Protein AF-0000000085073347 (afdb_homodimer)

Nearest PDB structures (foldseek):
  2oad-assembly1_B  TM=8.837E-01  e=3.447E-11  Mus musculus
  3o76-assembly1_B  TM=8.820E-01  e=7.551E-11  Mus musculus
  1gsy-assembly1_B  TM=8.744E-01  e=2.012E-10  Mus musculus
  1px6-assembly1_B  TM=8.840E-01  e=3.285E-10  Homo sapiens
  1px7-assembly1_B  TM=8.765E-01  e=3.997E-10  Homo sapiens

pLDDT: mean 95.78, std 7.67, range [36.09, 98.94]

Foldseek 3Di:
DEKEKEAAPWCELQVLVVLLCLVLVGHYDYDHFAWDAAPPDDLLDPVRIHRCSQVVVCPDCCNVVQDPDRDPTWMDDPSDIDHDNVVSLVVSCVVSVAQPDDDPQLVVLLVVLQVLLVVLLVLVQCLQLCPVHPVVCVVVCLVPPNLVSLLVQLVCCPPALASRHPGGGSSRSSNLLSVLVVCLQPVCSCVPSVSVVNNNVSSCVPPSNVVCCPDPNNQSAQNDDCSTNASNDSVSPNPD/DEKEKEAAPWCELQVLVVLLCLVLVGHYDYDHFAWDAAPPDDLLDPVRIHRCSQVVVCPDCCNVVQDPDRDPTWMDDPSDIDHDNVVSLVVSCVVSVAQVDDDPQLVVLLVVLQVLLVVLLVLVQCCQLCPVHDVVCVVVCLVPPNLVSLQVQLVCCPPALASRHPGGGSSRSSNLLSVLVVCLQPVCSCVPSVSVVNNNVSSCVPPSNVVCCPDPNNQSAQNDDCSTNASNDSVSPNPD

InterPro domains:
  IPR004045 Glutathione S-transferase, N-terminal [PF02798] (5-94)
  IPR004045 Glutathione S-transferase, N-terminal [PS50404] (1-100)
  IPR004046 Glutathione S-transferase, C-terminal [PF14497] (119-215)
  IPR010987 Glutathione S-transferase, C-terminal-like [PS50405] (103-223)
  IPR036249 Thioredoxin-like superfamily [SSF52833] (3-97)
  IPR036282 Glutathione S-transferase, C-terminal domain superfamily [SSF47616] (105-232)
  IPR040079 Glutathione transferase family [SFLDS00019] (6-203)
  IPR050213 Glutathione S-transferase superfamily [PTHR11571] (2-214)

Radius of gyration: 22.16 Å; Cα contacts (8 Å, |Δi|>4): 734; chains: 2; bounding box: 53×61×52 Å

Organism: Oikopleura dioica (NCBI:txid34765)

Sequence (480 aa):
MTIEVGYWNIRGLIGGVRLMLEYAGADWNETFYEAHLKENADRKDFTNWDRSEWTNVKATAEFQDGFAFPNLPYLVDGDVRISQSTAMLKYIARKFDIGQKLSDTESWRVDQAADQIVDVRGGFVGLCYGFRTPFAQRETYCENTLKPQLKQLDRYMAGNNFVAGETLSYVDFMFWEILDHMELFDASLFDGLDNIKAFKKRFAELPKIAAYILSDKFMRGPCNNKMASWGGDKDLKRTWMTIEVGYWNIRGLIGGVRLMLEYAGADWNETFYEAHLKENADRKDFTNWDRSEWTNVKATAEFQDGFAFPNLPYLVDGDVRISQSTAMLKYIARKFDIGQKLSDTESWRVDQAADQIVDVRGGFVGLCYGFRTPFAQRETYCENTLKPQLKQLDRYMAGNNFVAGETLSYVDFMFWEILDHMELFDASLFDGLDNIKAFKKRFAELPKIAAYILSDKFMRGPCNNKMASWGGDKDLKRTW

Secondary structure (DSSP, 8-state):
--EEEEEESSSGGGHHHHHHHHHHT--EEEEEE--EEPTT--TT-GGGEE-HHHHHHHTSHHHHHH-SS--SSEEEETTEEE--HHHHHHHHHHHTTSS----HHHHHHHHHHHHHHHHHHHHHHHHHHTSSS-GGGHHHHIIIIIHHHHHHHHHHTTT-SSSSSSS--HHHHHHHHHHHHHHHH-GGGGTT-HHHHHHHHHHHTSHHHHHHHHSTTS----SS-TTSSSS-STT-----/--EEEEEESSSGGGHHHHHHHHHHT--EEEEEE--EEPTT--TT-GGGEE-HHHHHHHTSHHHHHH-SS--SSEEEETTEEE--HHHHHHHHHHHTTSS----HHHHHHHHHHHHHHHHHHHHHHHHHHTSSS-GGGHHHHIIIIIHHHHHHHHHHTTT-SSSSSSS--HHHHHHHHHHHHHHHH-GGGGTT-HHHHHHHHHHHTSHHHHHHHHSTTS----SS-TTSSSS-STT-----

Structure (mmCIF, N/CA/C/O backbone):
data_AF-0000000085073347-model_v1
#
loop_
_entity.id
_entity.type
_entity.pdbx_description
1 polymer 'glutathione transferase'
#
loop_
_atom_site.group_PDB
_atom_site.id
_atom_site.type_symbol
_atom_site.label_atom_id
_atom_site.label_alt_id
_atom_site.label_comp_id
_atom_site.label_asym_id
_atom_site.label_entity_id
_atom_site.label_seq_id
_atom_site.pdbx_PDB_ins_code
_atom_site.Cartn_x
_atom_site.Cartn_y
_atom_site.Cartn_z
_atom_site.occupancy
_atom_site.B_iso_or_equiv
_atom_site.auth_seq_id
_atom_site.auth_comp_id
_atom_site.auth_asym_id
_atom_site.auth_atom_id
_atom_site.pdbx_PDB_model_num
ATOM 1 N N . MET A 1 1 ? 23.156 -17.469 7.398 1 82.38 1 MET A N 1
ATOM 2 C CA . MET A 1 1 ? 22.062 -17.844 8.297 1 82.38 1 MET A CA 1
ATOM 3 C C . MET A 1 1 ? 20.781 -18.109 7.508 1 82.38 1 MET A C 1
ATOM 5 O O . MET A 1 1 ? 20.562 -17.531 6.449 1 82.38 1 MET A O 1
ATOM 9 N N . THR A 1 2 ? 19.938 -19.094 8.008 1 97 2 THR A N 1
ATOM 10 C CA . THR A 1 2 ? 18.719 -19.516 7.336 1 97 2 THR A CA 1
ATOM 11 C C . THR A 1 2 ? 17.609 -18.5 7.543 1 97 2 THR A C 1
ATOM 13 O O . THR A 1 2 ? 17.359 -18.062 8.664 1 97 2 THR A O 1
ATOM 16 N N . ILE A 1 3 ? 17.031 -18.031 6.473 1 98.75 3 ILE A N 1
ATOM 17 C CA . ILE A 1 3 ? 15.898 -17.125 6.531 1 98.75 3 ILE A CA 1
ATOM 18 C C . ILE A 1 3 ? 14.625 -17.906 6.816 1 98.75 3 ILE A C 1
ATOM 20 O O . ILE A 1 3 ? 14.391 -18.969 6.227 1 98.75 3 ILE A O 1
ATOM 24 N N . GLU A 1 4 ? 13.852 -17.406 7.773 1 98.69 4 GLU A N 1
ATOM 25 C CA . GLU A 1 4 ? 12.562 -18.016 8.094 1 98.69 4 GLU A CA 1
ATOM 26 C C . GLU A 1 4 ? 11.398 -17.141 7.66 1 98.69 4 GLU A C 1
ATOM 28 O O . GLU A 1 4 ? 11.43 -15.922 7.863 1 98.69 4 GLU A O 1
ATOM 33 N N . VAL A 1 5 ? 10.422 -17.797 7.008 1 98.69 5 VAL A N 1
ATOM 34 C CA . VAL A 1 5 ? 9.203 -17.062 6.672 1 98.69 5 VAL A CA 1
ATOM 35 C C . VAL A 1 5 ? 7.984 -17.828 7.188 1 98.69 5 VAL A C 1
ATOM 37 O O . VAL A 1 5 ? 8.062 -19.031 7.457 1 98.69 5 VAL A O 1
ATOM 40 N N . GLY A 1 6 ? 6.93 -17.094 7.441 1 98.75 6 GLY A N 1
ATOM 41 C CA . GLY A 1 6 ? 5.68 -17.703 7.871 1 98.75 6 GLY A CA 1
ATOM 42 C C . GLY A 1 6 ? 4.461 -17.094 7.199 1 98.75 6 GLY A C 1
ATOM 43 O O . GLY A 1 6 ? 4.41 -15.883 6.969 1 98.75 6 GLY A O 1
ATOM 44 N N . TYR A 1 7 ? 3.549 -18 6.902 1 98.62 7 TYR A N 1
ATOM 45 C CA . TYR A 1 7 ? 2.309 -17.562 6.262 1 98.62 7 TYR A CA 1
ATOM 46 C C . TYR A 1 7 ? 1.236 -18.641 6.379 1 98.62 7 TYR A C 1
ATOM 48 O O . TYR A 1 7 ? 1.509 -19.75 6.848 1 98.62 7 TYR A O 1
ATOM 56 N N . TRP A 1 8 ? -0.054 -18.234 6.047 1 98.19 8 TRP A N 1
ATOM 57 C CA . TRP A 1 8 ? -1.081 -19.25 5.824 1 98.19 8 TRP A CA 1
ATOM 58 C C . TRP A 1 8 ? -0.623 -20.266 4.793 1 98.19 8 TRP A C 1
ATOM 60 O O . TRP A 1 8 ? 0.188 -19.953 3.916 1 98.19 8 TRP A O 1
ATOM 70 N N . ASN A 1 9 ? -1.158 -21.438 4.863 1 97.12 9 ASN A N 1
ATOM 71 C CA . ASN A 1 9 ? -0.823 -22.484 3.904 1 97.12 9 ASN A CA 1
ATOM 72 C C . ASN A 1 9 ? -1.485 -22.25 2.551 1 97.12 9 ASN A C 1
ATOM 74 O O . ASN A 1 9 ? -2.287 -23.062 2.092 1 97.12 9 ASN A O 1
ATOM 78 N N . ILE A 1 10 ? -1.179 -21.188 1.908 1 97.44 10 ILE A N 1
ATOM 79 C CA . ILE A 1 10 ? -1.649 -20.75 0.599 1 97.44 10 ILE A CA 1
ATOM 80 C C . ILE A 1 10 ? -0.548 -19.953 -0.108 1 97.44 10 ILE A C 1
ATOM 82 O O . ILE A 1 10 ? 0.469 -19.609 0.502 1 97.44 10 ILE A O 1
ATOM 86 N N . ARG A 1 11 ? -0.62 -19.688 -1.423 1 96.5 11 ARG A N 1
ATOM 87 C CA . ARG A 1 11 ? 0.293 -18.797 -2.127 1 96.5 11 ARG A CA 1
ATOM 88 C C . ARG A 1 11 ? 0.206 -17.375 -1.572 1 96.5 11 ARG A C 1
ATOM 90 O O . ARG A 1 11 ? 1.189 -16.844 -1.052 1 96.5 11 ARG A O 1
ATOM 97 N N . GLY A 1 12 ? -0.995 -16.844 -1.585 1 96.12 12 GLY A N 1
ATOM 98 C CA . GLY A 1 12 ? -1.332 -15.578 -0.938 1 96.12 12 GLY A CA 1
ATOM 99 C C . GLY A 1 12 ? -0.302 -14.492 -1.176 1 96.12 12 GLY A C 1
ATOM 100 O O . GLY A 1 12 ? 0.286 -14.414 -2.256 1 96.12 12 GLY A O 1
ATOM 101 N N . LEU A 1 13 ? -0.121 -13.688 -0.267 1 96.06 13 LEU A N 1
ATOM 102 C CA . LEU A 1 13 ? 0.674 -12.469 -0.332 1 96.06 13 LEU A CA 1
ATOM 103 C C . LEU A 1 13 ? 2.164 -12.789 -0.346 1 96.06 13 LEU A C 1
ATOM 105 O O . LEU A 1 13 ? 2.969 -12.008 -0.864 1 96.06 13 LEU A O 1
ATOM 109 N N . ILE A 1 14 ? 2.564 -13.906 0.086 1 97.81 14 ILE A N 1
ATOM 110 C CA . ILE A 1 14 ? 3.979 -14.18 0.329 1 97.81 14 ILE A CA 1
ATOM 111 C C . ILE A 1 14 ? 4.598 -14.828 -0.904 1 97.81 14 ILE A C 1
ATOM 113 O O . ILE A 1 14 ? 5.809 -15.055 -0.952 1 97.81 14 ILE A O 1
ATOM 117 N N . GLY A 1 15 ? 3.773 -15.148 -1.922 1 97.56 15 GLY A N 1
ATOM 118 C CA . GLY A 1 15 ? 4.262 -15.852 -3.1 1 97.56 15 GLY A CA 1
ATOM 119 C C . GLY A 1 15 ? 5.453 -15.172 -3.748 1 97.56 15 GLY A C 1
ATOM 120 O O . GLY A 1 15 ? 6.418 -15.828 -4.137 1 97.56 15 GLY A O 1
ATOM 121 N N . GLY A 1 16 ? 5.387 -13.836 -3.887 1 98.38 16 GLY A N 1
ATOM 122 C CA . GLY A 1 16 ? 6.512 -13.094 -4.438 1 98.38 16 GLY A CA 1
ATOM 123 C C . GLY A 1 16 ? 7.785 -13.258 -3.627 1 98.38 16 GLY A C 1
ATOM 124 O O . GLY A 1 16 ? 8.883 -13.32 -4.191 1 98.38 16 GLY A O 1
ATOM 125 N N . VAL A 1 17 ? 7.641 -13.312 -2.344 1 98.81 17 VAL A N 1
ATOM 126 C CA . VAL A 1 17 ? 8.781 -13.492 -1.445 1 98.81 17 VAL A CA 1
ATOM 127 C C . VAL A 1 17 ? 9.422 -14.859 -1.685 1 98.81 17 VAL A C 1
ATOM 129 O O . VAL A 1 17 ? 10.648 -14.969 -1.771 1 98.81 17 VAL A O 1
ATOM 132 N N . ARG A 1 18 ? 8.578 -15.906 -1.83 1 98.62 18 ARG A N 1
ATOM 133 C CA . ARG A 1 18 ? 9.086 -17.25 -2.135 1 98.62 18 ARG A CA 1
ATOM 134 C C . ARG A 1 18 ? 9.883 -17.25 -3.436 1 98.62 18 ARG A C 1
ATOM 136 O O . ARG A 1 18 ? 10.992 -17.781 -3.488 1 98.62 18 ARG A O 1
ATOM 143 N N . LEU A 1 19 ? 9.297 -16.656 -4.43 1 98.69 19 LEU A N 1
ATOM 144 C CA . LEU A 1 19 ? 9.961 -16.578 -5.727 1 98.69 19 LEU A CA 1
ATOM 145 C C . LEU A 1 19 ? 11.32 -15.898 -5.598 1 98.69 19 LEU A C 1
ATOM 147 O O . LEU A 1 19 ? 12.312 -16.375 -6.164 1 98.69 19 LEU A O 1
ATOM 151 N N . MET A 1 20 ? 11.352 -14.82 -4.879 1 98.81 20 MET A N 1
ATOM 152 C CA . MET A 1 20 ? 12.578 -14.031 -4.785 1 98.81 20 MET A CA 1
ATOM 153 C C . MET A 1 20 ? 13.641 -14.766 -3.982 1 98.81 20 MET A C 1
ATOM 155 O O . MET A 1 20 ? 14.828 -14.695 -4.297 1 98.81 20 MET A O 1
ATOM 159 N N . LEU A 1 21 ? 13.258 -15.461 -2.904 1 98.81 21 LEU A N 1
ATOM 160 C CA . LEU A 1 21 ? 14.203 -16.25 -2.129 1 98.81 21 LEU A CA 1
ATOM 161 C C . LEU A 1 21 ? 14.812 -17.359 -2.982 1 98.81 21 LEU A C 1
ATOM 163 O O . LEU A 1 21 ? 16.016 -17.625 -2.904 1 98.81 21 LEU A O 1
ATOM 167 N N . GLU A 1 22 ? 13.977 -17.969 -3.803 1 98.62 22 GLU A N 1
ATOM 168 C CA . GLU A 1 22 ? 14.461 -19.016 -4.703 1 98.62 22 GLU A CA 1
ATOM 169 C C . GLU A 1 22 ? 15.391 -18.438 -5.766 1 98.62 22 GLU A C 1
ATOM 171 O O . GLU A 1 22 ? 16.438 -19.016 -6.055 1 98.62 22 GLU A O 1
ATOM 176 N N . TYR A 1 23 ? 15.031 -17.328 -6.289 1 98.75 23 TYR A N 1
ATOM 177 C CA . TYR A 1 23 ? 15.875 -16.641 -7.273 1 98.75 23 TYR A CA 1
ATOM 178 C C . TYR A 1 23 ? 17.234 -16.281 -6.676 1 98.75 23 TYR A C 1
ATOM 180 O O . TYR A 1 23 ? 18.25 -16.375 -7.355 1 98.75 23 TYR A O 1
ATOM 188 N N . ALA A 1 24 ? 17.25 -15.891 -5.43 1 98.5 24 ALA A N 1
ATOM 189 C CA . ALA A 1 24 ? 18.453 -15.453 -4.734 1 98.5 24 ALA A CA 1
ATOM 190 C C . ALA A 1 24 ? 19.328 -16.641 -4.359 1 98.5 24 ALA A C 1
ATOM 192 O O . ALA A 1 24 ? 20.5 -16.469 -4.004 1 98.5 24 ALA A O 1
ATOM 193 N N . GLY A 1 25 ? 18.781 -17.812 -4.48 1 98 25 GLY A N 1
ATOM 194 C CA . GLY A 1 25 ? 19.5 -18.969 -3.975 1 98 25 GLY A CA 1
ATOM 195 C C . GLY A 1 25 ? 19.672 -18.953 -2.467 1 98 25 GLY A C 1
ATOM 196 O O . GLY A 1 25 ? 20.672 -19.453 -1.946 1 98 25 GLY A O 1
ATOM 197 N N . ALA A 1 26 ? 18.734 -18.406 -1.784 1 98.38 26 ALA A N 1
ATOM 198 C CA . ALA A 1 26 ? 18.812 -18.266 -0.332 1 98.38 26 ALA A CA 1
ATOM 199 C C . ALA A 1 26 ? 18.516 -19.594 0.361 1 98.38 26 ALA A C 1
ATOM 201 O O . ALA A 1 26 ? 17.766 -20.422 -0.169 1 98.38 26 ALA A O 1
ATOM 202 N N . ASP A 1 27 ? 19.172 -19.781 1.476 1 98.19 27 ASP A N 1
ATOM 203 C CA . ASP A 1 27 ? 18.734 -20.812 2.414 1 98.19 27 ASP A CA 1
ATOM 204 C C . ASP A 1 27 ? 17.562 -20.328 3.262 1 98.19 27 ASP A C 1
ATOM 206 O O . ASP A 1 27 ? 17.688 -19.375 4.031 1 98.19 27 ASP A O 1
ATOM 210 N N . TRP A 1 28 ? 16.375 -21 3.027 1 98.31 28 TRP A N 1
ATOM 211 C CA . TRP A 1 28 ? 15.203 -20.516 3.742 1 98.31 28 TRP A CA 1
ATOM 212 C C . TRP A 1 28 ? 14.242 -21.641 4.055 1 98.31 28 TRP A C 1
ATOM 214 O O . TRP A 1 28 ? 14.273 -22.703 3.412 1 98.31 28 TRP A O 1
ATOM 224 N N . ASN A 1 29 ? 13.469 -21.391 5.137 1 98.06 29 ASN A N 1
ATOM 225 C CA . ASN A 1 29 ? 12.398 -22.297 5.566 1 98.06 29 ASN A CA 1
ATOM 226 C C . ASN A 1 29 ? 11.086 -21.547 5.773 1 98.06 29 ASN A C 1
ATOM 228 O O . ASN A 1 29 ? 11.086 -20.328 5.984 1 98.06 29 ASN A O 1
ATOM 232 N N . GLU A 1 30 ? 10.023 -22.344 5.711 1 98 30 GLU A N 1
ATOM 233 C CA . GLU A 1 30 ? 8.711 -21.719 5.867 1 98 30 GLU A CA 1
ATOM 234 C C . GLU A 1 30 ? 7.852 -22.469 6.871 1 98 30 GLU A C 1
ATOM 236 O O . GLU A 1 30 ? 7.848 -23.703 6.895 1 98 30 GLU A O 1
ATOM 241 N N . THR A 1 31 ? 7.238 -21.703 7.707 1 98.38 31 THR A N 1
ATOM 242 C CA . THR A 1 31 ? 6.191 -22.219 8.586 1 98.38 31 THR A CA 1
ATOM 243 C C . THR A 1 31 ? 4.809 -21.906 8.023 1 98.38 31 THR A C 1
ATOM 245 O O . THR A 1 31 ? 4.512 -20.766 7.664 1 98.38 31 THR A O 1
ATOM 248 N N . PHE A 1 32 ? 3.977 -22.953 7.957 1 98.12 32 PHE A N 1
ATOM 249 C CA . PHE A 1 32 ? 2.619 -22.797 7.449 1 98.12 32 PHE A CA 1
ATOM 250 C C . PHE A 1 32 ? 1.609 -22.812 8.594 1 98.12 32 PHE A C 1
ATOM 252 O O . PHE A 1 32 ? 1.759 -23.578 9.547 1 98.12 32 PHE A O 1
ATOM 259 N N . TYR A 1 33 ? 0.591 -22.016 8.469 1 98.44 33 TYR A N 1
ATOM 260 C CA . TYR A 1 33 ? -0.556 -22.016 9.367 1 98.44 33 TYR A CA 1
ATOM 261 C C . TYR A 1 33 ? -1.842 -22.328 8.617 1 98.44 33 TYR A C 1
ATOM 263 O O . TYR A 1 33 ? -1.93 -22.109 7.402 1 98.44 33 TYR A O 1
ATOM 271 N N . GLU A 1 34 ? -2.857 -22.844 9.391 1 97.25 34 GLU A N 1
ATOM 272 C CA . GLU A 1 34 ? -4.109 -23.25 8.766 1 97.25 34 GLU A CA 1
ATOM 273 C C . GLU A 1 34 ? -5.312 -22.625 9.477 1 97.25 34 GLU A C 1
ATOM 275 O O . GLU A 1 34 ? -5.312 -22.5 10.695 1 97.25 34 GLU A O 1
ATOM 280 N N . ALA A 1 35 ? -6.246 -22.25 8.672 1 96.5 35 ALA A N 1
ATOM 281 C CA . ALA A 1 35 ? -7.578 -21.938 9.188 1 96.5 35 ALA A CA 1
ATOM 282 C C . ALA A 1 35 ? -8.523 -23.109 9.016 1 96.5 35 ALA A C 1
ATOM 284 O O . ALA A 1 35 ? -8.477 -23.812 7.996 1 96.5 35 ALA A O 1
ATOM 285 N N . HIS A 1 36 ? -9.367 -23.281 10 1 97.06 36 HIS A N 1
ATOM 286 C CA . HIS A 1 36 ? -10.281 -24.422 9.969 1 97.06 36 HIS A CA 1
ATOM 287 C C . HIS A 1 36 ? -11.727 -23.969 10.125 1 97.06 36 HIS A C 1
ATOM 289 O O . HIS A 1 36 ? -12.039 -23.172 11.016 1 97.06 36 HIS A O 1
ATOM 295 N N . LEU A 1 37 ? -12.531 -24.469 9.258 1 96.56 37 LEU A N 1
ATOM 296 C CA . LEU A 1 37 ? -13.961 -24.203 9.383 1 96.56 37 LEU A CA 1
ATOM 297 C C . LEU A 1 37 ? -14.555 -24.953 10.57 1 96.56 37 LEU A C 1
ATOM 299 O O . LEU A 1 37 ? -14.297 -26.141 10.75 1 96.56 37 LEU A O 1
ATOM 303 N N . LYS A 1 38 ? -15.367 -24.109 11.43 1 95.88 38 LYS A N 1
ATOM 304 C CA . LYS A 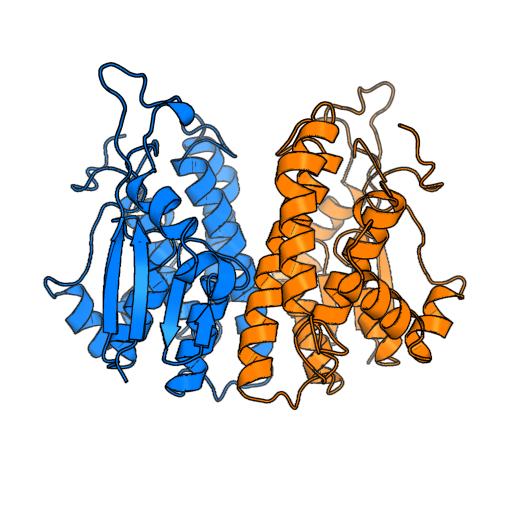1 38 ? -16.094 -24.766 12.516 1 95.88 38 LYS A CA 1
ATOM 305 C C . LYS A 1 38 ? -17.094 -25.797 11.977 1 95.88 38 LYS A C 1
ATOM 307 O O . LYS A 1 38 ? -17.656 -25.594 10.898 1 95.88 38 LYS A O 1
ATOM 312 N N . GLU A 1 39 ? -17.312 -26.797 12.734 1 94.56 39 GLU A N 1
ATOM 313 C CA . GLU A 1 39 ? -18.203 -27.875 12.305 1 94.56 39 GLU A CA 1
ATOM 314 C C . GLU A 1 39 ? -19.594 -27.344 11.992 1 94.56 39 GLU A C 1
ATOM 316 O O . GLU A 1 39 ? -20.172 -26.594 12.773 1 94.56 39 GLU A O 1
ATOM 321 N N . ASN A 1 40 ? -20.188 -27.75 10.812 1 93.62 40 ASN A N 1
ATOM 322 C CA . ASN A 1 40 ? -21.531 -27.438 10.344 1 93.62 40 ASN A CA 1
ATOM 323 C C . ASN A 1 40 ? -21.781 -25.938 10.281 1 93.62 40 ASN A C 1
ATOM 325 O O . ASN A 1 40 ? -22.891 -25.469 10.531 1 93.62 40 ASN A O 1
ATOM 329 N N . ALA A 1 41 ? -20.75 -25.297 10.062 1 94 41 ALA A N 1
ATOM 330 C CA . ALA A 1 41 ? -20.891 -23.844 10.039 1 94 41 ALA A CA 1
ATOM 331 C C . ALA A 1 41 ? -20.922 -23.312 8.602 1 94 41 ALA A C 1
ATOM 333 O O . ALA A 1 41 ? -20.438 -23.984 7.68 1 94 41 ALA A O 1
ATOM 334 N N . ASP A 1 42 ? -21.484 -22.203 8.406 1 93.25 42 ASP A N 1
ATOM 335 C CA . ASP A 1 42 ? -21.516 -21.531 7.109 1 93.25 42 ASP A CA 1
ATOM 336 C C . ASP A 1 42 ? -20.141 -20.969 6.75 1 93.25 42 ASP A C 1
ATOM 338 O O . ASP A 1 42 ? -19.609 -20.125 7.465 1 93.25 42 ASP A O 1
ATOM 342 N N . ARG A 1 43 ? -19.656 -21.438 5.645 1 90.44 43 ARG A N 1
ATOM 343 C CA . ARG A 1 43 ? -18.312 -21.047 5.242 1 90.44 43 ARG A CA 1
ATOM 344 C C . ARG A 1 43 ? -18.266 -19.562 4.852 1 90.44 43 ARG A C 1
ATOM 346 O O . ARG A 1 43 ? -17.188 -18.969 4.789 1 90.44 43 ARG A O 1
ATOM 353 N N . LYS A 1 44 ? -19.406 -18.969 4.605 1 86.69 44 LYS A N 1
ATOM 354 C CA . LYS A 1 44 ? -19.438 -17.578 4.145 1 86.69 44 LYS A CA 1
ATOM 355 C C . LYS A 1 44 ? -19.234 -16.609 5.309 1 86.69 44 LYS A C 1
ATOM 357 O O . LYS A 1 44 ? -18.875 -15.453 5.102 1 86.69 44 LYS A O 1
ATOM 362 N N . ASP A 1 45 ? -19.484 -17.094 6.445 1 91.31 45 ASP A N 1
ATOM 363 C CA . ASP A 1 45 ? -19.281 -16.297 7.652 1 91.31 45 ASP A CA 1
ATOM 364 C C . ASP A 1 45 ? -17.859 -16.438 8.172 1 91.31 45 ASP A C 1
ATOM 366 O O . ASP A 1 45 ? -17.484 -17.469 8.719 1 91.31 45 ASP A O 1
ATOM 370 N N . PHE A 1 46 ? -17.109 -15.391 8.125 1 90 46 PHE A N 1
ATOM 371 C CA . PHE A 1 46 ? -15.688 -15.414 8.43 1 90 46 PHE A CA 1
ATOM 372 C C . PHE A 1 46 ? -15.453 -15.758 9.898 1 90 46 PHE A C 1
ATOM 374 O O . PHE A 1 46 ? -14.398 -16.297 10.25 1 90 46 PHE A O 1
ATOM 381 N N . THR A 1 47 ? -16.422 -15.453 10.727 1 92.5 47 THR A N 1
ATOM 382 C CA . THR A 1 47 ? -16.281 -15.727 12.148 1 92.5 47 THR A CA 1
ATOM 383 C C . THR A 1 47 ? -16.328 -17.219 12.422 1 92.5 47 THR A C 1
ATOM 385 O O . THR A 1 47 ? -15.977 -17.672 13.516 1 92.5 47 THR A O 1
ATOM 388 N N . ASN A 1 48 ? -16.688 -18.016 11.398 1 96.31 48 ASN A N 1
ATOM 389 C CA . ASN A 1 48 ? -16.797 -19.469 11.547 1 96.31 48 ASN A CA 1
ATOM 390 C C . ASN A 1 48 ? -15.477 -20.172 11.25 1 96.31 48 ASN A C 1
ATOM 392 O O . ASN A 1 48 ? -15.375 -21.391 11.352 1 96.31 48 ASN A O 1
ATOM 396 N N . TRP A 1 49 ? -14.492 -19.438 11 1 96.62 49 TRP A N 1
ATOM 397 C CA . TRP A 1 49 ? -13.18 -20.016 10.711 1 96.62 49 TRP A CA 1
ATOM 398 C C . TRP A 1 49 ? -12.242 -19.859 11.906 1 96.62 49 TRP A C 1
ATOM 400 O O . TRP A 1 49 ? -11.984 -18.75 12.367 1 96.62 49 TRP A O 1
ATOM 410 N N . ASP A 1 50 ? -11.766 -21.031 12.406 1 97.62 50 ASP A N 1
ATOM 411 C CA . ASP A 1 50 ? -10.805 -21.062 13.5 1 97.62 50 ASP A CA 1
ATOM 412 C C . ASP A 1 50 ? -9.398 -20.75 13.008 1 97.62 50 ASP A C 1
ATOM 414 O O . ASP A 1 50 ? -8.812 -21.516 12.242 1 97.62 50 ASP A O 1
ATOM 418 N N . ARG A 1 51 ? -8.859 -19.672 13.422 1 97.31 51 ARG A N 1
ATOM 419 C CA . ARG A 1 51 ? -7.539 -19.219 12.992 1 97.31 51 ARG A CA 1
ATOM 420 C C . ARG A 1 51 ? -6.523 -19.328 14.125 1 97.31 51 ARG A C 1
ATOM 422 O O . ARG A 1 51 ? -5.484 -18.656 14.102 1 97.31 51 ARG A O 1
ATOM 429 N N . SER A 1 52 ? -6.75 -20.109 15.094 1 98 52 SER A N 1
ATOM 430 C CA . SER A 1 52 ? -6 -20.141 16.344 1 98 52 SER A CA 1
ATOM 431 C C . SER A 1 52 ? -4.586 -20.656 16.125 1 98 52 SER A C 1
ATOM 433 O O . SER A 1 52 ? -3.682 -20.375 16.922 1 98 52 SER A O 1
ATOM 435 N N . GLU A 1 53 ? -4.395 -21.484 15.031 1 98.12 53 GLU A N 1
ATOM 436 C CA . GLU A 1 53 ? -3.027 -21.906 14.75 1 98.12 53 GLU A CA 1
ATOM 437 C C . GLU A 1 53 ? -2.086 -20.719 14.648 1 98.12 53 GLU A C 1
ATOM 439 O O . GLU A 1 53 ? -0.936 -20.781 15.094 1 98.12 53 GLU A O 1
ATOM 444 N N . TRP A 1 54 ? -2.586 -19.641 14.109 1 98.25 54 TRP A N 1
ATOM 445 C CA . TRP A 1 54 ? -1.763 -18.438 13.969 1 98.25 54 TRP A CA 1
ATOM 446 C C . TRP A 1 54 ? -1.944 -17.516 15.164 1 98.25 54 TRP A C 1
ATOM 448 O O . TRP A 1 54 ? -0.965 -17.016 15.727 1 98.25 54 TRP A O 1
ATOM 458 N N . THR A 1 55 ? -3.197 -17.297 15.57 1 97.69 55 THR A N 1
ATOM 459 C CA . THR A 1 55 ? -3.451 -16.281 16.594 1 97.69 55 THR A CA 1
ATOM 460 C C . THR A 1 55 ? -2.818 -16.688 17.922 1 97.69 55 THR A C 1
ATOM 462 O O . THR A 1 55 ? -2.393 -15.836 18.703 1 97.69 55 THR A O 1
ATOM 465 N N . ASN A 1 56 ? -2.697 -17.969 18.156 1 98.38 56 ASN A N 1
ATOM 466 C CA . ASN A 1 56 ? -1.998 -18.422 19.344 1 98.38 56 ASN A CA 1
ATOM 467 C C . ASN A 1 56 ? -0.506 -18.109 19.281 1 98.38 56 ASN A C 1
ATOM 469 O O . ASN A 1 56 ? 0.09 -17.688 20.266 1 98.38 56 ASN A O 1
ATOM 473 N N . VAL A 1 57 ? 0.08 -18.359 18.172 1 98.25 57 VAL A N 1
ATOM 474 C CA . VAL A 1 57 ? 1.497 -18.078 17.969 1 98.25 57 VAL A CA 1
ATOM 475 C C . VAL A 1 57 ? 1.739 -16.578 18.047 1 98.25 57 VAL A C 1
ATOM 477 O O . VAL A 1 57 ? 2.674 -16.125 18.703 1 98.25 57 VAL A O 1
ATOM 480 N N . LYS A 1 58 ? 0.912 -15.805 17.391 1 98.06 58 LYS A N 1
ATOM 481 C CA . LYS A 1 58 ? 1.007 -14.344 17.391 1 98.06 58 LYS A CA 1
ATOM 482 C C . LYS A 1 58 ? 0.998 -13.789 18.812 1 98.06 58 LYS A C 1
ATOM 484 O O . LYS A 1 58 ? 1.664 -12.789 19.094 1 98.06 58 LYS A O 1
ATOM 489 N N . ALA A 1 59 ? 0.303 -14.414 19.719 1 97.44 59 ALA A N 1
ATOM 490 C CA . ALA A 1 59 ? 0.093 -13.922 21.078 1 97.44 59 ALA A CA 1
ATOM 491 C C . ALA A 1 59 ? 1.297 -14.227 21.969 1 97.44 59 ALA A C 1
ATOM 493 O O . ALA A 1 59 ? 1.404 -13.711 23.078 1 97.44 59 ALA A O 1
ATOM 494 N N . THR A 1 60 ? 2.195 -15.031 21.531 1 98.06 60 THR A N 1
ATOM 495 C CA . THR A 1 60 ? 3.352 -15.391 22.344 1 98.06 60 THR A CA 1
ATOM 496 C C . THR A 1 60 ? 4.297 -14.195 22.484 1 98.06 60 THR A C 1
ATOM 498 O O . THR A 1 60 ? 4.258 -13.266 21.688 1 98.06 60 THR A O 1
ATOM 501 N N . ALA A 1 61 ? 5.203 -14.297 23.469 1 96.81 61 ALA A N 1
ATOM 502 C CA . ALA A 1 61 ? 6.199 -13.258 23.719 1 96.81 61 ALA A CA 1
ATOM 503 C C . ALA A 1 61 ? 7.168 -13.141 22.547 1 96.81 61 ALA A C 1
ATOM 505 O O . ALA A 1 61 ? 7.633 -12.039 22.219 1 96.81 61 ALA A O 1
ATOM 506 N N . GLU A 1 62 ? 7.414 -14.266 21.953 1 95.94 62 GLU A N 1
ATOM 507 C CA . GLU A 1 62 ? 8.312 -14.266 20.812 1 95.94 62 GLU A CA 1
ATOM 508 C C . GLU A 1 62 ? 7.82 -13.32 19.719 1 95.94 62 GLU A C 1
ATOM 510 O O . GLU A 1 62 ? 8.609 -12.578 19.125 1 95.94 62 GLU A O 1
ATOM 515 N N . PHE A 1 63 ? 6.566 -13.297 19.516 1 97.5 63 PHE A N 1
ATOM 516 C CA . PHE A 1 63 ? 6.02 -12.469 18.453 1 97.5 63 PHE A CA 1
ATOM 517 C C . PHE A 1 63 ? 5.672 -11.078 18.969 1 97.5 63 PHE A C 1
ATOM 519 O O . PHE A 1 63 ? 5.973 -10.07 18.328 1 97.5 63 PHE A O 1
ATOM 526 N N . GLN A 1 64 ? 5.141 -10.992 20.141 1 95.75 64 GLN A N 1
ATOM 527 C CA . GLN A 1 64 ? 4.707 -9.711 20.688 1 95.75 64 GLN A CA 1
ATOM 528 C C . GLN A 1 64 ? 5.898 -8.828 21.031 1 95.75 64 GLN A C 1
ATOM 530 O O . GLN A 1 64 ? 5.832 -7.605 20.875 1 95.75 64 GLN A O 1
ATOM 535 N N . ASP A 1 65 ? 7 -9.406 21.422 1 94.81 65 ASP A N 1
ATOM 536 C CA . ASP A 1 65 ? 8.195 -8.641 21.766 1 94.81 65 ASP A CA 1
ATOM 537 C C . ASP A 1 65 ? 9.195 -8.633 20.609 1 94.81 65 ASP A C 1
ATOM 539 O O . ASP A 1 65 ? 10.055 -7.758 20.531 1 94.81 65 ASP A O 1
ATOM 543 N N . GLY A 1 66 ? 8.977 -9.594 19.766 1 95.75 66 GLY A N 1
ATOM 544 C CA . GLY A 1 66 ? 9.977 -9.781 18.719 1 95.75 66 GLY A CA 1
ATOM 545 C C . GLY A 1 66 ? 9.648 -9.039 17.438 1 95.75 66 GLY A C 1
ATOM 546 O O . GLY A 1 66 ? 10.547 -8.703 16.672 1 95.75 66 GLY A O 1
ATOM 547 N N . PHE A 1 67 ? 8.383 -8.875 17.188 1 97.69 67 PHE A N 1
ATOM 548 C CA . PHE A 1 67 ? 7.945 -8.172 15.984 1 97.69 67 PHE A CA 1
ATOM 549 C C . PHE A 1 67 ? 7.289 -6.844 16.344 1 97.69 67 PHE A C 1
ATOM 551 O O . PHE A 1 67 ? 6.52 -6.758 17.297 1 97.69 67 PHE A O 1
ATOM 558 N N . ALA A 1 68 ? 7.617 -5.836 15.539 1 97.19 68 ALA A N 1
ATOM 559 C CA . ALA A 1 68 ? 6.961 -4.547 15.734 1 97.19 68 ALA A CA 1
ATOM 560 C C . ALA A 1 68 ? 5.48 -4.625 15.383 1 97.19 68 ALA A C 1
ATOM 562 O O . ALA A 1 68 ? 4.645 -3.992 16.031 1 97.19 68 ALA A O 1
ATOM 563 N N . PHE A 1 69 ? 5.188 -5.332 14.352 1 98.31 69 PHE A N 1
ATOM 564 C CA . PHE A 1 69 ? 3.826 -5.5 13.852 1 98.31 69 PHE A CA 1
ATOM 565 C C . PHE A 1 69 ? 3.512 -6.973 13.617 1 98.31 69 PHE A C 1
ATOM 567 O O . PHE A 1 69 ? 3.398 -7.414 12.477 1 98.31 69 PHE A O 1
ATOM 574 N N . PRO A 1 70 ? 3.324 -7.695 14.68 1 97.81 70 PRO A N 1
ATOM 575 C CA . PRO A 1 70 ? 3.127 -9.133 14.516 1 97.81 70 PRO A CA 1
ATOM 576 C C . PRO A 1 70 ? 1.953 -9.469 13.602 1 97.81 70 PRO A C 1
ATOM 578 O O . PRO A 1 70 ? 0.804 -9.164 13.922 1 97.81 70 PRO A O 1
ATOM 581 N N . ASN A 1 71 ? 2.301 -10.102 12.492 1 97.75 71 ASN A N 1
ATOM 582 C CA . ASN A 1 71 ? 1.29 -10.484 11.508 1 97.75 71 ASN A CA 1
ATOM 583 C C . ASN A 1 71 ? 1.854 -11.445 10.469 1 97.75 71 ASN A C 1
ATOM 585 O O . ASN A 1 71 ? 3.053 -11.727 10.461 1 97.75 71 ASN A O 1
ATOM 589 N N . LEU A 1 72 ? 0.958 -12.055 9.664 1 98.25 72 LEU A N 1
ATOM 590 C CA . LEU A 1 72 ? 1.341 -12.812 8.477 1 98.25 72 LEU A CA 1
ATOM 591 C C . LEU A 1 72 ? 1.248 -11.938 7.227 1 98.25 72 LEU A C 1
ATOM 593 O O . LEU A 1 72 ? 0.316 -11.141 7.09 1 98.25 72 LEU A O 1
ATOM 597 N N . PRO A 1 73 ? 2.188 -12.062 6.324 1 98.44 73 PRO A N 1
ATOM 598 C CA . PRO A 1 73 ? 3.424 -12.844 6.383 1 98.44 73 PRO A CA 1
ATOM 599 C C . PRO A 1 73 ? 4.477 -12.219 7.297 1 98.44 73 PRO A C 1
ATOM 601 O O . PRO A 1 73 ? 4.379 -11.039 7.641 1 98.44 73 PRO A O 1
ATOM 604 N N . TYR A 1 74 ? 5.406 -13.023 7.77 1 98.81 74 TYR A N 1
ATOM 605 C CA . TYR A 1 74 ? 6.566 -12.5 8.477 1 98.81 74 TYR A CA 1
ATOM 606 C C . TYR A 1 74 ? 7.852 -13.133 7.957 1 98.81 74 TYR A C 1
ATOM 608 O O . TYR A 1 74 ? 7.824 -14.211 7.352 1 98.81 74 TYR A O 1
ATOM 616 N N . LEU A 1 75 ? 8.945 -12.453 8.062 1 98.88 75 LEU A N 1
ATOM 617 C CA . LEU A 1 75 ? 10.297 -12.875 7.715 1 98.88 75 LEU A CA 1
ATOM 618 C C . LEU A 1 75 ? 11.25 -12.641 8.883 1 98.88 75 LEU A C 1
ATOM 620 O O . LEU A 1 75 ? 11.234 -11.578 9.5 1 98.88 75 LEU A O 1
ATOM 624 N N . VAL A 1 76 ? 12.031 -13.633 9.25 1 98.62 76 VAL A N 1
ATOM 625 C CA . VAL A 1 76 ? 13.062 -13.555 10.281 1 98.62 76 VAL A CA 1
ATOM 626 C C . VAL A 1 76 ? 14.422 -13.867 9.664 1 98.62 76 VAL A C 1
ATOM 628 O O . VAL A 1 76 ? 14.602 -14.922 9.047 1 98.62 76 VAL A O 1
ATOM 631 N N . ASP A 1 77 ? 15.359 -13 9.727 1 98.56 77 ASP A N 1
ATOM 632 C CA . ASP A 1 77 ? 16.75 -13.164 9.328 1 98.56 77 ASP A CA 1
ATOM 633 C C . ASP A 1 77 ? 17.688 -12.617 10.398 1 98.56 77 ASP A C 1
ATOM 635 O O . ASP A 1 77 ? 18.078 -11.445 10.359 1 98.56 77 ASP A O 1
ATOM 639 N N . GLY A 1 78 ? 18.141 -13.5 11.297 1 96.56 78 GLY A N 1
ATOM 640 C CA . GLY A 1 78 ? 18.859 -13.023 12.469 1 96.56 78 GLY A CA 1
ATOM 641 C C . GLY A 1 78 ? 18.016 -12.102 13.336 1 96.56 78 GLY A C 1
ATOM 642 O O . GLY A 1 78 ? 16.922 -12.469 13.758 1 96.56 78 GLY A O 1
ATOM 643 N N . ASP A 1 79 ? 18.484 -10.898 13.492 1 95.5 79 ASP A N 1
ATOM 644 C CA . ASP A 1 79 ? 17.781 -9.93 14.336 1 95.5 79 ASP A CA 1
ATOM 645 C C . ASP A 1 79 ? 16.75 -9.148 13.539 1 95.5 79 ASP A C 1
ATOM 647 O O . ASP A 1 79 ? 15.961 -8.398 14.102 1 95.5 79 ASP A O 1
ATOM 651 N N . VAL A 1 80 ? 16.734 -9.398 12.281 1 97.88 80 VAL A N 1
ATOM 652 C CA . VAL A 1 80 ? 15.781 -8.688 11.422 1 97.88 80 VAL A CA 1
ATOM 653 C C . VAL A 1 80 ? 14.438 -9.414 11.43 1 97.88 80 VAL A C 1
ATOM 655 O O . VAL A 1 80 ? 14.367 -10.617 11.172 1 97.88 80 VAL A O 1
ATOM 658 N N . ARG A 1 81 ? 13.352 -8.711 11.742 1 97.94 81 ARG A N 1
ATOM 659 C CA . ARG A 1 81 ? 11.977 -9.219 11.758 1 97.94 81 ARG A CA 1
ATOM 660 C C . ARG A 1 81 ? 11.031 -8.273 11.023 1 97.94 81 ARG A C 1
ATOM 662 O O . ARG A 1 81 ? 10.828 -7.137 11.445 1 97.94 81 ARG A O 1
ATOM 669 N N . ILE A 1 82 ? 10.453 -8.766 9.945 1 98.62 82 ILE A N 1
ATOM 670 C CA . ILE A 1 82 ? 9.602 -7.945 9.094 1 98.62 82 ILE A CA 1
ATOM 671 C C . ILE A 1 82 ? 8.258 -8.633 8.891 1 98.62 82 ILE A C 1
ATOM 673 O O . ILE A 1 82 ? 8.195 -9.844 8.672 1 98.62 82 ILE A O 1
ATOM 677 N N . SER A 1 83 ? 7.168 -7.852 8.945 1 97.69 83 SER A N 1
ATOM 678 C CA . SER A 1 83 ? 5.848 -8.438 8.758 1 97.69 83 SER A CA 1
ATOM 679 C C . SER A 1 83 ? 5.121 -7.797 7.578 1 97.69 83 SER A C 1
ATOM 681 O O . SER A 1 83 ? 3.924 -8.023 7.379 1 97.69 83 SER A O 1
ATOM 683 N N . GLN A 1 84 ? 5.691 -6.996 6.738 1 97.38 84 GLN A N 1
ATOM 684 C CA . GLN A 1 84 ? 5.102 -6.387 5.551 1 97.38 84 GLN A CA 1
ATOM 685 C C . GLN A 1 84 ? 5.719 -6.957 4.277 1 97.38 84 GLN A C 1
ATOM 687 O O . GLN A 1 84 ? 6.934 -6.898 4.086 1 97.38 84 GLN A O 1
ATOM 692 N N . SER A 1 85 ? 4.789 -7.473 3.426 1 97.88 85 SER A N 1
ATOM 693 C CA . SER A 1 85 ? 5.238 -8.273 2.293 1 97.88 85 SER A CA 1
ATOM 694 C C . SER A 1 85 ? 6.141 -7.465 1.369 1 97.88 85 SER A C 1
ATOM 696 O O . SER A 1 85 ? 7.18 -7.957 0.922 1 97.88 85 SER A O 1
ATOM 698 N N . THR A 1 86 ? 5.766 -6.219 1.064 1 98.5 86 THR A N 1
ATOM 699 C CA . THR A 1 86 ? 6.586 -5.41 0.169 1 98.5 86 THR A CA 1
ATOM 700 C C . THR A 1 86 ? 7.926 -5.074 0.818 1 98.5 86 THR A C 1
ATOM 702 O O . THR A 1 86 ? 8.961 -5.07 0.15 1 98.5 86 THR A O 1
ATOM 705 N N . ALA A 1 87 ? 7.91 -4.801 2.123 1 98.69 87 ALA A N 1
ATOM 706 C CA . ALA A 1 87 ? 9.148 -4.559 2.861 1 98.69 87 ALA A CA 1
ATOM 707 C C . ALA A 1 87 ? 10.047 -5.789 2.84 1 98.69 87 ALA A C 1
ATOM 709 O O . ALA A 1 87 ? 11.273 -5.668 2.738 1 98.69 87 ALA A O 1
ATOM 710 N N . MET A 1 88 ? 9.461 -6.977 2.918 1 98.88 88 MET A N 1
ATOM 711 C CA . MET A 1 88 ? 10.219 -8.219 2.842 1 98.88 88 MET A CA 1
ATOM 712 C C . MET A 1 88 ? 10.938 -8.336 1.501 1 98.88 88 MET A C 1
ATOM 714 O O . MET A 1 88 ? 12.117 -8.695 1.452 1 98.88 88 MET A O 1
ATOM 718 N N . LEU A 1 89 ? 10.227 -8.039 0.484 1 98.88 89 LEU A N 1
ATOM 719 C CA . LEU A 1 89 ? 10.797 -8.117 -0.854 1 98.88 89 LEU A CA 1
ATOM 720 C C . LEU A 1 89 ? 11.969 -7.148 -0.998 1 98.88 89 LEU A C 1
ATOM 722 O O . LEU A 1 89 ? 13.023 -7.512 -1.526 1 98.88 89 LEU A O 1
ATOM 726 N N . LYS A 1 90 ? 11.797 -5.961 -0.524 1 98.75 90 LYS A N 1
ATOM 727 C CA . LYS A 1 90 ? 12.859 -4.965 -0.609 1 98.75 90 LYS A CA 1
ATOM 728 C C . LYS A 1 90 ? 14.062 -5.363 0.239 1 98.75 90 LYS A C 1
ATOM 730 O O . LYS A 1 90 ? 15.211 -5.137 -0.153 1 98.75 90 LYS A O 1
ATOM 735 N N . TYR A 1 91 ? 13.805 -5.941 1.384 1 98.81 91 TYR A N 1
ATOM 736 C CA . TYR A 1 91 ? 14.883 -6.426 2.236 1 98.81 91 TYR A CA 1
ATOM 737 C C . TYR A 1 91 ? 15.703 -7.496 1.523 1 98.81 91 TYR A C 1
ATOM 739 O O . TYR A 1 91 ? 16.938 -7.43 1.492 1 98.81 91 TYR A O 1
ATOM 747 N N . ILE A 1 92 ? 15.047 -8.438 0.924 1 98.81 92 ILE A N 1
ATOM 748 C CA . ILE A 1 92 ? 15.711 -9.516 0.205 1 98.81 92 ILE A CA 1
ATOM 749 C C . ILE A 1 92 ? 16.5 -8.945 -0.975 1 98.81 92 ILE A C 1
ATOM 751 O O . ILE A 1 92 ? 17.609 -9.375 -1.254 1 98.81 92 ILE A O 1
ATOM 755 N N . ALA A 1 93 ? 15.859 -8.016 -1.654 1 98.81 93 ALA A N 1
ATOM 756 C CA . ALA A 1 93 ? 16.531 -7.383 -2.789 1 98.81 93 ALA A CA 1
ATOM 757 C C . ALA A 1 93 ? 17.859 -6.773 -2.371 1 98.81 93 ALA A C 1
ATOM 759 O O . ALA A 1 93 ? 18.875 -6.945 -3.057 1 98.81 93 ALA A O 1
ATOM 760 N N . ARG A 1 94 ? 17.875 -6.062 -1.25 1 98.25 94 ARG A N 1
ATOM 761 C CA . ARG A 1 94 ? 19.094 -5.434 -0.773 1 98.25 94 ARG A CA 1
ATOM 762 C C . ARG A 1 94 ? 20.109 -6.484 -0.31 1 98.25 94 ARG A C 1
ATOM 764 O O . ARG A 1 94 ? 21.281 -6.414 -0.656 1 98.25 94 ARG A O 1
ATOM 771 N N . LYS A 1 95 ? 19.625 -7.422 0.388 1 98.19 95 LYS A N 1
ATOM 772 C CA . LYS A 1 95 ? 20.516 -8.43 0.97 1 98.19 95 LYS A CA 1
ATOM 773 C C . LYS A 1 95 ? 21.25 -9.211 -0.115 1 98.19 95 LYS A C 1
ATOM 775 O O . LYS A 1 95 ? 22.422 -9.523 0.036 1 98.19 95 LYS A O 1
ATOM 780 N N . PHE A 1 96 ? 20.594 -9.469 -1.183 1 98.44 96 PHE A N 1
ATOM 781 C CA . PHE A 1 96 ? 21.172 -10.359 -2.191 1 98.44 96 PHE A CA 1
ATOM 782 C C . PHE A 1 96 ? 21.516 -9.578 -3.457 1 98.44 96 PHE A C 1
ATOM 784 O O . PHE A 1 96 ? 21.75 -10.172 -4.512 1 98.44 96 PHE A O 1
ATOM 791 N N . ASP A 1 97 ? 21.438 -8.266 -3.383 1 97.88 97 ASP A N 1
ATOM 792 C CA . ASP A 1 97 ? 21.828 -7.348 -4.445 1 97.88 97 ASP A CA 1
ATOM 793 C C . ASP A 1 97 ? 21.031 -7.602 -5.719 1 97.88 97 ASP A C 1
ATOM 795 O O . ASP A 1 97 ? 21.609 -7.762 -6.797 1 97.88 97 ASP A O 1
ATOM 799 N N . ILE A 1 98 ? 19.766 -7.703 -5.547 1 98 98 ILE A N 1
ATOM 800 C CA . ILE A 1 98 ? 18.859 -7.883 -6.672 1 98 98 ILE A CA 1
ATOM 801 C C . ILE A 1 98 ? 18.234 -6.543 -7.051 1 98 98 ILE A C 1
ATOM 803 O O . ILE A 1 98 ? 17.438 -5.984 -6.285 1 98 98 ILE A O 1
ATOM 807 N N . GLY A 1 99 ? 18.531 -6.055 -8.219 1 95.75 99 GLY A N 1
ATOM 808 C CA . GLY A 1 99 ? 17.906 -4.828 -8.688 1 95.75 99 GLY A CA 1
ATOM 809 C C . GLY A 1 99 ? 18.375 -3.594 -7.938 1 95.75 99 GLY A C 1
ATOM 810 O O . GLY A 1 99 ? 17.609 -2.66 -7.719 1 95.75 99 GLY A O 1
ATOM 811 N N . GLN A 1 100 ? 19.594 -3.602 -7.5 1 92.94 100 GLN A N 1
ATOM 812 C CA . GLN A 1 100 ? 20.078 -2.5 -6.676 1 92.94 100 GLN A CA 1
ATOM 813 C C . GLN A 1 100 ? 20.719 -1.412 -7.535 1 92.94 100 GLN A C 1
ATOM 815 O O . GLN A 1 100 ? 20.938 -0.293 -7.07 1 92.94 100 GLN A O 1
ATOM 820 N N . LYS A 1 101 ? 20.953 -1.683 -8.82 1 95.44 101 LYS A N 1
ATOM 821 C CA . LYS A 1 101 ? 21.547 -0.695 -9.719 1 95.44 101 LYS A CA 1
ATOM 822 C C . LYS A 1 101 ? 20.516 -0.201 -10.734 1 95.44 101 LYS A C 1
ATOM 824 O O . LYS A 1 101 ? 20.672 -0.426 -11.938 1 95.44 101 LYS A O 1
ATOM 829 N N . LEU A 1 102 ? 19.609 0.571 -10.258 1 97.69 102 LEU A N 1
ATOM 830 C CA . LEU A 1 102 ? 18.547 1.143 -11.07 1 97.69 102 LEU A CA 1
ATOM 831 C C . LEU A 1 102 ? 18.922 2.539 -11.555 1 97.69 102 LEU A C 1
ATOM 833 O O . LEU A 1 102 ? 19.531 3.316 -10.812 1 97.69 102 LEU A O 1
ATOM 837 N N . SER A 1 103 ? 18.594 2.811 -12.805 1 97.88 103 SER A N 1
ATOM 838 C CA . SER A 1 103 ? 18.672 4.195 -13.258 1 97.88 103 SER A CA 1
ATOM 839 C C . SER A 1 103 ? 17.688 5.082 -12.5 1 97.88 103 SER A C 1
ATOM 841 O O . SER A 1 103 ? 16.797 4.582 -11.812 1 97.88 103 SER A O 1
ATOM 843 N N . ASP A 1 104 ? 17.828 6.41 -12.672 1 96.44 104 ASP A N 1
ATOM 844 C CA . ASP A 1 104 ? 16.891 7.344 -12.055 1 96.44 104 ASP A CA 1
ATOM 845 C C . ASP A 1 104 ? 15.461 7.078 -12.523 1 96.44 104 ASP A C 1
ATOM 847 O O . ASP A 1 104 ? 14.531 7.062 -11.711 1 96.44 104 ASP A O 1
ATOM 851 N N . THR A 1 105 ? 15.344 6.805 -13.773 1 97.81 105 THR A N 1
ATOM 852 C CA . THR A 1 105 ? 14.031 6.543 -14.344 1 97.81 105 THR A CA 1
ATOM 853 C C . THR A 1 105 ? 13.461 5.23 -13.812 1 97.81 105 THR A C 1
ATOM 855 O O . THR A 1 105 ? 12.305 5.18 -13.383 1 97.81 105 THR A O 1
ATOM 858 N N . GLU A 1 106 ? 14.266 4.23 -13.781 1 98.5 106 GLU A N 1
ATOM 859 C CA . GLU A 1 106 ? 13.797 2.943 -13.273 1 98.5 106 GLU A CA 1
ATOM 860 C C . GLU A 1 106 ? 13.391 3.041 -11.805 1 98.5 106 GLU A C 1
ATOM 862 O O . GLU A 1 106 ? 12.453 2.371 -11.367 1 98.5 106 GLU A O 1
ATOM 867 N N . SER A 1 107 ? 14.078 3.889 -11.117 1 98.06 107 SER A N 1
ATOM 868 C CA . SER A 1 107 ? 13.844 3.98 -9.68 1 98.06 107 SER A CA 1
ATOM 869 C C . SER A 1 107 ? 12.414 4.426 -9.383 1 98.06 107 SER A C 1
ATOM 871 O O . SER A 1 107 ? 11.703 3.777 -8.617 1 98.06 107 SER A O 1
ATOM 873 N N . TRP A 1 108 ? 11.977 5.508 -9.984 1 98.31 108 TRP A N 1
ATOM 874 C CA . TRP A 1 108 ? 10.625 5.957 -9.672 1 98.31 108 TRP A CA 1
ATOM 875 C C . TRP A 1 108 ? 9.586 5.09 -10.375 1 98.31 108 TRP A C 1
ATOM 877 O O . TRP A 1 108 ? 8.469 4.93 -9.883 1 98.31 108 TRP A O 1
ATOM 887 N N . ARG A 1 109 ? 9.953 4.473 -11.508 1 98.69 109 ARG A N 1
ATOM 888 C CA . ARG A 1 109 ? 9.031 3.551 -12.172 1 98.69 109 ARG A CA 1
ATOM 889 C C . ARG A 1 109 ? 8.781 2.314 -11.312 1 98.69 109 ARG A C 1
ATOM 891 O O . ARG A 1 109 ? 7.656 1.812 -11.258 1 98.69 109 ARG A O 1
ATOM 898 N N . VAL A 1 110 ? 9.844 1.831 -10.625 1 98.75 110 VAL A N 1
ATOM 899 C CA . VAL A 1 110 ? 9.711 0.697 -9.719 1 98.75 110 VAL A CA 1
ATOM 900 C C . VAL A 1 110 ? 8.773 1.068 -8.562 1 98.75 110 VAL A C 1
ATOM 902 O O . VAL A 1 110 ? 7.855 0.316 -8.234 1 98.75 110 VAL A O 1
ATOM 905 N N . ASP A 1 111 ? 8.977 2.238 -8.023 1 98.62 111 ASP A N 1
ATOM 906 C CA . ASP A 1 111 ? 8.172 2.676 -6.887 1 98.62 111 ASP A CA 1
ATOM 907 C C . ASP A 1 111 ? 6.703 2.811 -7.277 1 98.62 111 ASP A C 1
ATOM 909 O O . ASP A 1 111 ? 5.816 2.354 -6.555 1 98.62 111 ASP A O 1
ATOM 913 N N . GLN A 1 112 ? 6.457 3.393 -8.406 1 98.75 112 GLN A N 1
ATOM 914 C CA . GLN A 1 112 ? 5.082 3.592 -8.852 1 98.75 112 GLN A CA 1
ATOM 915 C C . GLN A 1 112 ? 4.418 2.262 -9.203 1 98.75 112 GLN A C 1
ATOM 917 O O . GLN A 1 112 ? 3.25 2.041 -8.883 1 98.75 112 GLN A O 1
ATOM 922 N N . ALA A 1 113 ? 5.18 1.396 -9.836 1 98.81 113 ALA A N 1
ATOM 923 C CA . ALA A 1 113 ? 4.648 0.082 -10.188 1 98.81 113 ALA A CA 1
ATOM 924 C C . ALA A 1 113 ? 4.289 -0.713 -8.938 1 98.81 113 ALA A C 1
ATOM 926 O O . ALA A 1 113 ? 3.25 -1.372 -8.883 1 98.81 113 ALA A O 1
ATOM 927 N N . ALA A 1 114 ? 5.152 -0.643 -7.953 1 98.69 114 ALA A N 1
ATOM 928 C CA . ALA A 1 114 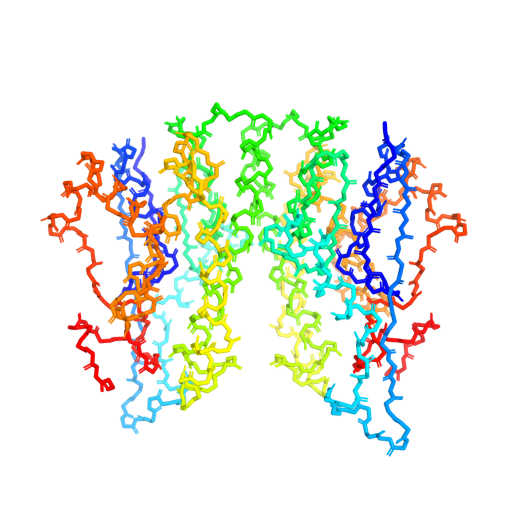? 4.895 -1.367 -6.711 1 98.69 114 ALA A CA 1
ATOM 929 C C . ALA A 1 114 ? 3.564 -0.945 -6.098 1 98.69 114 ALA A C 1
ATOM 931 O O . ALA A 1 114 ? 2.738 -1.791 -5.75 1 98.69 114 ALA A O 1
ATOM 932 N N . ASP A 1 115 ? 3.373 0.334 -6 1 98.44 115 ASP A N 1
ATOM 933 C CA . ASP A 1 115 ? 2.137 0.859 -5.426 1 98.44 115 ASP A CA 1
ATOM 934 C C . ASP A 1 115 ? 0.927 0.454 -6.262 1 98.44 115 ASP A C 1
ATOM 936 O O . ASP A 1 115 ? -0.104 0.052 -5.719 1 98.44 115 ASP A O 1
ATOM 940 N N . GLN A 1 116 ? 1.086 0.553 -7.562 1 98.62 116 GLN A N 1
ATOM 941 C CA . GLN A 1 116 ? -0.009 0.215 -8.469 1 98.62 116 GLN A CA 1
ATOM 942 C C . GLN A 1 116 ? -0.364 -1.266 -8.375 1 98.62 116 GLN A C 1
ATOM 944 O O . GLN A 1 116 ? -1.542 -1.627 -8.336 1 98.62 116 GLN A O 1
ATOM 949 N N . ILE A 1 117 ? 0.627 -2.088 -8.312 1 98.62 117 ILE A N 1
ATOM 950 C CA . ILE A 1 117 ? 0.42 -3.531 -8.266 1 98.62 117 ILE A CA 1
ATOM 951 C C . ILE A 1 117 ? -0.242 -3.912 -6.945 1 98.62 117 ILE A C 1
ATOM 953 O O . ILE A 1 117 ? -1.117 -4.781 -6.91 1 98.62 117 ILE A O 1
ATOM 957 N N . VAL A 1 118 ? 0.146 -3.266 -5.875 1 98.12 118 VAL A N 1
ATOM 958 C CA . VAL A 1 118 ? -0.479 -3.498 -4.578 1 98.12 118 VAL A CA 1
ATOM 959 C C . VAL A 1 118 ? -1.964 -3.15 -4.648 1 98.12 118 VAL A C 1
ATOM 961 O O . VAL A 1 118 ? -2.807 -3.891 -4.137 1 98.12 118 VAL A O 1
ATOM 964 N N . ASP A 1 119 ? -2.316 -2.045 -5.332 1 97.25 119 ASP A N 1
ATOM 965 C CA . ASP A 1 119 ? -3.711 -1.646 -5.488 1 97.25 119 ASP A CA 1
ATOM 966 C C . ASP A 1 119 ? -4.492 -2.68 -6.301 1 97.25 119 ASP A C 1
ATOM 968 O O . ASP A 1 119 ? -5.594 -3.076 -5.914 1 97.25 119 ASP A O 1
ATOM 972 N N . VAL A 1 120 ? -3.912 -3.078 -7.387 1 98.38 120 VAL A N 1
ATOM 973 C CA . VAL A 1 120 ? -4.57 -4.023 -8.281 1 98.38 120 VAL A CA 1
ATOM 974 C C . VAL A 1 120 ? -4.758 -5.363 -7.574 1 98.38 120 VAL A C 1
ATOM 976 O O . VAL A 1 120 ? -5.84 -5.957 -7.637 1 98.38 120 VAL A O 1
ATOM 979 N N . ARG A 1 121 ? -3.723 -5.797 -6.914 1 98.19 121 ARG A N 1
ATOM 980 C CA . ARG A 1 121 ? -3.822 -7.027 -6.133 1 98.19 121 ARG A CA 1
ATOM 981 C C . ARG A 1 121 ? -4.914 -6.918 -5.074 1 98.19 121 ARG A C 1
ATOM 983 O O . ARG A 1 121 ? -5.695 -7.852 -4.883 1 98.19 121 ARG A O 1
ATOM 990 N N . GLY A 1 122 ? -4.906 -5.82 -4.402 1 97 122 GLY A N 1
ATOM 991 C CA . GLY A 1 122 ? -5.898 -5.617 -3.361 1 97 122 GLY A CA 1
ATOM 992 C C . GLY A 1 122 ? -7.324 -5.723 -3.867 1 97 122 GLY A C 1
ATOM 993 O O . GLY A 1 122 ? -8.172 -6.34 -3.221 1 97 122 GLY A O 1
ATOM 994 N N . GLY A 1 123 ? -7.59 -5.066 -5.012 1 97.25 123 GLY A N 1
ATOM 995 C CA . GLY A 1 123 ? -8.914 -5.172 -5.605 1 97.25 123 GLY A CA 1
ATOM 996 C C . GLY A 1 123 ? -9.289 -6.594 -5.98 1 97.25 123 GLY A C 1
ATOM 997 O O . GLY A 1 123 ? -10.391 -7.051 -5.676 1 97.25 123 GLY A O 1
ATOM 998 N N . PHE A 1 124 ? -8.367 -7.309 -6.574 1 98.44 124 PHE A N 1
ATOM 999 C CA . PHE A 1 124 ? -8.609 -8.664 -7.039 1 98.44 124 PHE A CA 1
ATOM 1000 C C . PHE A 1 124 ? -8.82 -9.609 -5.863 1 98.44 124 PHE A C 1
ATOM 1002 O O . PHE A 1 124 ? -9.766 -10.398 -5.859 1 98.44 124 PHE A O 1
ATOM 1009 N N . VAL A 1 125 ? -7.984 -9.516 -4.863 1 97.25 125 VAL A N 1
ATOM 1010 C CA . VAL A 1 125 ? -8.109 -10.359 -3.684 1 97.25 125 VAL A CA 1
ATOM 1011 C C . VAL A 1 125 ? -9.391 -10.008 -2.932 1 97.25 125 VAL A C 1
ATOM 1013 O O . VAL A 1 125 ? -10.07 -10.898 -2.408 1 97.25 125 VAL A O 1
ATOM 1016 N N . GLY A 1 126 ? -9.719 -8.672 -2.916 1 95.81 126 GLY A N 1
ATOM 1017 C CA . GLY A 1 126 ? -10.977 -8.242 -2.328 1 95.81 126 GLY A CA 1
ATOM 1018 C C . GLY A 1 126 ? -12.188 -8.875 -2.99 1 95.81 126 GLY A C 1
ATOM 1019 O O . GLY A 1 126 ? -13.188 -9.156 -2.326 1 95.81 126 GLY A O 1
ATOM 1020 N N . LEU A 1 127 ? -12.078 -9.023 -4.258 1 97.12 127 LEU A N 1
ATOM 1021 C CA . LEU A 1 127 ? -13.125 -9.727 -4.992 1 97.12 127 LEU A CA 1
ATOM 1022 C C . LEU A 1 127 ? -13.156 -11.203 -4.609 1 97.12 127 LEU A C 1
ATOM 1024 O O . LEU A 1 127 ? -14.227 -11.75 -4.332 1 97.12 127 LEU A O 1
ATOM 1028 N N . CYS A 1 128 ? -12.031 -11.836 -4.562 1 96.31 128 CYS A N 1
ATOM 1029 C CA . CYS A 1 128 ? -11.953 -13.266 -4.297 1 96.31 128 CYS A CA 1
ATOM 1030 C C . CYS A 1 128 ? -12.523 -13.602 -2.924 1 96.31 128 CYS A C 1
ATOM 1032 O O . CYS A 1 128 ? -13.125 -14.656 -2.74 1 96.31 128 CYS A O 1
ATOM 1034 N N . TYR A 1 129 ? -12.359 -12.719 -1.985 1 94.88 129 TYR A N 1
ATOM 1035 C CA . TYR A 1 129 ? -12.844 -12.953 -0.632 1 94.88 129 TYR A CA 1
ATOM 1036 C C . TYR A 1 129 ? -14.227 -12.336 -0.433 1 94.88 129 TYR A C 1
ATOM 1038 O O . TYR A 1 129 ? -14.93 -12.656 0.528 1 94.88 129 TYR A O 1
ATOM 1046 N N . GLY A 1 130 ? -14.625 -11.383 -1.237 1 91.75 130 GLY A N 1
ATOM 1047 C CA . GLY A 1 130 ? -15.953 -10.789 -1.197 1 91.75 130 GLY A CA 1
ATOM 1048 C C . GLY A 1 130 ? -16.047 -9.617 -0.234 1 91.75 130 GLY A C 1
ATOM 1049 O O . GLY A 1 130 ? -17.141 -9.102 0.009 1 91.75 130 GLY A O 1
ATOM 1050 N N . PHE A 1 131 ? -15 -9.117 0.367 1 84.5 131 PHE A N 1
ATOM 1051 C CA . PHE A 1 131 ? -15.078 -8.102 1.405 1 84.5 131 PHE A CA 1
ATOM 1052 C C . PHE A 1 131 ? -15.125 -6.703 0.792 1 84.5 131 PHE A C 1
ATOM 1054 O O . PHE A 1 131 ? -15.641 -5.77 1.403 1 84.5 131 PHE A O 1
ATOM 1061 N N . ARG A 1 132 ? -14.562 -6.492 -0.363 1 82.62 132 ARG A N 1
ATOM 1062 C CA . ARG A 1 132 ? -14.609 -5.199 -1.037 1 82.62 132 ARG A CA 1
ATOM 1063 C C . ARG A 1 132 ? -15.68 -5.188 -2.125 1 82.62 132 ARG A C 1
ATOM 1065 O O . ARG A 1 132 ? -16.453 -4.227 -2.242 1 82.62 132 ARG A O 1
ATOM 1072 N N . THR A 1 133 ? -15.617 -6.258 -2.898 1 91.5 133 THR A N 1
ATOM 1073 C CA . THR A 1 133 ? -16.547 -6.5 -3.988 1 91.5 133 THR A CA 1
ATOM 1074 C C . THR A 1 133 ? -17.156 -7.902 -3.883 1 91.5 133 THR A C 1
ATOM 1076 O O . THR A 1 133 ? -16.422 -8.891 -3.832 1 91.5 133 THR A O 1
ATOM 1079 N N . PRO A 1 134 ? -18.531 -7.926 -3.797 1 94.44 134 PRO A N 1
ATOM 1080 C CA . PRO A 1 134 ? -19.125 -9.266 -3.787 1 94.44 134 PRO A CA 1
ATOM 1081 C C . PRO A 1 134 ? -18.703 -10.102 -4.992 1 94.44 134 PRO A C 1
ATOM 1083 O O . PRO A 1 134 ? -18.656 -9.594 -6.117 1 94.44 134 PRO A O 1
ATOM 1086 N N . PHE A 1 135 ? -18.438 -11.383 -4.766 1 95.25 135 PHE A N 1
ATOM 1087 C CA . PHE A 1 135 ? -17.938 -12.25 -5.828 1 95.25 135 PHE A CA 1
ATOM 1088 C C . PHE A 1 135 ? -18.953 -12.352 -6.961 1 95.25 135 PHE A C 1
ATOM 1090 O O . PHE A 1 135 ? -18.578 -12.5 -8.125 1 95.25 135 PHE A O 1
ATOM 1097 N N . ALA A 1 136 ? -20.203 -12.234 -6.613 1 95.88 136 ALA A N 1
ATOM 1098 C CA . ALA A 1 136 ? -21.266 -12.297 -7.609 1 95.88 136 ALA A CA 1
ATOM 1099 C C . ALA A 1 136 ? -21.125 -11.195 -8.648 1 95.88 136 ALA A C 1
ATOM 1101 O O . ALA A 1 136 ? -21.688 -11.273 -9.742 1 95.88 136 ALA A O 1
ATOM 1102 N N . GLN A 1 137 ? -20.328 -10.18 -8.328 1 97 137 GLN A N 1
ATOM 1103 C CA . GLN A 1 137 ? -20.109 -9.062 -9.234 1 97 137 GLN A CA 1
ATOM 1104 C C . GLN A 1 137 ? -18.797 -9.203 -9.992 1 97 137 GLN A C 1
ATOM 1106 O O . GLN A 1 137 ? -18.266 -8.219 -10.508 1 97 137 GLN A O 1
ATOM 1111 N N . ARG A 1 138 ? -18.281 -10.391 -10.141 1 96.94 138 ARG A N 1
ATOM 1112 C CA . ARG A 1 138 ? -16.953 -10.617 -10.695 1 96.94 138 ARG A CA 1
ATOM 1113 C C . ARG A 1 138 ? -16.891 -10.195 -12.164 1 96.94 138 ARG A C 1
ATOM 1115 O O . ARG A 1 138 ? -15.875 -9.641 -12.609 1 96.94 138 ARG A O 1
ATOM 1122 N N . GLU A 1 139 ? -17.953 -10.438 -12.922 1 97 139 GLU A N 1
ATOM 1123 C CA . GLU A 1 139 ? -17.922 -10.062 -14.336 1 97 139 GLU A CA 1
ATOM 1124 C C . GLU A 1 139 ? -17.812 -8.555 -14.508 1 97 139 GLU A C 1
ATOM 1126 O O . GLU A 1 139 ? -17 -8.062 -15.281 1 97 139 GLU A O 1
ATOM 1131 N N . THR A 1 140 ? -18.641 -7.844 -13.758 1 97.5 140 THR A N 1
ATOM 1132 C CA . THR A 1 140 ? -18.641 -6.387 -13.812 1 97.5 140 THR A CA 1
ATOM 1133 C C . THR A 1 140 ? -17.297 -5.836 -13.336 1 97.5 140 THR A C 1
ATOM 1135 O O . THR A 1 140 ? -16.734 -4.938 -13.969 1 97.5 140 THR A O 1
ATOM 1138 N N . TYR A 1 141 ? -16.812 -6.359 -12.273 1 97.69 141 TYR A N 1
ATOM 1139 C CA . TYR A 1 141 ? -15.523 -5.938 -11.742 1 97.69 141 TYR A CA 1
ATOM 1140 C C . TYR A 1 141 ? -14.406 -6.172 -12.758 1 97.69 141 TYR A C 1
ATOM 1142 O O . TYR A 1 141 ? -13.586 -5.285 -13 1 97.69 141 TYR A O 1
ATOM 1150 N N . CYS A 1 142 ? -14.367 -7.367 -13.328 1 98.12 142 CYS A N 1
ATOM 1151 C CA . CYS A 1 142 ? -13.312 -7.707 -14.281 1 98.12 142 CYS A CA 1
ATOM 1152 C C . CYS A 1 142 ? -13.367 -6.789 -15.492 1 98.12 142 CYS A C 1
ATOM 1154 O O . CYS A 1 142 ? -12.336 -6.273 -15.93 1 98.12 142 CYS A O 1
ATOM 1156 N N . GLU A 1 143 ? -14.531 -6.531 -15.969 1 98 143 GLU A N 1
ATOM 1157 C CA . GLU A 1 143 ? -14.695 -5.746 -17.188 1 98 143 GLU A CA 1
ATOM 1158 C C . GLU A 1 143 ? -14.391 -4.273 -16.938 1 98 143 GLU A C 1
ATOM 1160 O O . GLU A 1 143 ? -13.742 -3.619 -17.766 1 98 143 GLU A O 1
ATOM 1165 N N . ASN A 1 144 ? -14.828 -3.793 -15.797 1 97 144 ASN A N 1
ATOM 1166 C CA . ASN A 1 144 ? -14.836 -2.344 -15.617 1 97 144 ASN A CA 1
ATOM 1167 C C . ASN A 1 144 ? -13.656 -1.879 -14.766 1 97 144 ASN A C 1
ATOM 1169 O O . ASN A 1 144 ? -13.352 -0.686 -14.719 1 97 144 ASN A O 1
ATOM 1173 N N . THR A 1 145 ? -13.031 -2.805 -14.094 1 97.62 145 THR A N 1
ATOM 1174 C CA . THR A 1 145 ? -11.961 -2.396 -13.188 1 97.62 145 THR A CA 1
ATOM 1175 C C . THR A 1 145 ? -10.664 -3.127 -13.516 1 97.62 145 THR A C 1
ATOM 1177 O O . THR A 1 145 ? -9.68 -2.504 -13.93 1 97.62 145 THR A O 1
ATOM 1180 N N . LEU A 1 146 ? -10.672 -4.434 -13.477 1 98.62 146 LEU A N 1
ATOM 1181 C CA . LEU A 1 146 ? -9.445 -5.219 -13.562 1 98.62 146 LEU A CA 1
ATOM 1182 C C . LEU A 1 146 ? -8.844 -5.129 -14.961 1 98.62 146 LEU A C 1
ATOM 1184 O O . LEU A 1 146 ? -7.645 -4.875 -15.102 1 98.62 146 LEU A O 1
ATOM 1188 N N . LYS A 1 147 ? -9.625 -5.332 -15.984 1 98.56 147 LYS A N 1
ATOM 1189 C CA . LYS A 1 147 ? -9.109 -5.305 -17.344 1 98.56 147 LYS A CA 1
ATOM 1190 C C . LYS A 1 147 ? -8.492 -3.945 -17.672 1 98.56 147 LYS A C 1
ATOM 1192 O O . LYS A 1 147 ? -7.367 -3.875 -18.188 1 98.56 147 LYS A O 1
ATOM 1197 N N . PRO A 1 148 ? -9.219 -2.834 -17.375 1 97.75 148 PRO A N 1
ATOM 1198 C CA . PRO A 1 148 ? -8.586 -1.531 -17.609 1 97.75 148 PRO A CA 1
ATOM 1199 C C . PRO A 1 148 ? -7.277 -1.363 -16.844 1 97.75 148 PRO A C 1
ATOM 1201 O O . PRO A 1 148 ? -6.316 -0.807 -17.375 1 97.75 148 PRO A O 1
ATOM 1204 N N . GLN A 1 149 ? -7.23 -1.814 -15.625 1 98.44 149 GLN A N 1
ATOM 1205 C CA . GLN A 1 149 ? -6.012 -1.711 -14.828 1 98.44 149 GLN A CA 1
ATOM 1206 C C . GLN A 1 149 ? -4.875 -2.518 -15.453 1 98.44 149 GLN A C 1
ATOM 1208 O O . GLN A 1 149 ? -3.732 -2.055 -15.508 1 98.44 149 GLN A O 1
ATOM 1213 N N . LEU A 1 150 ? -5.18 -3.707 -15.898 1 98.81 150 LEU A N 1
ATOM 1214 C CA . LEU A 1 150 ? -4.176 -4.551 -16.531 1 98.81 150 LEU A CA 1
ATOM 1215 C C . LEU A 1 150 ? -3.701 -3.926 -17.844 1 98.81 150 LEU A C 1
ATOM 1217 O O . LEU A 1 150 ? -2.52 -4.016 -18.188 1 98.81 150 LEU A O 1
ATOM 1221 N N . LYS A 1 151 ? -4.582 -3.316 -18.547 1 98.44 151 LYS A N 1
ATOM 1222 C CA . LYS A 1 151 ? -4.203 -2.629 -19.781 1 98.44 151 LYS A CA 1
ATOM 1223 C C . LYS A 1 151 ? -3.221 -1.495 -19.5 1 98.44 151 LYS A C 1
ATOM 1225 O O . LYS A 1 151 ? -2.26 -1.301 -20.234 1 98.44 151 LYS A O 1
ATOM 1230 N N . GLN A 1 152 ? -3.467 -0.734 -18.469 1 98.31 152 GLN A N 1
ATOM 1231 C CA . GLN A 1 152 ? -2.549 0.33 -18.078 1 98.31 152 GLN A CA 1
ATOM 1232 C C . GLN A 1 152 ? -1.167 -0.229 -17.75 1 98.31 152 GLN A C 1
ATOM 1234 O O . GLN A 1 152 ? -0.151 0.33 -18.172 1 98.31 152 GLN A O 1
ATOM 1239 N N . LEU A 1 153 ? -1.157 -1.309 -17.016 1 98.81 153 LEU A N 1
ATOM 1240 C CA . LEU A 1 153 ? 0.113 -1.923 -16.641 1 98.81 153 LEU A CA 1
ATOM 1241 C C . LEU A 1 153 ? 0.816 -2.498 -17.875 1 98.81 153 LEU A C 1
ATOM 1243 O O . LEU A 1 153 ? 2.045 -2.455 -17.969 1 98.81 153 LEU A O 1
ATOM 1247 N N . ASP A 1 154 ? 0.037 -3.051 -18.766 1 98.81 154 ASP A N 1
ATOM 1248 C CA . ASP A 1 154 ? 0.598 -3.547 -20.016 1 98.81 154 ASP A CA 1
ATOM 1249 C C . ASP A 1 154 ? 1.286 -2.426 -20.797 1 98.81 154 ASP A C 1
ATOM 1251 O O . ASP A 1 154 ? 2.408 -2.594 -21.266 1 98.81 154 ASP A O 1
ATOM 1255 N N . ARG A 1 155 ? 0.642 -1.301 -20.891 1 98.25 155 ARG A N 1
ATOM 1256 C CA . ARG A 1 155 ? 1.224 -0.139 -21.547 1 98.25 155 ARG A CA 1
ATOM 1257 C C . ARG A 1 155 ? 2.463 0.351 -20.812 1 98.25 155 ARG A C 1
ATOM 1259 O O . ARG A 1 155 ? 3.447 0.752 -21.438 1 98.25 155 ARG A O 1
ATOM 1266 N N . TYR A 1 156 ? 2.373 0.302 -19.547 1 98.38 156 TYR A N 1
ATOM 1267 C CA . TYR A 1 156 ? 3.477 0.742 -18.703 1 98.38 156 TYR A CA 1
ATOM 1268 C C . TYR A 1 156 ? 4.742 -0.05 -19 1 98.38 156 TYR A C 1
ATOM 1270 O O . TYR A 1 156 ? 5.852 0.479 -18.891 1 98.38 156 TYR A O 1
ATOM 1278 N N . MET A 1 157 ? 4.633 -1.255 -19.453 1 98.38 157 MET A N 1
ATOM 1279 C CA . MET A 1 157 ? 5.742 -2.18 -19.672 1 98.38 157 MET A CA 1
ATOM 1280 C C . MET A 1 157 ? 6.23 -2.125 -21.109 1 98.38 157 MET A C 1
ATOM 1282 O O . MET A 1 157 ? 7.211 -2.783 -21.469 1 98.38 157 MET A O 1
ATOM 1286 N N . ALA A 1 158 ? 5.547 -1.401 -21.953 1 97.88 158 ALA A N 1
ATOM 1287 C CA . ALA A 1 158 ? 5.918 -1.338 -23.359 1 97.88 158 ALA A CA 1
ATOM 1288 C C . ALA A 1 158 ? 7.375 -0.923 -23.531 1 97.88 158 ALA A C 1
ATOM 1290 O O . ALA A 1 158 ? 7.816 0.068 -22.938 1 97.88 158 ALA A O 1
ATOM 1291 N N . GLY A 1 159 ? 8.102 -1.717 -24.266 1 97.06 159 GLY A N 1
ATOM 1292 C CA . GLY A 1 159 ? 9.492 -1.408 -24.562 1 97.06 159 GLY A CA 1
ATOM 1293 C C . GLY A 1 159 ? 10.445 -1.854 -23.469 1 97.06 159 GLY A C 1
ATOM 1294 O O . GLY A 1 159 ? 11.648 -1.606 -23.547 1 97.06 159 GLY A O 1
ATOM 1295 N N . ASN A 1 160 ? 9.969 -2.457 -22.438 1 97.69 160 ASN A N 1
ATOM 1296 C CA . ASN A 1 160 ? 10.789 -2.914 -21.312 1 97.69 160 ASN A CA 1
ATOM 1297 C C . ASN A 1 160 ? 10.797 -4.438 -21.219 1 97.69 160 ASN A C 1
ATOM 1299 O O . ASN A 1 160 ? 9.805 -5.094 -21.531 1 97.69 160 ASN A O 1
ATOM 1303 N N . ASN A 1 161 ? 11.883 -4.988 -20.734 1 97.44 161 ASN A N 1
ATOM 1304 C CA . ASN A 1 161 ? 11.953 -6.426 -20.5 1 97.44 161 ASN A CA 1
ATOM 1305 C C . ASN A 1 161 ? 11.328 -6.805 -19.156 1 97.44 161 ASN A C 1
ATOM 1307 O O . ASN A 1 161 ? 10.859 -7.93 -18.984 1 97.44 161 ASN A O 1
ATOM 1311 N N . PHE A 1 162 ? 11.43 -5.852 -18.266 1 98.56 162 PHE A N 1
ATOM 1312 C CA . PHE A 1 162 ? 10.812 -6.051 -16.969 1 98.56 162 PHE A CA 1
ATOM 1313 C C . PHE A 1 162 ? 9.812 -4.938 -16.656 1 98.56 162 PHE A C 1
ATOM 1315 O O . PHE A 1 162 ? 9.586 -4.059 -17.5 1 98.56 162 PHE A O 1
ATOM 1322 N N . VAL A 1 163 ? 9.156 -4.992 -15.539 1 98.75 163 VAL A N 1
ATOM 1323 C CA . VAL A 1 163 ? 8 -4.152 -15.234 1 98.75 163 VAL A CA 1
ATOM 1324 C C . VAL A 1 163 ? 8.391 -2.68 -15.352 1 98.75 163 VAL A C 1
ATOM 1326 O O . VAL A 1 163 ? 7.656 -1.881 -15.938 1 98.75 163 VAL A O 1
ATOM 1329 N N . ALA A 1 164 ? 9.578 -2.365 -14.82 1 98.44 164 ALA A N 1
ATOM 1330 C CA . ALA A 1 164 ? 9.914 -0.95 -14.68 1 98.44 164 ALA A CA 1
ATOM 1331 C C . ALA A 1 164 ? 11.031 -0.557 -15.641 1 98.44 164 ALA A C 1
ATOM 1333 O O . ALA A 1 164 ? 11.461 0.6 -15.656 1 98.44 164 ALA A O 1
ATOM 1334 N N . GLY A 1 165 ? 11.539 -1.499 -16.391 1 98.19 165 GLY A N 1
ATOM 1335 C CA . GLY A 1 165 ? 12.641 -1.229 -17.297 1 98.19 165 GLY A CA 1
ATOM 1336 C C . GLY A 1 165 ? 13.422 -2.473 -17.672 1 98.19 165 GLY A C 1
ATOM 1337 O O . GLY A 1 165 ? 12.852 -3.549 -17.844 1 98.19 165 GLY A O 1
ATOM 1338 N N . GLU A 1 166 ? 14.711 -2.271 -17.812 1 97.81 166 GLU A N 1
ATOM 1339 C CA . GLU A 1 166 ? 15.57 -3.361 -18.266 1 97.81 166 GLU A CA 1
ATOM 1340 C C . GLU A 1 166 ? 16.109 -4.156 -17.078 1 97.81 166 GLU A C 1
ATOM 1342 O O . GLU A 1 166 ? 16.516 -5.309 -17.234 1 97.81 166 GLU A O 1
ATOM 1347 N N . THR A 1 167 ? 16.109 -3.553 -16 1 98.12 167 THR A N 1
ATOM 1348 C CA . THR A 1 167 ? 16.703 -4.168 -14.828 1 98.12 167 THR A CA 1
ATOM 1349 C C . THR A 1 167 ? 15.656 -4.918 -14.016 1 98.12 167 THR A C 1
ATOM 1351 O O . THR A 1 167 ? 14.617 -4.352 -13.656 1 98.12 167 THR A O 1
ATOM 1354 N N . LEU A 1 168 ? 15.945 -6.234 -13.711 1 98.62 168 LEU A N 1
ATOM 1355 C CA . LEU A 1 168 ? 15.094 -7.02 -12.82 1 98.62 168 LEU A CA 1
ATOM 1356 C C . LEU A 1 168 ? 15.062 -6.402 -11.422 1 98.62 168 LEU A C 1
ATOM 1358 O O . LEU A 1 168 ? 16.109 -5.992 -10.898 1 98.62 168 LEU A O 1
ATOM 1362 N N . SER A 1 169 ? 13.883 -6.242 -10.891 1 98.69 169 SER A N 1
ATOM 1363 C CA . SER A 1 169 ? 13.711 -5.703 -9.539 1 98.69 169 SER A CA 1
ATOM 1364 C C . SER A 1 169 ? 12.664 -6.484 -8.766 1 98.69 169 SER A C 1
ATOM 1366 O O . SER A 1 169 ? 12.031 -7.398 -9.297 1 98.69 169 SER A O 1
ATOM 1368 N N . TYR A 1 170 ? 12.43 -6.102 -7.469 1 98.75 170 TYR A N 1
ATOM 1369 C CA . TYR A 1 170 ? 11.5 -6.816 -6.602 1 98.75 170 TYR A CA 1
ATOM 1370 C C . TYR A 1 170 ? 10.086 -6.746 -7.148 1 98.75 170 TYR A C 1
ATOM 1372 O O . TYR A 1 170 ? 9.273 -7.645 -6.906 1 98.75 170 TYR A O 1
ATOM 1380 N N . VAL A 1 171 ? 9.75 -5.742 -7.938 1 98.81 171 VAL A N 1
ATOM 1381 C CA . VAL A 1 171 ? 8.383 -5.551 -8.414 1 98.81 171 VAL A CA 1
ATOM 1382 C C . VAL A 1 171 ? 8.039 -6.625 -9.445 1 98.81 171 VAL A C 1
ATOM 1384 O O . VAL A 1 171 ? 6.871 -6.988 -9.609 1 98.81 171 VAL A O 1
ATOM 1387 N N . ASP A 1 172 ? 9.031 -7.16 -10.102 1 98.94 172 ASP A N 1
ATOM 1388 C CA . ASP A 1 172 ? 8.789 -8.219 -11.07 1 98.94 172 ASP A CA 1
ATOM 1389 C C . ASP A 1 172 ? 8.289 -9.492 -10.383 1 98.94 172 ASP A C 1
ATOM 1391 O O . ASP A 1 172 ? 7.438 -10.203 -10.93 1 98.94 172 ASP A O 1
ATOM 1395 N N . PHE A 1 173 ? 8.781 -9.758 -9.203 1 98.88 173 PHE A N 1
ATOM 1396 C CA . PHE A 1 173 ? 8.391 -10.953 -8.461 1 98.88 173 PHE A CA 1
ATOM 1397 C C . PHE A 1 173 ? 6.961 -10.836 -7.953 1 98.88 173 PHE A C 1
ATOM 1399 O O . PHE A 1 173 ? 6.176 -11.781 -8.07 1 98.88 173 PHE A O 1
ATOM 1406 N N . MET A 1 174 ? 6.645 -9.695 -7.375 1 98.31 174 MET A N 1
ATOM 1407 C CA . MET A 1 174 ? 5.301 -9.531 -6.836 1 98.31 174 MET A CA 1
ATOM 1408 C C . MET A 1 174 ? 4.27 -9.469 -7.957 1 98.31 174 MET A C 1
ATOM 1410 O O . MET A 1 174 ? 3.164 -9.992 -7.82 1 98.31 174 MET A O 1
ATOM 1414 N N . PHE A 1 175 ? 4.664 -8.844 -9.102 1 98.88 175 PHE A N 1
ATOM 1415 C CA . PHE A 1 175 ? 3.709 -8.719 -10.195 1 98.88 175 PHE A CA 1
ATOM 1416 C C . PHE A 1 175 ? 3.479 -10.07 -10.867 1 98.88 175 PHE A C 1
ATOM 1418 O O . PHE A 1 175 ? 2.338 -10.445 -11.148 1 98.88 175 PHE A O 1
ATOM 1425 N N . TRP A 1 176 ? 4.531 -10.82 -11.117 1 98.81 176 TRP A N 1
ATOM 1426 C CA . TRP A 1 176 ? 4.371 -12.133 -11.742 1 98.81 176 TRP A CA 1
ATOM 1427 C C . TRP A 1 176 ? 3.449 -13.016 -10.906 1 98.81 176 TRP A C 1
ATOM 1429 O O . TRP A 1 176 ? 2.592 -13.719 -11.453 1 98.81 176 TRP A O 1
ATOM 1439 N N . GLU A 1 177 ? 3.633 -12.992 -9.656 1 98.25 177 GLU A N 1
ATOM 1440 C CA . GLU A 1 177 ? 2.846 -13.828 -8.758 1 98.25 177 GLU A CA 1
ATOM 1441 C C . GLU A 1 177 ? 1.354 -13.539 -8.898 1 98.25 177 GLU A C 1
ATOM 1443 O O . GLU A 1 177 ? 0.552 -14.461 -9.07 1 98.25 177 GLU A O 1
ATOM 1448 N N . ILE A 1 178 ? 0.96 -12.25 -8.867 1 98.56 178 ILE A N 1
ATOM 1449 C CA . ILE A 1 178 ? -0.461 -11.922 -8.898 1 98.56 178 ILE A CA 1
ATOM 1450 C C . ILE A 1 178 ? -1.013 -12.164 -10.305 1 98.56 178 ILE A C 1
ATOM 1452 O O . ILE A 1 178 ? -2.166 -12.57 -10.461 1 98.56 178 ILE A O 1
ATOM 1456 N N . LEU A 1 179 ? -0.169 -11.984 -11.297 1 98.5 179 LEU A N 1
ATOM 1457 C CA . LEU A 1 179 ? -0.594 -12.289 -12.656 1 98.5 179 LEU A CA 1
ATOM 1458 C C . LEU A 1 179 ? -0.899 -13.773 -12.812 1 98.5 179 LEU A C 1
ATOM 1460 O O . LEU A 1 179 ? -1.854 -14.148 -13.492 1 98.5 179 LEU A O 1
ATOM 1464 N N . ASP A 1 180 ? -0.08 -14.578 -12.234 1 96.94 180 ASP A N 1
ATOM 1465 C CA . ASP A 1 180 ? -0.312 -16.016 -12.312 1 96.94 180 ASP A CA 1
ATOM 1466 C C . ASP A 1 180 ? -1.631 -16.391 -11.641 1 96.94 180 ASP A C 1
ATOM 1468 O O . ASP A 1 180 ? -2.377 -17.234 -12.156 1 96.94 180 ASP A O 1
ATOM 1472 N N . HIS A 1 181 ? -1.95 -15.766 -10.484 1 96.81 181 HIS A N 1
ATOM 1473 C CA . HIS A 1 181 ? -3.258 -15.961 -9.867 1 96.81 181 HIS A CA 1
ATOM 1474 C C . HIS A 1 181 ? -4.383 -15.602 -10.836 1 96.81 181 HIS A C 1
ATOM 1476 O O . HIS A 1 181 ? -5.34 -16.359 -10.992 1 96.81 181 HIS A O 1
ATOM 1482 N N . MET A 1 182 ? -4.238 -14.484 -11.469 1 97.44 182 MET A N 1
ATOM 1483 C CA . MET A 1 182 ? -5.301 -13.953 -12.32 1 97.44 182 MET A CA 1
ATOM 1484 C C . MET A 1 182 ? -5.48 -14.82 -13.562 1 97.44 182 MET A C 1
ATOM 1486 O O . MET A 1 182 ? -6.598 -14.984 -14.055 1 97.44 182 MET A O 1
ATOM 1490 N N . GLU A 1 183 ? -4.395 -15.305 -14.023 1 95.88 183 GLU A N 1
ATOM 1491 C CA . GLU A 1 183 ? -4.484 -16.203 -15.172 1 95.88 183 GLU A CA 1
ATOM 1492 C C . GLU A 1 183 ? -5.223 -17.484 -14.812 1 95.88 183 GLU A C 1
ATOM 1494 O O . GLU A 1 183 ? -6.023 -18 -15.602 1 95.88 183 GLU A O 1
ATOM 1499 N N . LEU A 1 184 ? -4.926 -18.031 -13.656 1 94.62 184 LEU A N 1
ATOM 1500 C CA . LEU A 1 184 ? -5.645 -19.203 -13.172 1 94.62 184 LEU A CA 1
ATOM 1501 C C . LEU A 1 184 ? -7.121 -18.891 -12.961 1 94.62 184 LEU A C 1
ATOM 1503 O O . LEU A 1 184 ? -7.98 -19.734 -13.195 1 94.62 184 LEU A O 1
ATOM 1507 N N . PHE A 1 185 ? -7.395 -17.703 -12.594 1 95.69 185 PHE A N 1
ATOM 1508 C CA . PHE A 1 185 ? -8.766 -17.25 -12.383 1 95.69 185 PHE A CA 1
ATOM 1509 C C . PHE A 1 185 ? -9.516 -17.156 -13.703 1 95.69 185 PHE A C 1
ATOM 1511 O O . PHE A 1 185 ? -10.609 -17.703 -13.836 1 95.69 185 PHE A O 1
ATOM 1518 N N . ASP A 1 186 ? -8.93 -16.516 -14.656 1 96.31 186 ASP A N 1
ATOM 1519 C CA . ASP A 1 186 ? -9.523 -16.312 -15.977 1 96.31 186 ASP A CA 1
ATOM 1520 C C . ASP A 1 186 ? -8.469 -15.898 -17 1 96.31 186 ASP A C 1
ATOM 1522 O O . ASP A 1 186 ? -8.109 -14.727 -17.094 1 96.31 186 ASP A O 1
ATOM 1526 N N . ALA A 1 187 ? -8.086 -16.766 -17.844 1 95.69 187 ALA A N 1
ATOM 1527 C CA . ALA A 1 187 ? -7.004 -16.547 -18.797 1 95.69 187 ALA A CA 1
ATOM 1528 C C . ALA A 1 187 ? -7.387 -15.469 -19.812 1 95.69 187 ALA A C 1
ATOM 1530 O O . ALA A 1 187 ? -6.516 -14.828 -20.406 1 95.69 187 ALA A O 1
ATOM 1531 N N . SER A 1 188 ? -8.625 -15.258 -20.016 1 96.81 188 SER A N 1
ATOM 1532 C CA . SER A 1 188 ? -9.078 -14.305 -21.031 1 96.81 188 SER A CA 1
ATOM 1533 C C . SER A 1 188 ? -8.781 -12.867 -20.594 1 96.81 188 SER A C 1
ATOM 1535 O O . SER A 1 188 ? -8.844 -11.953 -21.422 1 96.81 188 SER A O 1
ATOM 1537 N N . LEU A 1 189 ? -8.484 -12.688 -19.312 1 97.81 189 LEU A N 1
ATOM 1538 C CA . LEU A 1 189 ? -8.086 -11.375 -18.812 1 97.81 189 LEU A CA 1
ATOM 1539 C C . LEU A 1 189 ? -6.859 -10.852 -19.547 1 97.81 189 LEU A C 1
ATOM 1541 O O . LEU A 1 189 ? -6.598 -9.648 -19.562 1 97.81 189 LEU A O 1
ATOM 1545 N N . PHE A 1 190 ? -6.105 -11.734 -20.156 1 97.62 190 PHE A N 1
ATOM 1546 C CA . PHE A 1 190 ? -4.809 -11.359 -20.719 1 97.62 190 PHE A CA 1
ATOM 1547 C C . PHE A 1 190 ? -4.898 -11.195 -22.234 1 97.62 190 PHE A C 1
ATOM 1549 O O . PHE A 1 190 ? -3.898 -10.891 -22.891 1 97.62 190 PHE A O 1
ATOM 1556 N N . ASP A 1 191 ? -6.078 -11.352 -22.766 1 97.81 191 ASP A N 1
ATOM 1557 C CA . ASP A 1 191 ? -6.25 -11.133 -24.203 1 97.81 191 ASP A CA 1
ATOM 1558 C C . ASP A 1 191 ? -5.82 -9.719 -24.578 1 97.81 191 ASP A C 1
ATOM 1560 O O . ASP A 1 191 ? -6.289 -8.734 -24 1 97.81 191 ASP A O 1
ATOM 1564 N N . GLY A 1 192 ? -4.895 -9.656 -25.516 1 98.19 192 GLY A N 1
ATOM 1565 C CA . GLY A 1 192 ? -4.457 -8.367 -26.047 1 98.19 192 GLY A CA 1
ATOM 1566 C C . GLY A 1 192 ? -3.402 -7.699 -25.172 1 98.19 192 GLY A C 1
ATOM 1567 O O . GLY A 1 192 ? -2.99 -6.574 -25.453 1 98.19 192 GLY A O 1
ATOM 1568 N N . LEU A 1 193 ? -2.99 -8.352 -24.141 1 98.69 193 LEU A N 1
ATOM 1569 C CA . LEU A 1 193 ? -1.978 -7.793 -23.25 1 98.69 193 LEU A CA 1
ATOM 1570 C C . LEU A 1 193 ? -0.604 -8.383 -23.547 1 98.69 193 LEU A C 1
ATOM 1572 O O . LEU A 1 193 ? -0.019 -9.07 -22.719 1 98.69 193 LEU A O 1
ATOM 1576 N N . ASP A 1 194 ? -0.033 -8.008 -24.641 1 98.62 194 ASP A N 1
ATOM 1577 C CA . ASP A 1 194 ? 1.143 -8.664 -25.203 1 98.62 194 ASP A CA 1
ATOM 1578 C C . ASP A 1 194 ? 2.379 -8.406 -24.344 1 98.62 194 ASP A C 1
ATOM 1580 O O . ASP A 1 194 ? 3.232 -9.289 -24.203 1 98.62 194 ASP A O 1
ATOM 1584 N N . ASN A 1 195 ? 2.504 -7.191 -23.828 1 98.75 195 ASN A N 1
ATOM 1585 C CA . ASN A 1 195 ? 3.67 -6.898 -23 1 98.75 195 ASN A CA 1
ATOM 1586 C C . ASN A 1 195 ? 3.662 -7.711 -21.703 1 98.75 195 ASN A C 1
ATOM 1588 O O . ASN A 1 195 ? 4.699 -8.227 -21.281 1 98.75 195 ASN A O 1
ATOM 1592 N N . ILE A 1 196 ? 2.461 -7.863 -21.125 1 98.88 196 ILE A N 1
ATOM 1593 C CA . ILE A 1 196 ? 2.342 -8.648 -19.906 1 98.88 196 ILE A CA 1
ATOM 1594 C C . ILE A 1 196 ? 2.619 -10.117 -20.219 1 98.88 196 ILE A C 1
ATOM 1596 O O . ILE A 1 196 ? 3.334 -10.789 -19.469 1 98.88 196 ILE A O 1
ATOM 1600 N N . LYS A 1 197 ? 2.043 -10.609 -21.25 1 98.62 197 LYS A N 1
ATOM 1601 C CA . LYS A 1 197 ? 2.27 -12 -21.625 1 98.62 197 LYS A CA 1
ATOM 1602 C C . LYS A 1 197 ? 3.752 -12.266 -21.859 1 98.62 197 LYS A C 1
ATOM 1604 O O . LYS A 1 197 ? 4.285 -13.281 -21.406 1 98.62 197 LYS A O 1
ATOM 1609 N N . ALA A 1 198 ? 4.426 -11.367 -22.578 1 98.62 198 ALA A N 1
ATOM 1610 C CA . ALA A 1 198 ? 5.855 -11.516 -22.844 1 98.62 198 ALA A CA 1
ATOM 1611 C C . ALA A 1 198 ? 6.656 -11.477 -21.547 1 98.62 198 ALA A C 1
ATOM 1613 O O . ALA A 1 198 ? 7.586 -12.266 -21.359 1 98.62 198 ALA A O 1
ATOM 1614 N N . PHE A 1 199 ? 6.316 -10.594 -20.703 1 98.81 199 PHE A N 1
ATOM 1615 C CA . PHE A 1 199 ? 6.973 -10.484 -19.406 1 98.81 199 PHE A CA 1
ATOM 1616 C C . PHE A 1 199 ? 6.801 -11.773 -18.609 1 98.81 199 PHE A C 1
ATOM 1618 O O . PHE A 1 199 ? 7.766 -12.289 -18.031 1 98.81 199 PHE A O 1
ATOM 1625 N N . LYS A 1 200 ? 5.535 -12.25 -18.5 1 98.56 200 LYS A N 1
ATOM 1626 C CA . LYS A 1 200 ? 5.273 -13.461 -17.734 1 98.56 200 LYS A CA 1
ATOM 1627 C C . LYS A 1 200 ? 6.137 -14.625 -18.219 1 98.56 200 LYS A C 1
ATOM 1629 O O . LYS A 1 200 ? 6.703 -15.367 -17.406 1 98.56 200 LYS A O 1
ATOM 1634 N N . LYS A 1 201 ? 6.188 -14.727 -19.484 1 98.19 201 LYS A N 1
ATOM 1635 C CA . LYS A 1 201 ? 7 -15.781 -20.062 1 98.19 201 LYS A CA 1
ATOM 1636 C C . LYS A 1 201 ? 8.477 -15.586 -19.75 1 98.19 201 LYS A C 1
ATOM 1638 O O . LYS A 1 201 ? 9.156 -16.516 -19.312 1 98.19 201 LYS A O 1
ATOM 1643 N N . ARG A 1 202 ? 9.031 -14.422 -20 1 98.38 202 ARG A N 1
ATOM 1644 C CA . ARG A 1 202 ? 10.438 -14.102 -19.781 1 98.38 202 ARG A CA 1
ATOM 1645 C C . ARG A 1 202 ? 10.828 -14.359 -18.328 1 98.38 202 ARG A C 1
ATOM 1647 O O . ARG A 1 202 ? 11.867 -14.961 -18.047 1 98.38 202 ARG A O 1
ATOM 1654 N N . PHE A 1 203 ? 10.016 -13.938 -17.453 1 98.69 203 PHE A N 1
ATOM 1655 C CA . PHE A 1 203 ? 10.281 -14.094 -16.031 1 98.69 203 PHE A CA 1
ATOM 1656 C C . PHE A 1 203 ? 10.305 -15.57 -15.633 1 98.69 203 PHE A C 1
ATOM 1658 O O . PHE A 1 203 ? 11.211 -16.016 -14.922 1 98.69 203 PHE A O 1
ATOM 1665 N N . ALA A 1 204 ? 9.297 -16.281 -16.109 1 98.06 204 ALA A N 1
ATOM 1666 C CA . ALA A 1 204 ? 9.164 -17.703 -15.773 1 98.06 204 ALA A CA 1
ATOM 1667 C C . ALA A 1 204 ? 10.32 -18.516 -16.344 1 98.06 204 ALA A C 1
ATOM 1669 O O . ALA A 1 204 ? 10.594 -19.625 -15.883 1 98.06 204 ALA A O 1
ATOM 1670 N N . GLU A 1 205 ? 10.984 -17.938 -17.297 1 97.88 205 GLU A N 1
ATOM 1671 C CA . GLU A 1 205 ? 12.062 -18.656 -17.969 1 97.88 205 GLU A CA 1
ATOM 1672 C C . GLU A 1 205 ? 13.414 -18.328 -17.328 1 97.88 205 GLU A C 1
ATOM 1674 O O . GLU A 1 205 ? 14.43 -18.938 -17.688 1 97.88 205 GLU A O 1
ATOM 1679 N N . LEU A 1 206 ? 13.469 -17.328 -16.469 1 98.38 206 LEU A N 1
ATOM 1680 C CA . LEU A 1 206 ? 14.711 -17.156 -15.719 1 98.38 206 LEU A CA 1
ATOM 1681 C C . LEU A 1 206 ? 15.156 -18.484 -15.102 1 98.38 206 LEU A C 1
ATOM 1683 O O . LEU A 1 206 ? 14.352 -19.172 -14.461 1 98.38 206 LEU A O 1
ATOM 1687 N N . PRO A 1 207 ? 16.359 -18.859 -15.25 1 98.12 207 PRO A N 1
ATOM 1688 C CA . PRO A 1 207 ? 16.781 -20.219 -14.922 1 98.12 207 PRO A CA 1
ATOM 1689 C C . PRO A 1 207 ? 16.391 -20.641 -13.508 1 98.12 207 PRO A C 1
ATOM 1691 O O . PRO A 1 207 ? 15.789 -21.703 -13.32 1 98.12 207 PRO A O 1
ATOM 1694 N N . LYS A 1 208 ? 16.641 -19.844 -12.555 1 98 208 LYS A N 1
ATOM 1695 C CA . LYS A 1 208 ? 16.344 -20.219 -11.172 1 98 208 LYS A CA 1
ATOM 1696 C C . LYS A 1 208 ? 14.844 -20.219 -10.914 1 98 208 LYS A C 1
ATOM 1698 O O . LYS A 1 208 ? 14.344 -21.016 -10.109 1 98 208 LYS A O 1
ATOM 1703 N N . ILE A 1 209 ? 14.117 -19.375 -11.547 1 98.5 209 ILE A N 1
ATOM 1704 C CA . ILE A 1 209 ? 12.664 -19.312 -11.414 1 98.5 209 ILE A CA 1
ATOM 1705 C C . ILE A 1 209 ? 12.039 -20.516 -12.094 1 98.5 209 ILE A C 1
ATOM 1707 O O . ILE A 1 209 ? 11.156 -21.172 -11.523 1 98.5 209 ILE A O 1
ATOM 1711 N N . ALA A 1 210 ? 12.508 -20.781 -13.266 1 97.94 210 ALA A N 1
ATOM 1712 C CA . ALA A 1 210 ? 12.008 -21.938 -14 1 97.94 210 ALA A CA 1
ATOM 1713 C C . ALA A 1 210 ? 12.203 -23.219 -13.203 1 97.94 210 ALA A C 1
ATOM 1715 O O . ALA A 1 210 ? 11.289 -24.031 -13.102 1 97.94 210 ALA A O 1
ATOM 1716 N N . ALA A 1 211 ? 13.398 -23.391 -12.664 1 97.81 211 ALA A N 1
ATOM 1717 C CA . ALA A 1 211 ? 13.688 -24.562 -11.852 1 97.81 211 ALA A CA 1
ATOM 1718 C C . ALA A 1 211 ? 12.734 -24.656 -10.664 1 97.81 211 ALA A C 1
ATOM 1720 O O . ALA A 1 211 ? 12.25 -25.734 -10.336 1 97.81 211 ALA A O 1
ATOM 1721 N N . TYR A 1 212 ? 12.492 -23.531 -10.055 1 97.62 212 TYR A N 1
ATOM 1722 C CA . TYR A 1 212 ? 11.602 -23.484 -8.898 1 97.62 212 TYR A CA 1
ATOM 1723 C C . TYR A 1 212 ? 10.18 -23.859 -9.297 1 97.62 212 TYR A C 1
ATOM 1725 O O . TYR A 1 212 ? 9.547 -24.703 -8.641 1 97.62 212 TYR A O 1
ATOM 1733 N N . ILE A 1 213 ? 9.688 -23.266 -10.359 1 96.38 213 ILE A N 1
ATOM 1734 C CA . ILE A 1 213 ? 8.32 -23.484 -10.82 1 96.38 213 ILE A CA 1
ATOM 1735 C C . ILE A 1 213 ? 8.109 -24.953 -11.164 1 96.38 213 ILE A C 1
ATOM 1737 O O . ILE A 1 213 ? 7.035 -25.5 -10.93 1 96.38 213 ILE A O 1
ATOM 1741 N N . LEU A 1 214 ? 9.102 -25.609 -11.602 1 95.19 214 LEU A N 1
ATOM 1742 C CA . LEU A 1 214 ? 9.008 -27 -12.031 1 95.19 214 LEU A CA 1
ATOM 1743 C C . LEU A 1 214 ? 9.242 -27.953 -10.859 1 95.19 214 LEU A C 1
ATOM 1745 O O . LEU A 1 214 ? 9.023 -29.156 -10.984 1 95.19 214 LEU A O 1
ATOM 1749 N N . SER A 1 215 ? 9.648 -27.422 -9.797 1 95.31 215 SER A N 1
ATOM 1750 C CA . SER A 1 215 ? 9.977 -28.266 -8.648 1 95.31 215 SER A CA 1
ATOM 1751 C C . SER A 1 215 ? 8.734 -28.578 -7.824 1 95.31 215 SER A C 1
ATOM 1753 O O . SER A 1 215 ? 7.688 -27.953 -8 1 95.31 215 SER A O 1
ATOM 1755 N N . ASP A 1 216 ? 8.883 -29.484 -6.836 1 93.31 216 ASP A N 1
ATOM 1756 C CA . ASP A 1 216 ? 7.805 -29.875 -5.93 1 93.31 216 ASP A CA 1
ATOM 1757 C C . ASP A 1 216 ? 7.629 -28.844 -4.816 1 93.31 216 ASP A C 1
ATOM 1759 O O . ASP A 1 216 ? 6.652 -28.891 -4.066 1 93.31 216 ASP A O 1
ATOM 1763 N N . LYS A 1 217 ? 8.516 -27.922 -4.82 1 93.25 217 LYS A N 1
ATOM 1764 C CA . LYS A 1 217 ? 8.453 -26.891 -3.781 1 93.25 217 LYS A CA 1
ATOM 1765 C C . LYS A 1 217 ? 7.488 -25.781 -4.164 1 93.25 217 LYS A C 1
ATOM 1767 O O . LYS A 1 217 ? 7.004 -25.047 -3.297 1 93.25 217 LYS A O 1
ATOM 1772 N N . PHE A 1 218 ? 7.301 -25.672 -5.414 1 95.19 218 PHE A N 1
ATOM 1773 C CA . PHE A 1 218 ? 6.453 -24.594 -5.895 1 95.19 218 PHE A CA 1
ATOM 1774 C C . PHE A 1 218 ? 4.988 -24.875 -5.594 1 95.19 218 PHE A C 1
ATOM 1776 O O . PHE A 1 218 ? 4.457 -25.922 -5.992 1 95.19 218 PHE A O 1
ATOM 1783 N N . MET A 1 219 ? 4.391 -23.984 -4.887 1 92.19 219 MET A N 1
ATOM 1784 C CA . MET A 1 219 ? 2.971 -24.094 -4.559 1 92.19 219 MET A CA 1
ATOM 1785 C C . MET A 1 219 ? 2.104 -23.578 -5.699 1 92.19 219 MET A C 1
ATOM 1787 O O . MET A 1 219 ? 2.045 -22.375 -5.945 1 92.19 219 MET A O 1
ATOM 1791 N N . ARG A 1 220 ? 1.425 -24.469 -6.352 1 88.19 220 ARG A N 1
ATOM 1792 C CA . ARG A 1 220 ? 0.551 -24.062 -7.445 1 88.19 220 ARG A CA 1
ATOM 1793 C C . ARG A 1 220 ? -0.775 -23.516 -6.918 1 88.19 220 ARG A C 1
ATOM 1795 O O . ARG A 1 220 ? -1.385 -22.641 -7.531 1 88.19 220 ARG A O 1
ATOM 1802 N N . GLY A 1 221 ? -1.197 -24.031 -5.902 1 90.25 221 GLY A N 1
ATOM 1803 C CA . GLY A 1 221 ? -2.412 -23.688 -5.184 1 90.25 221 GLY A CA 1
ATOM 1804 C C . GLY A 1 221 ? -2.432 -24.188 -3.756 1 90.25 221 GLY A C 1
ATOM 1805 O O . GLY A 1 221 ? -1.594 -25 -3.369 1 90.25 221 GLY A O 1
ATOM 1806 N N . PRO A 1 222 ? -3.387 -23.719 -2.887 1 95.62 222 PRO A N 1
ATOM 1807 C CA . PRO A 1 222 ? -4.418 -22.734 -3.221 1 95.62 222 PRO A CA 1
ATOM 1808 C C . PRO A 1 222 ? -3.871 -21.312 -3.32 1 95.62 222 PRO A C 1
ATOM 1810 O O . PRO A 1 222 ? -2.889 -20.984 -2.654 1 95.62 222 PRO A O 1
ATOM 1813 N N . CYS A 1 223 ? -4.484 -20.469 -4.137 1 96.69 223 CYS A N 1
ATOM 1814 C CA . CYS A 1 223 ? -4.086 -19.078 -4.293 1 96.69 223 CYS A CA 1
ATOM 1815 C C . CYS A 1 223 ? -4.516 -18.25 -3.088 1 96.69 223 CYS A C 1
ATOM 1817 O O . CYS A 1 223 ? -3.805 -17.328 -2.676 1 96.69 223 CYS A O 1
ATOM 1819 N N . ASN A 1 224 ? -5.719 -18.547 -2.604 1 96.94 224 ASN A N 1
ATOM 1820 C CA . ASN A 1 224 ? -6.332 -17.891 -1.457 1 96.94 224 ASN A CA 1
ATOM 1821 C C . ASN A 1 224 ? -6.699 -18.891 -0.364 1 96.94 224 ASN A C 1
ATOM 1823 O O . ASN A 1 224 ? -6.516 -20.094 -0.535 1 96.94 224 ASN A O 1
ATOM 1827 N N . ASN A 1 225 ? -7.078 -18.328 0.754 1 96.06 225 ASN A N 1
ATOM 1828 C CA . ASN A 1 225 ? -7.492 -19.219 1.842 1 96.06 225 ASN A CA 1
ATOM 1829 C C . ASN A 1 225 ? -8.844 -19.859 1.557 1 96.06 225 ASN A C 1
ATOM 1831 O O . ASN A 1 225 ? -9.539 -19.469 0.621 1 96.06 225 ASN A O 1
ATOM 1835 N N . LYS A 1 226 ? -9.172 -20.859 2.287 1 94.12 226 LYS A N 1
ATOM 1836 C CA . LYS A 1 226 ? -10.344 -21.688 2.072 1 94.12 226 LYS A CA 1
ATOM 1837 C C . LYS A 1 226 ? -11.633 -20.875 2.162 1 94.12 226 LYS A C 1
ATOM 1839 O O . LYS A 1 226 ? -12.648 -21.234 1.568 1 94.12 226 LYS A O 1
ATOM 1844 N N . MET A 1 227 ? -11.617 -19.797 2.879 1 94.25 227 MET A N 1
ATOM 1845 C CA . MET A 1 227 ? -12.828 -19.016 3.086 1 94.25 227 MET A CA 1
ATOM 1846 C C . MET A 1 227 ? -13.141 -18.156 1.863 1 94.25 227 MET A C 1
ATOM 1848 O O . MET A 1 227 ? -14.234 -17.609 1.747 1 94.25 227 MET A O 1
ATOM 1852 N N . ALA A 1 228 ? -12.188 -18.062 0.938 1 95.06 228 ALA A N 1
ATOM 1853 C CA . ALA A 1 228 ? -12.383 -17.234 -0.248 1 95.06 228 ALA A CA 1
ATOM 1854 C C . ALA A 1 228 ? -13.391 -17.859 -1.199 1 95.06 228 ALA A C 1
ATOM 1856 O O . ALA A 1 228 ? -13.508 -19.094 -1.258 1 95.06 228 ALA A O 1
ATOM 1857 N N . SER A 1 229 ? -14.07 -17 -1.964 1 93.69 229 SER A N 1
ATOM 1858 C CA . SER A 1 229 ? -15.016 -17.469 -2.975 1 93.69 229 SER A CA 1
ATOM 1859 C C . SER A 1 229 ? -14.289 -18.094 -4.164 1 93.69 229 SER A C 1
ATOM 1861 O O . SER A 1 229 ? -14.867 -18.891 -4.906 1 93.69 229 SER A O 1
ATOM 1863 N N . TRP A 1 230 ? -13.047 -17.75 -4.34 1 94.69 230 TRP A N 1
ATOM 1864 C CA . TRP A 1 230 ? -12.234 -18.344 -5.391 1 94.69 230 TRP A CA 1
ATOM 1865 C C . TRP A 1 230 ? -10.805 -18.578 -4.914 1 94.69 230 TRP A C 1
ATOM 1867 O O . TRP A 1 230 ? -10.25 -17.734 -4.195 1 94.69 230 TRP A O 1
ATOM 1877 N N . GLY A 1 231 ? -10.234 -19.641 -5.398 1 94.81 231 GLY A N 1
ATOM 1878 C CA . GLY A 1 231 ? -8.812 -19.875 -5.23 1 94.81 231 GLY A CA 1
ATOM 1879 C C . GLY A 1 231 ? -8.461 -20.531 -3.906 1 94.81 231 GLY A C 1
ATOM 1880 O O . GLY A 1 231 ? -7.289 -20.594 -3.533 1 94.81 231 GLY A O 1
ATOM 1881 N N . GLY A 1 232 ? -9.477 -20.875 -3.189 1 92.25 232 GLY A N 1
ATOM 1882 C CA . GLY A 1 232 ? -9.25 -21.5 -1.892 1 92.25 232 GLY A CA 1
ATOM 1883 C C . GLY A 1 232 ? -9.094 -23 -1.966 1 92.25 232 GLY A C 1
ATOM 1884 O O . GLY A 1 232 ? -8.719 -23.641 -0.981 1 92.25 232 GLY A O 1
ATOM 1885 N N . ASP A 1 233 ? -9.352 -23.5 -3.141 1 82.94 233 ASP A N 1
ATOM 1886 C CA . ASP A 1 233 ? -9.234 -24.938 -3.354 1 82.94 233 ASP A CA 1
ATOM 1887 C C . ASP A 1 233 ? -7.832 -25.312 -3.836 1 82.94 233 ASP A C 1
ATOM 1889 O O . ASP A 1 233 ? -7.254 -24.625 -4.676 1 82.94 233 ASP A O 1
ATOM 1893 N N . LYS A 1 234 ? -7.43 -26.359 -3.377 1 74.75 234 LYS A N 1
ATOM 1894 C CA . LYS A 1 234 ? -6.082 -26.812 -3.73 1 74.75 234 LYS A CA 1
ATOM 1895 C C . LYS A 1 234 ? -5.98 -27.109 -5.223 1 74.75 234 LYS A C 1
ATOM 1897 O O . LYS A 1 234 ? -4.953 -26.844 -5.848 1 74.75 234 LYS A O 1
ATOM 1902 N N . ASP A 1 235 ? -6.961 -27.688 -5.77 1 73.25 235 ASP A N 1
ATOM 1903 C CA . ASP A 1 235 ? -6.91 -28.109 -7.168 1 73.25 235 ASP A CA 1
ATOM 1904 C C . ASP A 1 235 ? -7.262 -26.953 -8.102 1 73.25 235 ASP A C 1
ATOM 1906 O O . ASP A 1 235 ? -7.113 -27.078 -9.32 1 73.25 235 ASP A O 1
ATOM 1910 N N . LEU A 1 236 ? -7.215 -25.703 -7.57 1 67.5 236 LEU A N 1
ATOM 1911 C CA . LEU A 1 236 ? -7.512 -24.453 -8.273 1 67.5 236 LEU A CA 1
ATOM 1912 C C . LEU A 1 236 ? -8.469 -24.703 -9.438 1 67.5 236 LEU A C 1
ATOM 1914 O O . LEU A 1 236 ? -8.406 -24.016 -10.461 1 67.5 236 LEU A O 1
ATOM 1918 N N . LYS A 1 237 ? -9.328 -25.734 -9.445 1 55.69 237 LYS A N 1
ATOM 1919 C CA . LYS A 1 237 ? -10.289 -25.938 -10.523 1 55.69 237 LYS A CA 1
ATOM 1920 C C . LYS A 1 237 ? -11.148 -24.703 -10.742 1 55.69 237 LYS A C 1
ATOM 1922 O O . LYS A 1 237 ? -11.453 -23.969 -9.789 1 55.69 237 LYS A O 1
ATOM 1927 N N . ARG A 1 238 ? -11.031 -24.188 -12.062 1 49.78 238 ARG A N 1
ATOM 1928 C CA . ARG A 1 238 ? -11.961 -23.125 -12.43 1 49.78 238 ARG A CA 1
ATOM 1929 C C . ARG A 1 238 ? -13.398 -23.516 -12.078 1 49.78 238 ARG A C 1
ATOM 1931 O O . ARG A 1 238 ? -13.891 -24.562 -12.516 1 49.78 238 ARG A O 1
ATOM 1938 N N . THR A 1 239 ? -13.758 -23.312 -10.828 1 39.69 239 THR A N 1
ATOM 1939 C CA . THR A 1 239 ? -15.117 -23.75 -10.508 1 39.69 239 THR A CA 1
ATOM 1940 C C . THR A 1 239 ? -16.141 -22.781 -11.055 1 39.69 239 THR A C 1
ATOM 1942 O O . THR A 1 239 ? -17.344 -22.953 -10.852 1 39.69 239 THR A O 1
ATOM 1945 N N . TRP A 1 240 ? -15.938 -21.562 -11.477 1 36.09 240 TRP A N 1
ATOM 1946 C CA . TRP A 1 240 ? -17.156 -20.891 -11.922 1 36.09 240 TRP A CA 1
ATOM 1947 C C . TRP A 1 240 ? -17.406 -21.156 -13.398 1 36.09 240 TRP A C 1
ATOM 1949 O O . TRP A 1 240 ? -16.469 -21.422 -14.164 1 36.09 240 TRP A O 1
ATOM 1959 N N . MET B 1 1 ? 13.359 23.469 -12.555 1 82.19 1 MET B N 1
ATOM 1960 C CA . MET B 1 1 ? 12.008 23.422 -13.117 1 82.19 1 MET B CA 1
ATOM 1961 C C . MET B 1 1 ? 10.961 23.312 -12.008 1 82.19 1 MET B C 1
ATOM 1963 O O . MET B 1 1 ? 11.227 22.719 -10.961 1 82.19 1 MET B O 1
ATOM 1967 N N . THR B 1 2 ? 9.75 23.953 -12.234 1 97.06 2 THR B N 1
ATOM 1968 C CA . THR B 1 2 ? 8.68 23.984 -11.242 1 97.06 2 THR B CA 1
ATOM 1969 C C . THR B 1 2 ? 7.945 22.641 -11.195 1 97.06 2 THR B C 1
ATOM 1971 O O . THR B 1 2 ? 7.578 22.094 -12.242 1 97.06 2 THR B O 1
ATOM 1974 N N . ILE B 1 3 ? 7.855 22.062 -10.031 1 98.75 3 ILE B N 1
ATOM 1975 C CA . ILE B 1 3 ? 7.109 20.812 -9.836 1 98.75 3 ILE B CA 1
ATOM 1976 C C . ILE B 1 3 ? 5.617 21.125 -9.742 1 98.75 3 ILE B C 1
ATOM 1978 O O . ILE B 1 3 ? 5.211 22.078 -9.062 1 98.75 3 ILE B O 1
ATOM 1982 N N . GLU B 1 4 ? 4.828 20.359 -10.492 1 98.69 4 GLU B N 1
ATOM 1983 C CA . GLU B 1 4 ? 3.379 20.5 -10.445 1 98.69 4 GLU B CA 1
ATOM 1984 C C . GLU B 1 4 ? 2.727 19.297 -9.758 1 98.69 4 GLU B C 1
ATOM 1986 O O . GLU B 1 4 ? 3.096 18.156 -10.023 1 98.69 4 GLU B O 1
ATOM 1991 N N . VAL B 1 5 ? 1.789 19.625 -8.844 1 98.69 5 VAL B N 1
ATOM 1992 C CA . VAL B 1 5 ? 1.015 18.547 -8.234 1 98.69 5 VAL B CA 1
ATOM 1993 C C . VAL B 1 5 ? -0.478 18.844 -8.375 1 98.69 5 VAL B C 1
ATOM 1995 O O . VAL B 1 5 ? -0.874 19.984 -8.609 1 98.69 5 VAL B O 1
ATOM 1998 N N . GLY B 1 6 ? -1.26 17.797 -8.383 1 98.75 6 GLY B N 1
ATOM 1999 C CA . GLY B 1 6 ? -2.707 17.938 -8.445 1 98.75 6 GLY B CA 1
ATOM 2000 C C . GLY B 1 6 ? -3.436 16.984 -7.508 1 98.75 6 GLY B C 1
ATOM 2001 O O . GLY B 1 6 ? -3.023 15.844 -7.328 1 98.75 6 GLY B O 1
ATOM 2002 N N . TYR B 1 7 ? -4.48 17.562 -6.93 1 98.62 7 TYR B N 1
ATOM 2003 C CA . TYR B 1 7 ? -5.301 16.781 -6.012 1 98.62 7 TYR B CA 1
ATOM 2004 C C . TYR B 1 7 ? -6.66 17.438 -5.797 1 98.62 7 TYR B C 1
ATOM 2006 O O . TYR B 1 7 ? -6.895 18.547 -6.273 1 98.62 7 TYR B O 1
ATOM 2014 N N . TRP B 1 8 ? -7.609 16.641 -5.16 1 98.19 8 TRP B N 1
ATOM 2015 C CA . TRP B 1 8 ? -8.812 17.266 -4.633 1 98.19 8 TRP B CA 1
ATOM 2016 C C . TRP B 1 8 ? -8.469 18.422 -3.711 1 98.19 8 TRP B C 1
ATOM 2018 O O . TRP B 1 8 ? -7.395 18.438 -3.096 1 98.19 8 TRP B O 1
ATOM 2028 N N . ASN B 1 9 ? -9.359 19.359 -3.588 1 97.12 9 ASN B N 1
ATOM 2029 C CA . ASN B 1 9 ? -9.156 20.5 -2.705 1 97.12 9 ASN B CA 1
ATOM 2030 C C . ASN B 1 9 ? -9.32 20.109 -1.238 1 97.12 9 ASN B C 1
ATOM 2032 O O . ASN B 1 9 ? -10.195 20.641 -0.549 1 97.12 9 ASN B O 1
ATOM 2036 N N . ILE B 1 10 ? -8.531 19.234 -0.738 1 97.44 10 ILE B N 1
ATOM 2037 C CA . ILE B 1 10 ? -8.469 18.734 0.627 1 97.44 10 ILE B CA 1
ATOM 2038 C C . ILE B 1 10 ? -7.027 18.375 0.987 1 97.44 10 ILE B C 1
ATOM 2040 O O . ILE B 1 10 ? -6.152 18.359 0.12 1 97.44 10 ILE B O 1
ATOM 2044 N N . ARG B 1 11 ? -6.668 18.172 2.262 1 96.44 11 ARG B N 1
ATOM 2045 C CA . ARG B 1 11 ? -5.359 17.656 2.664 1 96.44 11 ARG B CA 1
ATOM 2046 C C . ARG B 1 11 ? -5.117 16.266 2.088 1 96.44 11 ARG B C 1
ATOM 2048 O O . ARG B 1 11 ? -4.184 16.062 1.304 1 96.44 11 ARG B O 1
ATOM 2055 N N . GLY B 1 12 ? -6.02 15.359 2.391 1 96.06 12 GLY B N 1
ATOM 2056 C CA . GLY B 1 12 ? -6.078 14.031 1.797 1 96.06 12 GLY B CA 1
ATOM 2057 C C . GLY B 1 12 ? -4.723 13.359 1.704 1 96.06 12 GLY B C 1
ATOM 2058 O O . GLY B 1 12 ? -3.879 13.523 2.584 1 96.06 12 GLY B O 1
ATOM 2059 N N . LEU B 1 13 ? -4.535 12.609 0.744 1 96.12 13 LEU B N 1
ATOM 2060 C CA . LEU B 1 13 ? -3.395 11.719 0.542 1 96.12 13 LEU B CA 1
ATOM 2061 C C . LEU B 1 13 ? -2.145 12.516 0.178 1 96.12 13 LEU B C 1
ATOM 2063 O O . LEU B 1 13 ? -1.023 12.062 0.429 1 96.12 13 LEU B O 1
ATOM 2067 N N . ILE B 1 14 ? -2.268 13.68 -0.297 1 97.81 14 ILE B N 1
ATOM 2068 C CA . ILE B 1 14 ? -1.137 14.383 -0.886 1 97.81 14 ILE B CA 1
ATOM 2069 C C . ILE B 1 14 ? -0.469 15.258 0.171 1 97.81 14 ILE B C 1
ATOM 2071 O O . ILE B 1 14 ? 0.571 15.875 -0.087 1 97.81 14 ILE B O 1
ATOM 2075 N N . GLY B 1 15 ? -1.052 15.344 1.385 1 97.56 15 GLY B N 1
ATOM 2076 C CA . GLY B 1 15 ? -0.532 16.219 2.426 1 97.56 15 GLY B CA 1
ATOM 2077 C C . GLY B 1 15 ? 0.942 15.992 2.709 1 97.56 15 GLY B C 1
ATOM 2078 O O . GLY B 1 15 ? 1.701 16.953 2.859 1 97.56 15 GLY B O 1
ATOM 2079 N N . GLY B 1 16 ? 1.363 14.719 2.793 1 98.38 16 GLY B N 1
ATOM 2080 C CA . GLY B 1 16 ? 2.771 14.422 2.998 1 98.38 16 GLY B CA 1
ATOM 2081 C C . GLY B 1 16 ? 3.662 14.953 1.893 1 98.38 16 GLY B C 1
ATOM 2082 O O . GLY B 1 16 ? 4.781 15.398 2.152 1 98.38 16 GLY B O 1
ATOM 2083 N N . VAL B 1 17 ? 3.172 14.898 0.696 1 98.81 17 VAL B N 1
ATOM 2084 C CA . VAL B 1 17 ? 3.912 15.398 -0.458 1 98.81 17 VAL B CA 1
ATOM 2085 C C . VAL B 1 17 ? 4.105 16.906 -0.332 1 98.81 17 VAL B C 1
ATOM 2087 O O . VAL B 1 17 ? 5.203 17.422 -0.564 1 98.81 17 VAL B O 1
ATOM 2090 N N . ARG B 1 18 ? 3.031 17.641 0.076 1 98.62 18 ARG B N 1
ATOM 2091 C CA . ARG B 1 18 ? 3.131 19.078 0.3 1 98.62 18 ARG B CA 1
ATOM 2092 C C . ARG B 1 18 ? 4.195 19.391 1.345 1 98.62 18 ARG B C 1
ATOM 2094 O O . ARG B 1 18 ? 5.043 20.266 1.13 1 98.62 18 ARG B O 1
ATOM 2101 N N . LEU B 1 19 ? 4.121 18.688 2.43 1 98.69 19 LEU B N 1
ATOM 2102 C CA . LEU B 1 19 ? 5.086 18.891 3.506 1 98.69 19 LEU B CA 1
ATOM 2103 C C . LEU B 1 19 ? 6.512 18.688 2.996 1 98.69 19 LEU B C 1
ATOM 2105 O O . LEU B 1 19 ? 7.402 19.484 3.309 1 98.69 19 LEU B O 1
ATOM 2109 N N . MET B 1 20 ? 6.707 17.656 2.242 1 98.81 20 MET B N 1
ATOM 2110 C CA . MET B 1 20 ? 8.055 17.312 1.799 1 98.81 20 MET B CA 1
ATOM 2111 C C . MET B 1 20 ? 8.57 18.328 0.779 1 98.81 20 MET B C 1
ATOM 2113 O O . MET B 1 20 ? 9.75 18.656 0.771 1 98.81 20 MET B O 1
ATOM 2117 N N . LEU B 1 21 ? 7.711 18.797 -0.128 1 98.81 21 LEU B N 1
ATOM 2118 C CA . LEU B 1 21 ? 8.109 19.828 -1.086 1 98.81 21 LEU B CA 1
ATOM 2119 C C . LEU B 1 21 ? 8.516 21.109 -0.371 1 98.81 21 LEU B C 1
ATOM 2121 O O . LEU B 1 21 ? 9.5 21.75 -0.749 1 98.81 21 LEU B O 1
ATOM 2125 N N . GLU B 1 22 ? 7.77 21.453 0.663 1 98.62 22 GLU B N 1
ATOM 2126 C CA . GLU B 1 22 ? 8.102 22.625 1.452 1 98.62 22 GLU B CA 1
ATOM 2127 C C . GLU B 1 22 ? 9.414 22.438 2.207 1 98.62 22 GLU B C 1
ATOM 2129 O O . GLU B 1 22 ? 10.25 23.344 2.236 1 98.62 22 GLU B O 1
ATOM 2134 N N . TYR B 1 23 ? 9.602 21.297 2.76 1 98.75 23 TYR B N 1
ATOM 2135 C CA . TYR B 1 23 ? 10.844 20.984 3.457 1 98.75 23 TYR B CA 1
ATOM 2136 C C . TYR B 1 23 ? 12.039 21.062 2.514 1 98.75 23 TYR B C 1
ATOM 2138 O O . TYR B 1 23 ? 13.117 21.516 2.902 1 98.75 23 TYR B O 1
ATOM 2146 N N . ALA B 1 24 ? 11.852 20.625 1.291 1 98.5 24 ALA B N 1
ATOM 2147 C CA . ALA B 1 24 ? 12.914 20.578 0.288 1 98.5 24 ALA B CA 1
ATOM 2148 C C . ALA B 1 24 ? 13.219 21.984 -0.25 1 98.5 24 ALA B C 1
ATOM 2150 O O . ALA B 1 24 ? 14.242 22.188 -0.909 1 98.5 24 ALA B O 1
ATOM 2151 N N . GLY B 1 25 ? 12.367 22.906 0.064 1 98 25 GLY B N 1
ATOM 2152 C CA . GLY B 1 25 ? 12.5 24.219 -0.556 1 98 25 GLY B CA 1
ATOM 2153 C C . GLY B 1 25 ? 12.273 24.188 -2.055 1 98 25 GLY B C 1
ATOM 2154 O O . GLY B 1 25 ? 12.883 24.969 -2.795 1 98 25 GLY B O 1
ATOM 2155 N N . ALA B 1 26 ? 11.422 23.312 -2.488 1 98.44 26 ALA B N 1
ATOM 2156 C CA . ALA B 1 26 ? 11.164 23.156 -3.916 1 98.44 26 ALA B CA 1
ATOM 2157 C C . ALA B 1 26 ? 10.273 24.266 -4.449 1 98.44 26 ALA B C 1
ATOM 2159 O O . ALA B 1 26 ? 9.469 24.844 -3.707 1 98.44 26 ALA B O 1
ATOM 2160 N N . ASP B 1 27 ? 10.516 24.609 -5.684 1 98.19 27 ASP B N 1
ATOM 2161 C CA . ASP B 1 27 ? 9.539 25.406 -6.43 1 98.19 27 ASP B CA 1
ATOM 2162 C C . ASP B 1 27 ? 8.414 24.516 -6.961 1 98.19 27 ASP B C 1
ATOM 2164 O O . ASP B 1 27 ? 8.648 23.625 -7.777 1 98.19 27 ASP B O 1
ATOM 2168 N N . TRP B 1 28 ? 7.172 24.781 -6.402 1 98.31 28 TRP B N 1
ATOM 2169 C CA . TRP B 1 28 ? 6.082 23.906 -6.809 1 98.31 28 TRP B CA 1
ATOM 2170 C C . TRP B 1 28 ? 4.75 24.641 -6.805 1 98.31 28 TRP B C 1
ATOM 2172 O O . TRP B 1 28 ? 4.609 25.672 -6.148 1 98.31 28 TRP B O 1
ATOM 2182 N N . ASN B 1 29 ? 3.852 24.109 -7.652 1 98.12 29 ASN B N 1
ATOM 2183 C CA . ASN B 1 29 ? 2.475 24.594 -7.75 1 98.12 29 ASN B CA 1
ATOM 2184 C C . ASN B 1 29 ? 1.476 23.438 -7.641 1 98.12 29 ASN B C 1
ATOM 2186 O O . ASN B 1 29 ? 1.817 22.281 -7.902 1 98.12 29 ASN B O 1
ATOM 2190 N N . GLU B 1 30 ? 0.264 23.844 -7.27 1 98 30 GLU B N 1
ATOM 2191 C CA . GLU B 1 30 ? -0.756 22.812 -7.105 1 98 30 GLU B CA 1
ATOM 2192 C C . GLU B 1 30 ? -2.049 23.188 -7.816 1 98 30 GLU B C 1
ATOM 2194 O O . GLU B 1 30 ? -2.463 24.344 -7.781 1 98 30 GLU B O 1
ATOM 2199 N N . THR B 1 31 ? -2.566 22.234 -8.516 1 98.44 31 THR B N 1
ATOM 2200 C CA . THR B 1 31 ? -3.912 22.344 -9.07 1 98.44 31 THR B CA 1
ATOM 2201 C C . THR B 1 31 ? -4.922 21.625 -8.18 1 98.44 31 THR B C 1
ATOM 2203 O O . THR B 1 31 ? -4.719 20.469 -7.809 1 98.44 31 THR B O 1
ATOM 2206 N N . PHE B 1 32 ? -6.004 22.312 -7.848 1 98.19 32 PHE B N 1
ATOM 2207 C CA . PHE B 1 32 ? -7.055 21.766 -7.012 1 98.19 32 PHE B CA 1
ATOM 2208 C C . PHE B 1 32 ? -8.273 21.391 -7.848 1 98.19 32 PHE B C 1
ATOM 2210 O O . PHE B 1 32 ? -8.633 22.109 -8.781 1 98.19 32 PHE B O 1
ATOM 2217 N N . TYR B 1 33 ? -8.906 20.297 -7.492 1 98.44 33 TYR B N 1
ATOM 2218 C CA . TYR B 1 33 ? -10.18 19.875 -8.062 1 98.44 33 TYR B CA 1
ATOM 2219 C C . TYR B 1 33 ? -11.258 19.797 -6.988 1 98.44 33 TYR B C 1
ATOM 2221 O O . TYR B 1 33 ? -10.953 19.609 -5.805 1 98.44 33 TYR B O 1
ATOM 2229 N N . GLU B 1 34 ? -12.547 19.891 -7.453 1 97.25 34 GLU B N 1
ATOM 2230 C CA . GLU B 1 34 ? -13.656 19.891 -6.504 1 97.25 34 GLU B CA 1
ATOM 2231 C C . GLU B 1 34 ? -14.727 18.875 -6.902 1 97.25 34 GLU B C 1
ATOM 2233 O O . GLU B 1 34 ? -14.992 18.688 -8.094 1 97.25 34 GLU B O 1
ATOM 2238 N N . ALA B 1 35 ? -15.242 18.266 -5.895 1 96.44 35 ALA B N 1
ATOM 2239 C CA . ALA B 1 35 ? -16.469 17.5 -6.062 1 96.44 35 ALA B CA 1
ATOM 2240 C C . ALA B 1 35 ? -17.688 18.312 -5.59 1 96.44 35 ALA B C 1
ATOM 2242 O O . ALA B 1 35 ? -17.609 19.031 -4.59 1 96.44 35 ALA B O 1
ATOM 2243 N N . HIS B 1 36 ? -18.766 18.156 -6.324 1 97.12 36 HIS B N 1
ATOM 2244 C CA . HIS B 1 36 ? -19.953 18.922 -6.008 1 97.12 36 HIS B CA 1
ATOM 2245 C C . HIS B 1 36 ? -21.156 18.016 -5.801 1 97.12 36 HIS B C 1
ATOM 2247 O O . HIS B 1 36 ? -21.422 17.125 -6.621 1 97.12 36 HIS B O 1
ATOM 2253 N N . LEU B 1 37 ? -21.844 18.25 -4.727 1 96.56 37 LEU B N 1
ATOM 2254 C CA . LEU B 1 37 ? -23.078 17.516 -4.488 1 96.56 37 LEU B CA 1
ATOM 2255 C C . LEU B 1 37 ? -24.172 17.984 -5.441 1 96.56 37 LEU B C 1
ATOM 2257 O O . LEU B 1 37 ? -24.391 19.188 -5.621 1 96.56 37 LEU B O 1
ATOM 2261 N N . LYS B 1 38 ? -24.859 16.875 -6.086 1 95.69 38 LYS B N 1
ATOM 2262 C CA . LYS B 1 38 ? -26.016 17.203 -6.918 1 95.69 38 LYS B CA 1
ATOM 2263 C C . LYS B 1 38 ? -27.125 17.859 -6.09 1 95.69 38 LYS B C 1
ATOM 2265 O O . LYS B 1 38 ? -27.297 17.547 -4.914 1 95.69 38 LYS B O 1
ATOM 2270 N N . GLU B 1 39 ? -27.844 18.703 -6.723 1 94.62 39 GLU B N 1
ATOM 2271 C CA . GLU B 1 39 ? -28.891 19.453 -6.031 1 94.62 39 GLU B CA 1
ATOM 2272 C C . GLU B 1 39 ? -29.891 18.5 -5.387 1 94.62 39 GLU B C 1
ATOM 2274 O O . GLU B 1 39 ? -30.391 17.562 -6.031 1 94.62 39 GLU B O 1
ATOM 2279 N N . ASN B 1 40 ? -30.266 18.75 -4.078 1 93.69 40 ASN B N 1
ATOM 2280 C CA . ASN B 1 40 ? -31.266 18.031 -3.291 1 93.69 40 ASN B CA 1
ATOM 2281 C C . ASN B 1 40 ? -30.969 16.547 -3.232 1 93.69 40 ASN B C 1
ATOM 2283 O O . ASN B 1 40 ? -31.906 15.727 -3.205 1 93.69 40 ASN B O 1
ATOM 2287 N N . ALA B 1 41 ? -29.766 16.281 -3.312 1 94 41 ALA B N 1
ATOM 2288 C CA . ALA B 1 41 ? -29.422 14.859 -3.318 1 94 41 ALA B CA 1
ATOM 2289 C C . ALA B 1 41 ? -28.891 14.422 -1.954 1 94 41 ALA B C 1
ATOM 2291 O O . ALA B 1 41 ? -28.453 15.25 -1.158 1 94 41 ALA B O 1
ATOM 2292 N N . ASP B 1 42 ? -29 13.203 -1.67 1 93.25 42 ASP B N 1
ATOM 2293 C CA . ASP B 1 42 ? -28.469 12.617 -0.446 1 93.25 42 ASP B CA 1
ATOM 2294 C C . ASP B 1 42 ? -26.938 12.547 -0.488 1 93.25 42 ASP B C 1
ATOM 2296 O O . ASP B 1 42 ? -26.359 11.898 -1.36 1 93.25 42 ASP B O 1
ATOM 2300 N N . ARG B 1 43 ? -26.359 13.195 0.47 1 90.5 43 ARG B N 1
ATOM 2301 C CA . ARG B 1 43 ? -24.906 13.281 0.485 1 90.5 43 ARG B CA 1
ATOM 2302 C C . ARG B 1 43 ? -24.281 11.93 0.783 1 90.5 43 ARG B C 1
ATOM 2304 O O . ARG B 1 43 ? -23.094 11.727 0.539 1 90.5 43 ARG B O 1
ATOM 2311 N N . LYS B 1 44 ? -25.062 10.992 1.283 1 86.75 44 LYS B N 1
ATOM 2312 C CA . LYS B 1 44 ? -24.516 9.695 1.667 1 86.75 44 LYS B CA 1
ATOM 2313 C C . LYS B 1 44 ? -24.312 8.797 0.449 1 86.75 44 LYS B C 1
ATOM 2315 O O . LYS B 1 44 ? -23.562 7.82 0.503 1 86.75 44 LYS B O 1
ATOM 2320 N N . ASP B 1 45 ? -25 9.125 -0.564 1 91.25 45 ASP B N 1
ATOM 2321 C CA . ASP B 1 45 ? -24.859 8.391 -1.816 1 91.25 45 ASP B CA 1
ATOM 2322 C C . ASP B 1 45 ? -23.75 8.977 -2.682 1 91.25 45 ASP B C 1
ATOM 2324 O O . ASP B 1 45 ? -23.906 10.055 -3.26 1 91.25 45 ASP B O 1
ATOM 2328 N N . PHE B 1 46 ? -22.719 8.234 -2.881 1 89.88 46 PHE B N 1
ATOM 2329 C CA . PHE B 1 46 ? -21.516 8.711 -3.545 1 89.88 46 PHE B CA 1
ATOM 2330 C C . PHE B 1 46 ? -21.797 9.047 -5.004 1 89.88 46 PHE B C 1
ATOM 2332 O O . PHE B 1 46 ? -21.109 9.883 -5.598 1 89.88 46 PHE B O 1
ATOM 2339 N N . THR B 1 47 ? -22.781 8.406 -5.555 1 92.31 47 THR B N 1
ATOM 2340 C CA . THR B 1 47 ? -23.109 8.648 -6.953 1 92.31 47 THR B CA 1
ATOM 2341 C C . THR B 1 47 ? -23.719 10.039 -7.137 1 92.31 47 THR B C 1
ATOM 2343 O O . THR B 1 47 ? -23.828 10.523 -8.266 1 92.31 47 THR B O 1
ATOM 2346 N N . ASN B 1 48 ? -24.031 10.711 -6.008 1 96.31 48 ASN B N 1
ATOM 2347 C CA . ASN B 1 48 ? -24.656 12.031 -6.059 1 96.31 48 ASN B CA 1
ATOM 2348 C C . ASN B 1 48 ? -23.594 13.141 -6.082 1 96.31 48 ASN B C 1
ATOM 2350 O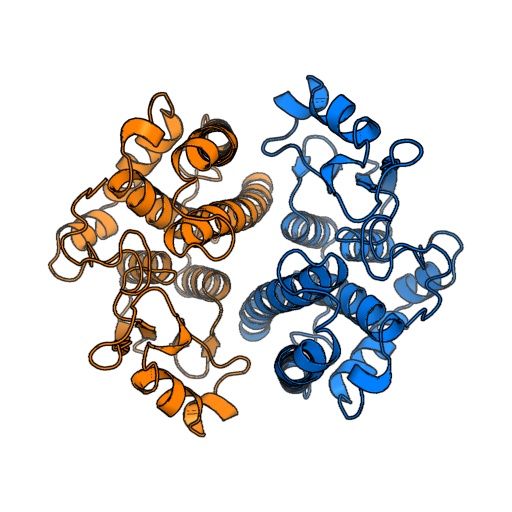 O . ASN B 1 48 ? -23.938 14.328 -6.137 1 96.31 48 ASN B O 1
ATOM 2354 N N . TRP B 1 49 ? -22.406 12.789 -6.133 1 96.62 49 TRP B N 1
ATOM 2355 C CA . TRP B 1 49 ? -21.328 13.773 -6.172 1 96.62 49 TRP B CA 1
ATOM 2356 C C . TRP B 1 49 ? -20.734 13.891 -7.574 1 96.62 49 TRP B C 1
ATOM 2358 O O . TRP B 1 49 ? -20.266 12.898 -8.133 1 96.62 49 TRP B O 1
ATOM 2368 N N . ASP B 1 50 ? -20.812 15.133 -8.125 1 97.62 50 ASP B N 1
ATOM 2369 C CA . ASP B 1 50 ? -20.234 15.43 -9.438 1 97.62 50 ASP B CA 1
ATOM 2370 C C . ASP B 1 50 ? -18.734 15.609 -9.336 1 97.62 50 ASP B C 1
ATOM 2372 O O . ASP B 1 50 ? -18.25 16.562 -8.719 1 97.62 50 ASP B O 1
ATOM 2376 N N . ARG B 1 51 ? -18 14.75 -9.922 1 97.25 51 ARG B N 1
ATOM 2377 C CA . ARG B 1 51 ? -16.531 14.773 -9.875 1 97.25 51 ARG B CA 1
ATOM 2378 C C . ARG B 1 51 ? -15.945 15.164 -11.227 1 97.25 51 ARG B C 1
ATOM 2380 O O . ARG B 1 51 ? -14.773 14.883 -11.5 1 97.25 51 ARG B O 1
ATOM 2387 N N . SER B 1 52 ? -16.672 15.781 -12.07 1 98 52 SER B N 1
ATOM 2388 C CA . SER B 1 52 ? -16.328 16.016 -13.469 1 98 52 SER B CA 1
ATOM 2389 C C . SER B 1 52 ? -15.148 16.969 -13.602 1 98 52 SER B C 1
ATOM 2391 O O . SER B 1 52 ? -14.445 16.969 -14.609 1 98 52 SER B O 1
ATOM 2393 N N . GLU B 1 53 ? -14.961 17.859 -12.555 1 98.12 53 GLU B N 1
ATOM 2394 C CA . GLU B 1 53 ? -13.789 18.719 -12.617 1 98.12 53 GLU B CA 1
ATOM 2395 C C . GLU B 1 53 ? -12.508 17.906 -12.82 1 98.12 53 GLU B C 1
ATOM 2397 O O . GLU B 1 53 ? -11.602 18.328 -13.539 1 98.12 53 GLU B O 1
ATOM 2402 N N . TRP B 1 54 ? -12.469 16.75 -12.219 1 98.25 54 TRP B N 1
ATOM 2403 C CA . TRP B 1 54 ? -11.297 15.898 -12.352 1 98.25 54 TRP B CA 1
ATOM 2404 C C . TRP B 1 54 ? -11.461 14.914 -13.5 1 98.25 54 TRP B C 1
ATOM 2406 O O . TRP B 1 54 ? -10.555 14.734 -14.312 1 98.25 54 TRP B O 1
ATOM 2416 N N . THR B 1 55 ? -12.641 14.289 -13.578 1 97.62 55 THR B N 1
ATOM 2417 C CA . THR B 1 55 ? -12.805 13.203 -14.539 1 97.62 55 THR B CA 1
ATOM 2418 C C . THR B 1 55 ? -12.703 13.727 -15.969 1 97.62 55 THR B C 1
ATOM 2420 O O . THR B 1 55 ? -12.242 13.023 -16.859 1 97.62 55 THR B O 1
ATOM 2423 N N . ASN B 1 56 ? -13.078 14.961 -16.172 1 98.38 56 ASN B N 1
ATOM 2424 C CA . ASN B 1 56 ? -12.898 15.57 -17.484 1 98.38 56 ASN B CA 1
ATOM 2425 C C . ASN B 1 56 ? -11.422 15.766 -17.812 1 98.38 56 ASN B C 1
ATOM 2427 O O . ASN B 1 56 ? -11 15.508 -18.953 1 98.38 56 ASN B O 1
ATOM 2431 N N . VAL B 1 57 ? -10.688 16.25 -16.891 1 98.25 57 VAL B N 1
ATOM 2432 C CA . VAL B 1 57 ? -9.258 16.453 -17.078 1 98.25 57 VAL B CA 1
ATOM 2433 C C . VAL B 1 57 ? -8.562 15.109 -17.266 1 98.25 57 VAL B C 1
ATOM 2435 O O . VAL B 1 57 ? -7.734 14.961 -18.172 1 98.25 57 VAL B O 1
ATOM 2438 N N . LYS B 1 58 ? -8.898 14.141 -16.469 1 98.06 58 LYS B N 1
ATOM 2439 C CA . LYS B 1 58 ? -8.328 12.797 -16.547 1 98.06 58 LYS B CA 1
ATOM 2440 C C . LYS B 1 58 ? -8.523 12.203 -17.938 1 98.06 58 LYS B C 1
ATOM 2442 O O . LYS B 1 58 ? -7.664 11.469 -18.438 1 98.06 58 LYS B O 1
ATOM 2447 N N . ALA B 1 59 ? -9.594 12.523 -18.609 1 97.44 59 ALA B N 1
ATOM 2448 C CA . ALA B 1 59 ? -9.969 11.93 -19.891 1 97.44 59 ALA B CA 1
ATOM 2449 C C . ALA B 1 59 ? -9.211 12.578 -21.047 1 97.44 59 ALA B C 1
ATOM 2451 O O . ALA B 1 59 ? -9.227 12.07 -22.172 1 97.44 59 ALA B O 1
ATOM 2452 N N . THR B 1 60 ? -8.555 13.641 -20.812 1 98.06 60 THR B N 1
ATOM 2453 C CA . THR B 1 60 ? -7.836 14.328 -21.891 1 98.06 60 THR B CA 1
ATOM 2454 C C . THR B 1 60 ? -6.625 13.508 -22.328 1 98.06 60 THR B C 1
ATOM 2456 O O . THR B 1 60 ? -6.141 12.648 -21.594 1 98.06 60 THR B O 1
ATOM 2459 N N . ALA B 1 61 ? -6.094 13.859 -23.5 1 96.81 61 ALA B N 1
ATOM 2460 C CA . ALA B 1 61 ? -4.91 13.203 -24.047 1 96.81 61 ALA B CA 1
ATOM 2461 C C . ALA B 1 61 ? -3.686 13.461 -23.188 1 96.81 61 ALA B C 1
ATOM 2463 O O . ALA B 1 61 ? -2.816 12.602 -23.047 1 96.81 61 ALA B O 1
ATOM 2464 N N . GLU B 1 62 ? -3.682 14.625 -22.625 1 96 62 GLU B N 1
ATOM 2465 C CA . GLU B 1 62 ? -2.566 14.977 -21.75 1 96 62 GLU B CA 1
ATOM 2466 C C . GLU B 1 62 ? -2.414 13.969 -20.625 1 96 62 GLU B C 1
ATOM 2468 O O . GLU B 1 62 ? -1.299 13.555 -20.297 1 96 62 GLU B O 1
ATOM 2473 N N . PHE B 1 63 ? -3.49 13.547 -20.094 1 97.5 63 PHE B N 1
ATOM 2474 C CA . PHE B 1 63 ? -3.43 12.633 -18.969 1 97.5 63 PHE B CA 1
ATOM 2475 C C . PHE B 1 63 ? -3.424 11.18 -19.438 1 97.5 63 PHE B C 1
ATOM 2477 O O . PHE B 1 63 ? -2.65 10.359 -18.938 1 97.5 63 PHE B O 1
ATOM 2484 N N . GLN B 1 64 ? -4.184 10.875 -20.422 1 95.81 64 GLN B N 1
ATOM 2485 C CA . GLN B 1 64 ? -4.297 9.5 -20.875 1 95.81 64 GLN B CA 1
ATOM 2486 C C . GLN B 1 64 ? -3.012 9.039 -21.562 1 95.81 64 GLN B C 1
ATOM 2488 O O . GLN B 1 64 ? -2.629 7.871 -21.453 1 95.81 64 GLN B O 1
ATOM 2493 N N . ASP B 1 65 ? -2.311 9.93 -22.203 1 94.88 65 ASP B N 1
ATOM 2494 C CA . ASP B 1 65 ? -1.063 9.594 -22.891 1 94.88 65 ASP B CA 1
ATOM 2495 C C . ASP B 1 65 ? 0.146 9.969 -22.031 1 94.88 65 ASP B C 1
ATOM 2497 O O . ASP B 1 65 ? 1.238 9.43 -22.234 1 94.88 65 ASP B O 1
ATOM 2501 N N . GLY B 1 66 ? -0.149 10.836 -21.125 1 95.94 66 GLY B N 1
ATOM 2502 C CA . GLY B 1 66 ? 0.969 11.383 -20.375 1 95.94 66 GLY B CA 1
ATOM 2503 C C . GLY B 1 66 ? 1.249 10.633 -19.078 1 95.94 66 GLY B C 1
ATOM 2504 O O . GLY B 1 66 ? 2.377 10.648 -18.578 1 95.94 66 GLY B O 1
ATOM 2505 N N . PHE B 1 67 ? 0.224 10.07 -18.516 1 97.81 67 PHE B N 1
ATOM 2506 C CA . PHE B 1 67 ? 0.375 9.32 -17.281 1 97.81 67 PHE B CA 1
ATOM 2507 C C . PHE B 1 67 ? 0.132 7.836 -17.5 1 97.81 67 PHE B C 1
ATOM 2509 O O . PHE B 1 67 ? -0.787 7.453 -18.234 1 97.81 67 PHE B O 1
ATOM 2516 N N . ALA B 1 68 ? 0.972 7.027 -16.875 1 97.31 68 ALA B N 1
ATOM 2517 C CA . ALA B 1 68 ? 0.753 5.586 -16.938 1 97.31 68 ALA B CA 1
ATOM 2518 C C . ALA B 1 68 ? -0.527 5.188 -16.203 1 97.31 68 ALA B C 1
ATOM 2520 O O . ALA B 1 68 ? -1.241 4.281 -16.641 1 97.31 68 ALA B O 1
ATOM 2521 N N . PHE B 1 69 ? -0.767 5.805 -15.117 1 98.31 69 PHE B N 1
ATOM 2522 C CA . PHE B 1 69 ? -1.926 5.535 -14.273 1 98.31 69 PHE B CA 1
ATOM 2523 C C . PHE B 1 69 ? -2.637 6.832 -13.898 1 98.31 69 PHE B C 1
ATOM 2525 O O . PHE B 1 69 ? -2.58 7.27 -12.75 1 98.31 69 PHE B O 1
ATOM 2532 N N . PRO B 1 70 ? -3.328 7.406 -14.836 1 97.81 70 PRO B N 1
ATOM 2533 C CA . PRO B 1 70 ? -3.939 8.711 -14.562 1 97.81 70 PRO B CA 1
ATOM 2534 C C . PRO B 1 70 ? -4.879 8.68 -13.359 1 97.81 70 PRO B C 1
ATOM 2536 O O . PRO B 1 70 ? -5.902 7.996 -13.383 1 97.81 70 PRO B O 1
ATOM 2539 N N . ASN B 1 71 ? -4.477 9.438 -12.352 1 97.75 71 ASN B N 1
ATOM 2540 C CA . ASN B 1 71 ? -5.262 9.508 -11.125 1 97.75 71 ASN B CA 1
ATOM 2541 C C . ASN B 1 71 ? -4.801 10.656 -10.227 1 97.75 71 ASN B C 1
ATOM 2543 O O . ASN B 1 71 ? -3.801 11.312 -10.523 1 97.75 71 ASN B O 1
ATOM 2547 N N . LEU B 1 72 ? -5.605 10.977 -9.195 1 98.25 72 LEU B N 1
ATOM 2548 C CA . LEU B 1 72 ? -5.191 11.867 -8.117 1 98.25 72 LEU B CA 1
ATOM 2549 C C . LEU B 1 72 ? -4.66 11.07 -6.926 1 98.25 72 LEU B C 1
ATOM 2551 O O . LEU B 1 72 ? -5.199 10.016 -6.59 1 98.25 72 LEU B O 1
ATOM 2555 N N . PRO B 1 73 ? -3.623 11.531 -6.289 1 98.38 73 PRO B N 1
ATOM 2556 C CA . PRO B 1 73 ? -2.773 12.68 -6.633 1 98.38 73 PRO B CA 1
ATOM 2557 C C . PRO B 1 73 ? -1.854 12.398 -7.816 1 98.38 73 PRO B C 1
ATOM 2559 O O . PRO B 1 73 ? -1.645 11.234 -8.18 1 98.38 73 PRO B O 1
ATOM 2562 N N . TYR B 1 74 ? -1.4 13.445 -8.477 1 98.81 74 TYR B N 1
ATOM 2563 C CA . TYR B 1 74 ? -0.357 13.297 -9.484 1 98.81 74 TYR B CA 1
ATOM 2564 C C . TYR B 1 74 ? 0.736 14.344 -9.297 1 98.81 74 TYR B C 1
ATOM 2566 O O . TYR B 1 74 ? 0.514 15.375 -8.648 1 98.81 74 TYR B O 1
ATOM 2574 N N . LEU B 1 75 ? 1.925 14.055 -9.719 1 98.88 75 LEU B N 1
ATOM 2575 C CA . LEU B 1 75 ? 3.102 14.922 -9.719 1 98.88 75 LEU B CA 1
ATOM 2576 C C . LEU B 1 75 ? 3.742 14.961 -11.102 1 98.88 75 LEU B C 1
ATOM 2578 O O . LEU B 1 75 ? 3.914 13.922 -11.742 1 98.88 75 LEU B O 1
ATOM 2582 N N . VAL B 1 76 ? 4.023 16.141 -11.617 1 98.62 76 VAL B N 1
ATOM 2583 C CA . VAL B 1 76 ? 4.723 16.359 -12.875 1 98.62 76 VAL B CA 1
ATOM 2584 C C . VAL B 1 76 ? 6.012 17.141 -12.625 1 98.62 76 VAL B C 1
ATOM 2586 O O . VAL B 1 76 ? 5.988 18.203 -12.023 1 98.62 76 VAL B O 1
ATOM 2589 N N . ASP B 1 77 ? 7.129 16.609 -12.969 1 98.56 77 ASP B N 1
ATOM 2590 C CA . ASP B 1 77 ? 8.445 17.25 -12.945 1 98.56 77 ASP B CA 1
ATOM 2591 C C . ASP B 1 77 ? 9.195 17 -14.25 1 98.56 77 ASP B C 1
ATOM 2593 O O . ASP B 1 77 ? 9.945 16.016 -14.367 1 98.56 77 ASP B O 1
ATOM 2597 N N . GLY B 1 78 ? 9.086 17.938 -15.18 1 96.56 78 GLY B N 1
ATOM 2598 C CA . GLY B 1 78 ? 9.578 17.672 -16.516 1 96.56 78 GLY B CA 1
ATOM 2599 C C . GLY B 1 78 ? 8.898 16.484 -17.188 1 96.56 78 GLY B C 1
ATOM 2600 O O . GLY B 1 78 ? 7.672 16.453 -17.281 1 96.56 78 GLY B O 1
ATOM 2601 N N . ASP B 1 79 ? 9.688 15.508 -17.516 1 95.62 79 ASP B N 1
ATOM 2602 C CA . ASP B 1 79 ? 9.148 14.328 -18.203 1 95.62 79 ASP B CA 1
ATOM 2603 C C . ASP B 1 79 ? 8.68 13.281 -17.188 1 95.62 79 ASP B C 1
ATOM 2605 O O . ASP B 1 79 ? 8.055 12.289 -17.562 1 95.62 79 ASP B O 1
ATOM 2609 N N . VAL B 1 80 ? 8.898 13.555 -15.969 1 97.94 80 VAL B N 1
ATOM 2610 C CA . VAL B 1 80 ? 8.5 12.617 -14.922 1 97.94 80 VAL B CA 1
ATOM 2611 C C . VAL B 1 80 ? 7.035 12.852 -14.547 1 97.94 80 VAL B C 1
ATOM 2613 O O . VAL B 1 80 ? 6.645 13.977 -14.219 1 97.94 80 VAL B O 1
ATOM 2616 N N . ARG B 1 81 ? 6.207 11.82 -14.586 1 98 81 ARG B N 1
ATOM 2617 C CA . ARG B 1 81 ? 4.793 11.852 -14.227 1 98 81 ARG B CA 1
ATOM 2618 C C . ARG B 1 81 ? 4.441 10.688 -13.305 1 98 81 ARG B C 1
ATOM 2620 O O . ARG B 1 81 ? 4.52 9.523 -13.711 1 98 81 ARG B O 1
ATOM 2627 N N . ILE B 1 82 ? 4.023 11 -12.094 1 98.62 82 ILE B N 1
ATOM 2628 C CA . ILE B 1 82 ? 3.746 9.984 -11.086 1 98.62 82 ILE B CA 1
ATOM 2629 C C . ILE B 1 82 ? 2.346 10.188 -10.516 1 98.62 82 ILE B C 1
ATOM 2631 O O . ILE B 1 82 ? 1.943 11.32 -10.234 1 98.62 82 ILE B O 1
ATOM 2635 N N . SER B 1 83 ? 1.599 9.094 -10.32 1 97.62 83 SER B N 1
ATOM 2636 C CA . SER B 1 83 ? 0.256 9.219 -9.766 1 97.62 83 SER B CA 1
ATOM 2637 C C . SER B 1 83 ? 0.125 8.422 -8.469 1 97.62 83 SER B C 1
ATOM 2639 O O . SER B 1 83 ? -0.979 8.258 -7.945 1 97.62 83 SER B O 1
ATOM 2641 N N . GLN B 1 84 ? 1.123 7.902 -7.836 1 97.31 84 GLN B N 1
ATOM 2642 C CA . GLN B 1 84 ? 1.107 7.18 -6.57 1 97.31 84 GLN B CA 1
ATOM 2643 C C . GLN B 1 84 ? 1.807 7.977 -5.473 1 97.31 84 GLN B C 1
ATOM 2645 O O . GLN B 1 84 ? 2.98 8.328 -5.609 1 97.31 84 GLN B O 1
ATOM 2650 N N . SER B 1 85 ? 1.009 8.203 -4.387 1 97.81 85 SER B N 1
ATOM 2651 C CA . SER B 1 85 ? 1.449 9.156 -3.371 1 97.81 85 SER B CA 1
ATOM 2652 C C . SER B 1 85 ? 2.777 8.727 -2.754 1 97.81 85 SER B C 1
ATOM 2654 O O . SER B 1 85 ? 3.676 9.555 -2.57 1 97.81 85 SER B O 1
ATOM 2656 N N . THR B 1 86 ? 2.926 7.438 -2.424 1 98.5 86 THR B N 1
ATOM 2657 C CA . THR B 1 86 ? 4.168 6.984 -1.813 1 98.5 86 THR B CA 1
ATOM 2658 C C . THR B 1 86 ? 5.324 7.082 -2.803 1 98.5 86 THR B C 1
ATOM 2660 O O . THR B 1 86 ? 6.441 7.449 -2.43 1 98.5 86 THR B O 1
ATOM 2663 N N . ALA B 1 87 ? 5.062 6.766 -4.066 1 98.69 87 ALA B N 1
ATOM 2664 C CA . ALA B 1 87 ? 6.07 6.914 -5.109 1 98.69 87 ALA B CA 1
ATOM 2665 C C . ALA B 1 87 ? 6.492 8.375 -5.27 1 98.69 87 ALA B C 1
ATOM 2667 O O . ALA B 1 87 ? 7.668 8.664 -5.492 1 98.69 87 ALA B O 1
ATOM 2668 N N . MET B 1 88 ? 5.547 9.289 -5.137 1 98.81 88 MET B N 1
ATOM 2669 C CA . MET B 1 88 ? 5.84 10.719 -5.203 1 98.81 88 MET B CA 1
ATOM 2670 C C . MET B 1 88 ? 6.805 11.125 -4.09 1 98.81 88 MET B C 1
ATOM 2672 O O . MET B 1 88 ? 7.77 11.852 -4.336 1 98.81 88 MET B O 1
ATOM 2676 N N . LEU B 1 89 ? 6.52 10.656 -2.939 1 98.88 89 LEU B N 1
ATOM 2677 C CA . LEU B 1 89 ? 7.367 10.977 -1.796 1 98.88 89 LEU B CA 1
ATOM 2678 C C . LEU B 1 89 ? 8.789 10.461 -2.006 1 98.88 89 LEU B C 1
ATOM 2680 O O . LEU B 1 89 ? 9.758 11.172 -1.755 1 98.88 89 LEU B O 1
ATOM 2684 N N . LYS B 1 90 ? 8.906 9.266 -2.469 1 98.75 90 LYS B N 1
ATOM 2685 C CA . LYS B 1 90 ? 10.219 8.672 -2.707 1 98.75 90 LYS B CA 1
ATOM 2686 C C . LYS B 1 90 ? 10.953 9.414 -3.818 1 98.75 90 LYS B C 1
ATOM 2688 O O . LYS B 1 90 ? 12.172 9.594 -3.748 1 98.75 90 LYS B O 1
ATOM 2693 N N . TYR B 1 91 ? 10.234 9.82 -4.832 1 98.81 91 TYR B N 1
ATOM 2694 C CA . TYR B 1 91 ? 10.836 10.594 -5.914 1 98.81 91 TYR B CA 1
ATOM 2695 C C . TYR B 1 91 ? 11.406 11.906 -5.391 1 98.81 91 TYR B C 1
ATOM 2697 O O . TYR B 1 91 ? 12.555 12.25 -5.684 1 98.81 91 TYR B O 1
ATOM 2705 N N . ILE B 1 92 ? 10.641 12.602 -4.602 1 98.81 92 ILE B N 1
ATOM 2706 C CA . ILE B 1 92 ? 11.078 13.875 -4.035 1 98.81 92 ILE B CA 1
ATOM 2707 C C . ILE B 1 92 ? 12.289 13.641 -3.125 1 98.81 92 ILE B C 1
ATOM 2709 O O . ILE B 1 92 ? 13.234 14.438 -3.129 1 98.81 92 ILE B O 1
ATOM 2713 N N . ALA B 1 93 ? 12.195 12.586 -2.346 1 98.81 93 ALA B N 1
ATOM 2714 C CA . ALA B 1 93 ? 13.305 12.266 -1.452 1 98.81 93 ALA B CA 1
ATOM 2715 C C . ALA B 1 93 ? 14.609 12.109 -2.229 1 98.81 93 ALA B C 1
ATOM 2717 O O . ALA B 1 93 ? 15.648 12.633 -1.82 1 98.81 93 ALA B O 1
ATOM 2718 N N . ARG B 1 94 ? 14.578 11.391 -3.346 1 98.25 94 ARG B N 1
ATOM 2719 C CA . ARG B 1 94 ? 15.773 11.18 -4.152 1 98.25 94 ARG B CA 1
ATOM 2720 C C . ARG B 1 94 ? 16.219 12.484 -4.816 1 98.25 94 ARG B C 1
ATOM 2722 O O . ARG B 1 94 ? 17.406 12.82 -4.789 1 98.25 94 ARG B O 1
ATOM 2729 N N . LYS B 1 95 ? 15.281 13.18 -5.328 1 98.19 95 LYS B N 1
ATOM 2730 C CA . LYS B 1 95 ? 15.594 14.391 -6.074 1 98.19 95 LYS B CA 1
ATOM 2731 C C . LYS B 1 95 ? 16.297 15.422 -5.184 1 98.19 95 LYS B C 1
ATOM 2733 O O . LYS B 1 95 ? 17.219 16.109 -5.625 1 98.19 95 LYS B O 1
ATOM 2738 N N . PHE B 1 96 ? 15.898 15.508 -3.973 1 98.38 96 PHE B N 1
ATOM 2739 C CA . PHE B 1 96 ? 16.391 16.578 -3.107 1 98.38 96 PHE B CA 1
ATOM 2740 C C . PHE B 1 96 ? 17.281 16.016 -2.014 1 98.38 96 PHE B C 1
ATOM 2742 O O . PHE B 1 96 ? 17.578 16.703 -1.033 1 98.38 96 PHE B O 1
ATOM 2749 N N . ASP B 1 97 ? 17.625 14.734 -2.129 1 97.88 97 ASP B N 1
ATOM 2750 C CA . ASP B 1 97 ? 18.562 14.047 -1.254 1 97.88 97 ASP B CA 1
ATOM 2751 C C . ASP B 1 97 ? 18.094 14.078 0.198 1 97.88 97 ASP B C 1
ATOM 2753 O O . ASP B 1 97 ? 18.844 14.461 1.095 1 97.88 97 ASP B O 1
ATOM 2757 N N . ILE B 1 98 ? 16.859 13.758 0.38 1 98.06 98 ILE B N 1
ATOM 2758 C CA . ILE B 1 98 ? 16.266 13.672 1.711 1 98.06 98 ILE B CA 1
ATOM 2759 C C . ILE B 1 98 ? 16.25 12.219 2.174 1 98.06 98 ILE B C 1
ATOM 2761 O O . ILE B 1 98 ? 15.516 11.398 1.615 1 98.06 98 ILE B O 1
ATOM 2765 N N . GLY B 1 99 ? 16.984 11.906 3.195 1 95.94 99 GLY B N 1
ATOM 2766 C CA . GLY B 1 99 ? 16.938 10.57 3.756 1 95.94 99 GLY B CA 1
ATOM 2767 C C . GLY B 1 99 ? 17.578 9.523 2.857 1 95.94 99 GLY B C 1
ATOM 2768 O O . GLY B 1 99 ? 17.125 8.383 2.801 1 95.94 99 GLY B O 1
ATOM 2769 N N . GLN B 1 100 ? 18.562 9.906 2.123 1 93.56 100 GLN B N 1
ATOM 2770 C CA . GLN B 1 100 ? 19.156 8.992 1.154 1 93.56 100 GLN B CA 1
ATOM 2771 C C . GLN B 1 100 ? 20.312 8.211 1.77 1 93.56 100 GLN B C 1
ATOM 2773 O O . GLN B 1 100 ? 20.766 7.219 1.204 1 93.56 100 GLN B O 1
ATOM 2778 N N . LYS B 1 101 ? 20.781 8.609 2.955 1 95.62 101 LYS B N 1
ATOM 2779 C CA . LYS B 1 101 ? 21.875 7.91 3.629 1 95.62 101 LYS B CA 1
ATOM 2780 C C . LYS B 1 101 ? 21.359 7.152 4.852 1 95.62 101 LYS B C 1
ATOM 2782 O O . LYS B 1 101 ? 21.734 7.469 5.984 1 95.62 101 LYS B O 1
ATOM 2787 N N . LEU B 1 102 ? 20.688 6.105 4.586 1 97.62 102 LEU B N 1
ATOM 2788 C CA . LEU B 1 102 ? 20.125 5.25 5.625 1 97.62 102 LEU B CA 1
ATOM 2789 C C . LEU B 1 102 ? 21.047 4.078 5.926 1 97.62 102 LEU B C 1
ATOM 2791 O O . LEU B 1 102 ? 21.656 3.514 5.016 1 97.62 102 LEU B O 1
ATOM 2795 N N . SER B 1 103 ? 21.172 3.777 7.203 1 97.88 103 SER B N 1
ATOM 2796 C CA . SER B 1 103 ? 21.812 2.518 7.562 1 97.88 103 SER B CA 1
ATOM 2797 C C . SER B 1 103 ? 21.016 1.324 7.051 1 97.88 103 SER B C 1
ATOM 2799 O O . SER B 1 103 ? 19.859 1.473 6.637 1 97.88 103 SER B O 1
ATOM 2801 N N . ASP B 1 104 ? 21.609 0.12 7.117 1 96.38 104 ASP B N 1
ATOM 2802 C CA . ASP B 1 104 ? 20.922 -1.099 6.723 1 96.38 104 ASP B CA 1
ATOM 2803 C C . ASP B 1 104 ? 19.656 -1.302 7.559 1 96.38 104 ASP B C 1
ATOM 2805 O O . ASP B 1 104 ? 18.594 -1.637 7.023 1 96.38 104 ASP B O 1
ATOM 2809 N N . THR B 1 105 ? 19.781 -1.021 8.812 1 97.75 105 THR B N 1
ATOM 2810 C CA . THR B 1 105 ? 18.656 -1.183 9.719 1 97.75 105 THR B CA 1
ATOM 2811 C C . THR B 1 105 ? 17.562 -0.158 9.406 1 97.75 105 THR B C 1
ATOM 2813 O O . THR B 1 105 ? 16.391 -0.509 9.297 1 97.75 105 THR B O 1
ATOM 2816 N N . GLU B 1 106 ? 17.969 1.054 9.219 1 98.5 106 GLU B N 1
ATOM 2817 C CA . GLU B 1 106 ? 16.984 2.088 8.914 1 98.5 106 GLU B CA 1
ATOM 2818 C C . GLU B 1 106 ? 16.266 1.799 7.594 1 98.5 106 GLU B C 1
ATOM 2820 O O . GLU B 1 106 ? 15.078 2.1 7.449 1 98.5 106 GLU B O 1
ATOM 2825 N N . SER B 1 107 ? 16.984 1.199 6.711 1 98.06 107 SER B N 1
ATOM 2826 C CA . SER B 1 107 ? 16.438 0.97 5.383 1 98.06 107 SER B CA 1
ATOM 2827 C C . SER B 1 107 ? 15.203 0.064 5.445 1 98.06 107 SER B C 1
ATOM 2829 O O . SER B 1 107 ? 14.141 0.409 4.926 1 98.06 107 SER B O 1
ATOM 2831 N N . TRP B 1 108 ? 15.32 -1.076 6.094 1 98.31 108 TRP B N 1
ATOM 2832 C CA . TRP B 1 108 ? 14.156 -1.958 6.121 1 98.31 108 TRP B CA 1
ATOM 2833 C C . TRP B 1 108 ? 13.117 -1.453 7.113 1 98.31 108 TRP B C 1
ATOM 2835 O O . TRP B 1 108 ? 11.914 -1.69 6.938 1 98.31 108 TRP B O 1
ATOM 2845 N N . ARG B 1 109 ? 13.531 -0.694 8.141 1 98.69 109 ARG B N 1
ATOM 2846 C CA . ARG B 1 109 ? 12.57 -0.098 9.062 1 98.69 109 ARG B CA 1
ATOM 2847 C C . ARG B 1 109 ? 11.711 0.944 8.352 1 98.69 109 ARG B C 1
ATOM 2849 O O . ARG B 1 109 ? 10.508 1.044 8.609 1 98.69 109 ARG B O 1
ATOM 2856 N N . VAL B 1 110 ? 12.344 1.718 7.43 1 98.75 110 VAL B N 1
ATOM 2857 C CA . VAL B 1 110 ? 11.609 2.699 6.641 1 98.75 110 VAL B CA 1
ATOM 2858 C C . VAL B 1 110 ? 10.586 1.99 5.758 1 98.75 110 VAL B C 1
ATOM 2860 O O . VAL B 1 110 ? 9.414 2.381 5.715 1 98.75 110 VAL B O 1
ATOM 2863 N N . ASP B 1 111 ? 11.008 0.927 5.125 1 98.62 111 ASP B N 1
ATOM 2864 C CA . ASP B 1 111 ? 10.125 0.197 4.223 1 98.62 111 ASP B CA 1
ATOM 2865 C C . ASP B 1 111 ? 8.938 -0.396 4.98 1 98.62 111 ASP B C 1
ATOM 2867 O O . ASP B 1 111 ? 7.793 -0.291 4.531 1 98.62 111 ASP B O 1
ATOM 2871 N N . GLN B 1 112 ? 9.195 -0.974 6.109 1 98.75 112 GLN B N 1
ATOM 2872 C CA . GLN B 1 112 ? 8.125 -1.594 6.891 1 98.75 112 GLN B CA 1
ATOM 2873 C C . GLN B 1 112 ? 7.18 -0.543 7.457 1 98.75 112 GLN B C 1
ATOM 2875 O O . GLN B 1 112 ? 5.961 -0.733 7.453 1 98.75 112 GLN B O 1
ATOM 2880 N N . ALA B 1 113 ? 7.746 0.549 7.91 1 98.81 113 ALA B N 1
ATOM 2881 C CA . ALA B 1 113 ? 6.918 1.629 8.445 1 98.81 113 ALA B CA 1
ATOM 2882 C C . ALA B 1 113 ? 6.008 2.205 7.363 1 98.81 113 ALA B C 1
ATOM 2884 O O . ALA B 1 113 ? 4.836 2.482 7.613 1 98.81 113 ALA B O 1
ATOM 2885 N N . ALA B 1 114 ? 6.566 2.381 6.188 1 98.69 114 ALA B N 1
ATOM 2886 C CA . ALA B 1 114 ? 5.773 2.926 5.09 1 98.69 114 ALA B CA 1
ATOM 2887 C C . ALA B 1 114 ? 4.547 2.061 4.82 1 98.69 114 ALA B C 1
ATOM 2889 O O . ALA B 1 114 ? 3.426 2.572 4.738 1 98.69 114 ALA B O 1
ATOM 2890 N N . ASP B 1 115 ? 4.77 0.786 4.715 1 98.44 115 ASP B N 1
ATOM 2891 C CA . ASP B 1 115 ? 3.674 -0.143 4.457 1 98.44 115 ASP B CA 1
ATOM 2892 C C . ASP B 1 115 ? 2.658 -0.124 5.598 1 98.44 115 ASP B C 1
ATOM 2894 O O . ASP B 1 115 ? 1.448 -0.109 5.359 1 98.44 115 ASP B O 1
ATOM 2898 N N . GLN B 1 116 ? 3.168 -0.102 6.801 1 98.62 116 GLN B N 1
ATOM 2899 C CA . GLN B 1 116 ? 2.295 -0.106 7.973 1 98.62 116 GLN B CA 1
ATOM 2900 C C . GLN B 1 116 ? 1.462 1.17 8.039 1 98.62 116 GLN B C 1
ATOM 2902 O O . GLN B 1 116 ? 0.263 1.12 8.328 1 98.62 116 GLN B O 1
ATOM 2907 N N . ILE B 1 117 ? 2.066 2.271 7.773 1 98.62 117 ILE B N 1
ATOM 2908 C CA . ILE B 1 117 ? 1.391 3.561 7.844 1 98.62 117 ILE B CA 1
ATOM 2909 C C . ILE B 1 117 ? 0.32 3.643 6.758 1 98.62 117 ILE B C 1
ATOM 2911 O O . ILE B 1 117 ? -0.769 4.172 6.988 1 98.62 117 ILE B O 1
ATOM 2915 N N . VAL B 1 118 ? 0.613 3.109 5.598 1 98.12 118 VAL B N 1
ATOM 2916 C CA . VAL B 1 118 ? -0.369 3.062 4.52 1 98.12 118 VAL B CA 1
ATOM 2917 C C . VAL B 1 118 ? -1.584 2.25 4.961 1 98.12 118 VAL B C 1
ATOM 2919 O O . VAL B 1 118 ? -2.727 2.648 4.723 1 98.12 118 VAL B O 1
ATOM 2922 N N . ASP B 1 119 ? -1.363 1.123 5.668 1 97.25 119 ASP B N 1
ATOM 2923 C CA . ASP B 1 119 ? -2.457 0.295 6.164 1 97.25 119 ASP B CA 1
ATOM 2924 C C . ASP B 1 119 ? -3.293 1.052 7.195 1 97.25 119 ASP B C 1
ATOM 2926 O O . ASP B 1 119 ? -4.523 1.049 7.125 1 97.25 119 ASP B O 1
ATOM 2930 N N . VAL B 1 120 ? -2.621 1.667 8.109 1 98.38 120 VAL B N 1
ATOM 2931 C CA . VAL B 1 120 ? -3.293 2.385 9.188 1 98.38 120 VAL B CA 1
ATOM 2932 C C . VAL B 1 120 ? -4.09 3.553 8.617 1 98.38 120 VAL B C 1
ATOM 2934 O O . VAL B 1 120 ? -5.25 3.762 8.984 1 98.38 120 VAL B O 1
ATOM 2937 N N . ARG B 1 121 ? -3.461 4.277 7.727 1 98.19 121 ARG B N 1
ATOM 2938 C CA . ARG B 1 121 ? -4.156 5.367 7.055 1 98.19 121 ARG B CA 1
ATOM 2939 C C . ARG B 1 121 ? -5.391 4.859 6.312 1 98.19 121 ARG B C 1
ATOM 2941 O O . ARG B 1 121 ? -6.457 5.473 6.375 1 98.19 121 ARG B O 1
ATOM 2948 N N . GLY B 1 122 ? -5.199 3.797 5.613 1 97 122 GLY B N 1
ATOM 2949 C CA . GLY B 1 122 ? -6.305 3.232 4.859 1 97 122 GLY B CA 1
ATOM 2950 C C . GLY B 1 122 ? -7.5 2.883 5.723 1 97 122 GLY B C 1
ATOM 2951 O O . GLY B 1 122 ? -8.648 3.154 5.348 1 97 122 GLY B O 1
ATOM 2952 N N . GLY B 1 123 ? -7.23 2.229 6.859 1 97.19 123 GLY B N 1
ATOM 2953 C CA . GLY B 1 123 ? -8.305 1.917 7.785 1 97.19 123 GLY B CA 1
ATOM 2954 C C . GLY B 1 123 ? -9.023 3.15 8.305 1 97.19 123 GLY B C 1
ATOM 2955 O O . GLY B 1 123 ? -10.25 3.203 8.32 1 97.19 123 GLY B O 1
ATOM 2956 N N . PHE B 1 124 ? -8.266 4.148 8.68 1 98.38 124 PHE B N 1
ATOM 2957 C CA . PHE B 1 124 ? -8.812 5.371 9.258 1 98.38 124 PHE B CA 1
ATOM 2958 C C . PHE B 1 124 ? -9.625 6.137 8.219 1 98.38 124 PHE B C 1
ATOM 2960 O O . PHE B 1 124 ? -10.75 6.566 8.5 1 98.38 124 PHE B O 1
ATOM 2967 N N . VAL B 1 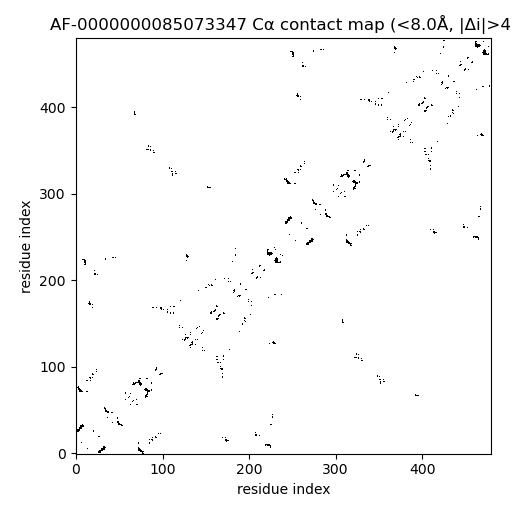125 ? -9.094 6.273 7.031 1 97.25 125 VAL B N 1
ATOM 2968 C CA . VAL B 1 125 ? -9.797 6.984 5.965 1 97.25 125 VAL B CA 1
ATOM 2969 C C . VAL B 1 125 ? -11.039 6.199 5.555 1 97.25 125 VAL B C 1
ATOM 2971 O O . VAL B 1 125 ? -12.086 6.785 5.266 1 97.25 125 VAL B O 1
ATOM 2974 N N . GLY B 1 126 ? -10.898 4.836 5.559 1 95.75 126 GLY B N 1
ATOM 2975 C CA . GLY B 1 126 ? -12.055 3.994 5.301 1 95.75 126 GLY B CA 1
ATOM 2976 C C . GLY B 1 126 ? -13.188 4.223 6.285 1 95.75 126 GLY B C 1
ATOM 2977 O O . GLY B 1 126 ? -14.359 4.148 5.914 1 95.75 126 GLY B O 1
ATOM 2978 N N . LEU B 1 127 ? -12.812 4.441 7.488 1 97.06 127 LEU B N 1
ATOM 2979 C CA . LEU B 1 127 ? -13.797 4.793 8.5 1 97.06 127 LEU B CA 1
ATOM 2980 C C . LEU B 1 127 ? -14.414 6.156 8.211 1 97.06 127 LEU B C 1
ATOM 2982 O O . LEU B 1 127 ? -15.633 6.312 8.25 1 97.06 127 LEU B O 1
ATOM 2986 N N . CYS B 1 128 ? -13.625 7.117 7.898 1 96.25 128 CYS B N 1
ATOM 2987 C CA . CYS B 1 128 ? -14.086 8.484 7.688 1 96.25 128 CYS B CA 1
ATOM 2988 C C . CYS B 1 128 ? -15.07 8.555 6.523 1 96.25 128 CYS B C 1
ATOM 2990 O O . CYS B 1 128 ? -16.016 9.344 6.551 1 96.25 128 CYS B O 1
ATOM 2992 N N . TYR B 1 129 ? -14.867 7.734 5.535 1 94.88 129 TYR B N 1
ATOM 2993 C CA . TYR B 1 129 ? -15.742 7.738 4.367 1 94.88 129 TYR B CA 1
ATOM 2994 C C . TYR B 1 129 ? -16.844 6.695 4.504 1 94.88 129 TYR B C 1
ATOM 2996 O O . TYR B 1 129 ? -17.828 6.73 3.775 1 94.88 129 TYR B O 1
ATOM 3004 N N . GLY B 1 130 ? -16.688 5.699 5.348 1 91.62 130 GLY B N 1
ATOM 3005 C CA . GLY B 1 130 ? -17.719 4.695 5.617 1 91.62 130 GLY B CA 1
ATOM 3006 C C . GLY B 1 130 ? -17.656 3.52 4.66 1 91.62 130 GLY B C 1
ATOM 3007 O O . GLY B 1 130 ? -18.547 2.664 4.672 1 91.62 130 GLY B O 1
ATOM 3008 N N . PHE B 1 131 ? -16.703 3.371 3.789 1 84 131 PHE B N 1
ATOM 3009 C CA . PHE B 1 131 ? -16.672 2.34 2.758 1 84 131 PHE B CA 1
ATOM 3010 C C . PHE B 1 131 ? -16.141 1.027 3.318 1 84 131 PHE B C 1
ATOM 3012 O O . PHE B 1 131 ? -16.484 -0.05 2.826 1 84 131 PHE B O 1
ATOM 3019 N N . ARG B 1 132 ? -15.273 1.031 4.27 1 81.69 132 ARG B N 1
ATOM 3020 C CA . ARG B 1 132 ? -14.727 -0.18 4.875 1 81.69 132 ARG B CA 1
ATOM 3021 C C . ARG B 1 132 ? -15.406 -0.483 6.203 1 81.69 132 ARG B C 1
ATOM 3023 O O . ARG B 1 132 ? -15.766 -1.631 6.48 1 81.69 132 ARG B O 1
ATOM 3030 N N . THR B 1 133 ? -15.484 0.58 6.969 1 91.38 133 THR B N 1
ATOM 3031 C CA . THR B 1 133 ? -16.125 0.562 8.281 1 91.38 133 THR B CA 1
ATOM 3032 C C . THR B 1 133 ? -17.156 1.687 8.398 1 91.38 133 THR B C 1
ATOM 3034 O O . THR B 1 133 ? -16.812 2.857 8.203 1 91.38 133 THR B O 1
ATOM 3037 N N . PRO B 1 134 ? -18.438 1.259 8.688 1 94.5 134 PRO B N 1
ATOM 3038 C CA . PRO B 1 134 ? -19.406 2.332 8.891 1 94.5 134 PRO B CA 1
ATOM 3039 C C . PRO B 1 134 ? -18.984 3.314 9.984 1 94.5 134 PRO B C 1
ATOM 3041 O O . PRO B 1 134 ? -18.469 2.9 11.031 1 94.5 134 PRO B O 1
ATOM 3044 N N . PHE B 1 135 ? -19.219 4.59 9.75 1 95.25 135 PHE B N 1
ATOM 3045 C CA . PHE B 1 135 ? -18.781 5.617 10.688 1 95.25 135 PHE B CA 1
ATOM 3046 C C . PHE B 1 135 ? -19.438 5.438 12.047 1 95.25 135 PHE B C 1
ATOM 3048 O O . PHE B 1 135 ? -18.844 5.754 13.078 1 95.25 135 PHE B O 1
ATOM 3055 N N . ALA B 1 136 ? -20.609 4.906 12.031 1 95.75 136 ALA B N 1
ATOM 3056 C CA . ALA B 1 136 ? -21.344 4.664 13.273 1 95.75 136 ALA B CA 1
ATOM 3057 C C . ALA B 1 136 ? -20.562 3.717 14.188 1 95.75 136 ALA B C 1
ATOM 3059 O O . ALA B 1 136 ? -20.828 3.652 15.391 1 95.75 136 ALA B O 1
ATOM 3060 N N . GLN B 1 137 ? -19.594 3.002 13.617 1 96.94 137 GLN B N 1
ATOM 3061 C CA . GLN B 1 137 ? -18.797 2.055 14.391 1 96.94 137 GLN B CA 1
ATOM 3062 C C . GLN B 1 137 ? -17.453 2.656 14.781 1 96.94 137 GLN B C 1
ATOM 3064 O O . GLN B 1 137 ? -16.516 1.928 15.102 1 96.94 137 GLN B O 1
ATOM 3069 N N . ARG B 1 138 ? -17.344 3.951 14.844 1 96.81 138 ARG B N 1
ATOM 3070 C CA . ARG B 1 138 ? -16.062 4.629 15.039 1 96.81 138 ARG B CA 1
ATOM 3071 C C . ARG B 1 138 ? -15.484 4.316 16.422 1 96.81 138 ARG B C 1
ATOM 3073 O O . ARG B 1 138 ? -14.273 4.152 16.562 1 96.81 138 ARG B O 1
ATOM 3080 N N . GLU B 1 139 ? -16.328 4.227 17.453 1 96.88 139 GLU B N 1
ATOM 3081 C CA . GLU B 1 139 ? -15.82 3.949 18.781 1 96.88 139 GLU B CA 1
ATOM 3082 C C . GLU B 1 139 ? -15.188 2.564 18.859 1 96.88 139 GLU B C 1
ATOM 3084 O O . GLU B 1 139 ? -14.07 2.412 19.375 1 96.88 139 GLU B O 1
ATOM 3089 N N . THR B 1 140 ? -15.891 1.589 18.312 1 97.44 140 THR B N 1
ATOM 3090 C CA . THR B 1 140 ? -15.391 0.22 18.297 1 97.44 140 THR B CA 1
ATOM 3091 C C . THR B 1 140 ? -14.117 0.122 17.469 1 97.44 140 THR B C 1
ATOM 3093 O O . THR B 1 140 ? -13.141 -0.509 17.891 1 97.44 140 THR B O 1
ATOM 3096 N N . TYR B 1 141 ? -14.125 0.725 16.344 1 97.62 141 TYR B N 1
ATOM 3097 C CA . TYR B 1 141 ? -12.953 0.728 15.469 1 97.62 141 TYR B CA 1
ATOM 3098 C C . TYR B 1 141 ? -11.758 1.364 16.172 1 97.62 141 TYR B C 1
ATOM 3100 O O . TYR B 1 141 ? -10.656 0.811 16.156 1 97.62 141 TYR B O 1
ATOM 3108 N N . CYS B 1 142 ? -11.969 2.541 16.766 1 98.12 142 CYS B N 1
ATOM 3109 C CA . CYS B 1 142 ? -10.875 3.25 17.422 1 98.12 142 CYS B CA 1
ATOM 3110 C C . CYS B 1 142 ? -10.297 2.422 18.562 1 98.12 142 CYS B C 1
ATOM 3112 O O . CYS B 1 142 ? -9.078 2.297 18.688 1 98.12 142 CYS B O 1
ATOM 3114 N N . GLU B 1 143 ? -11.148 1.813 19.312 1 98 143 GLU B N 1
ATOM 3115 C CA . GLU B 1 143 ? -10.719 1.074 20.5 1 98 143 GLU B CA 1
ATOM 3116 C C . GLU B 1 143 ? -10.023 -0.23 20.109 1 98 143 GLU B C 1
ATOM 3118 O O . GLU B 1 143 ? -9.008 -0.594 20.688 1 98 143 GLU B O 1
ATOM 3123 N N . ASN B 1 144 ? -10.57 -0.88 19.109 1 97 144 ASN B N 1
ATOM 3124 C CA . ASN B 1 144 ? -10.141 -2.256 18.875 1 97 144 ASN B CA 1
ATOM 3125 C C . ASN B 1 144 ? -9.148 -2.348 17.719 1 97 144 ASN B C 1
ATOM 3127 O O . ASN B 1 144 ? -8.484 -3.371 17.547 1 97 144 ASN B O 1
ATOM 3131 N N . THR B 1 145 ? -9.055 -1.303 16.938 1 97.62 145 THR B N 1
ATOM 3132 C CA . THR B 1 145 ? -8.188 -1.377 15.773 1 97.62 145 THR B CA 1
ATOM 3133 C C . THR B 1 145 ? -7.164 -0.245 15.789 1 97.62 145 THR B C 1
ATOM 3135 O O . THR B 1 145 ? -5.961 -0.489 15.898 1 97.62 145 THR B O 1
ATOM 3138 N N . LEU B 1 146 ? -7.625 0.996 15.812 1 98.56 146 LEU B N 1
ATOM 3139 C CA . LEU B 1 146 ? -6.746 2.143 15.609 1 98.56 146 LEU B CA 1
ATOM 3140 C C . LEU B 1 146 ? -5.801 2.322 16.797 1 98.56 146 LEU B C 1
ATOM 3142 O O . LEU B 1 146 ? -4.594 2.486 16.609 1 98.56 146 LEU B O 1
ATOM 3146 N N . LYS B 1 147 ? -6.312 2.295 18 1 98.56 147 LYS B N 1
ATOM 3147 C CA . LYS B 1 147 ? -5.477 2.502 19.172 1 98.56 147 LYS B CA 1
ATOM 3148 C C . LYS B 1 147 ? -4.383 1.442 19.266 1 98.56 147 LYS B C 1
ATOM 3150 O O . LYS B 1 147 ? -3.207 1.77 19.453 1 98.56 147 LYS B O 1
ATOM 3155 N N . PRO B 1 148 ? -4.746 0.144 19.125 1 97.81 148 PRO B N 1
ATOM 3156 C CA . PRO B 1 148 ? -3.686 -0.867 19.125 1 97.81 148 PRO B CA 1
ATOM 3157 C C . PRO B 1 148 ? -2.641 -0.626 18.031 1 97.81 148 PRO B C 1
ATOM 3159 O O . PRO B 1 148 ? -1.444 -0.808 18.266 1 97.81 148 PRO B O 1
ATOM 3162 N N . GLN B 1 149 ? -3.064 -0.245 16.875 1 98.44 149 GLN B N 1
ATOM 3163 C CA . GLN B 1 149 ? -2.133 0.024 15.773 1 98.44 149 GLN B CA 1
ATOM 3164 C C . GLN B 1 149 ? -1.205 1.186 16.125 1 98.44 149 GLN B C 1
ATOM 3166 O O . GLN B 1 149 ? -0.005 1.13 15.844 1 98.44 149 GLN B O 1
ATOM 3171 N N . LEU B 1 150 ? -1.755 2.23 16.672 1 98.81 150 LEU B N 1
ATOM 3172 C CA . LEU B 1 150 ? -0.955 3.383 17.078 1 98.81 150 LEU B CA 1
ATOM 3173 C C . LEU B 1 150 ? 0.025 3.012 18.172 1 98.81 150 LEU B C 1
ATOM 3175 O O . LEU B 1 150 ? 1.157 3.502 18.203 1 98.81 150 LEU B O 1
ATOM 3179 N N . LYS B 1 151 ? -0.393 2.176 19.062 1 98.5 151 LYS B N 1
ATOM 3180 C CA . LYS B 1 151 ? 0.498 1.707 20.109 1 98.5 151 LYS B CA 1
ATOM 3181 C C . LYS B 1 151 ? 1.689 0.95 19.531 1 98.5 151 LYS B C 1
ATOM 3183 O O . LYS B 1 151 ? 2.82 1.116 20 1 98.5 151 LYS B O 1
ATOM 3188 N N . GLN B 1 152 ? 1.448 0.105 18.578 1 98.31 152 GLN B N 1
ATOM 3189 C CA . GLN B 1 152 ? 2.527 -0.614 17.906 1 98.31 152 GLN B CA 1
ATOM 3190 C C . GLN B 1 152 ? 3.512 0.354 17.25 1 98.31 152 GLN B C 1
ATOM 3192 O O . GLN B 1 152 ? 4.727 0.182 17.375 1 98.31 152 GLN B O 1
ATOM 3197 N N . LEU B 1 153 ? 2.973 1.341 16.594 1 98.81 153 LEU B N 1
ATOM 3198 C CA . LEU B 1 153 ? 3.828 2.322 15.93 1 98.81 153 LEU B CA 1
ATOM 3199 C C . LEU B 1 153 ? 4.594 3.15 16.953 1 98.81 153 LEU B C 1
ATOM 3201 O O . LEU B 1 153 ? 5.75 3.521 16.719 1 98.81 153 LEU B O 1
ATOM 3205 N N . ASP B 1 154 ? 3.943 3.457 18.047 1 98.81 154 ASP B N 1
ATOM 3206 C CA . ASP B 1 154 ? 4.613 4.164 19.125 1 98.81 154 ASP B CA 1
ATOM 3207 C C . ASP B 1 154 ? 5.812 3.369 19.656 1 98.81 154 ASP B C 1
ATOM 3209 O O . ASP B 1 154 ? 6.898 3.92 19.828 1 98.81 154 ASP B O 1
ATOM 3213 N N . ARG B 1 155 ? 5.621 2.098 19.859 1 98.25 155 ARG B N 1
ATOM 3214 C CA . ARG B 1 155 ? 6.707 1.224 20.297 1 98.25 155 ARG B CA 1
ATOM 3215 C C . ARG B 1 155 ? 7.801 1.135 19.234 1 98.25 155 ARG B C 1
ATOM 3217 O O . ARG B 1 155 ? 8.984 1.105 19.562 1 98.25 155 ARG B O 1
ATOM 3224 N N . TYR B 1 156 ? 7.375 1.095 18.031 1 98.38 156 TYR B N 1
ATOM 3225 C CA . TYR B 1 156 ? 8.297 1.005 16.906 1 98.38 156 TYR B CA 1
ATOM 3226 C C . TYR B 1 156 ? 9.266 2.182 16.906 1 98.38 156 TYR B C 1
ATOM 3228 O O . TYR B 1 156 ? 10.422 2.043 16.484 1 98.38 156 TYR B O 1
ATOM 3236 N N . MET B 1 157 ? 8.883 3.303 17.438 1 98.38 157 MET B N 1
ATOM 3237 C CA . MET B 1 157 ? 9.641 4.547 17.391 1 98.38 157 MET B CA 1
ATOM 3238 C C . MET B 1 157 ? 10.477 4.723 18.656 1 98.38 157 MET B C 1
ATOM 3240 O O . MET B 1 157 ? 11.242 5.68 18.781 1 98.38 157 MET B O 1
ATOM 3244 N N . ALA B 1 158 ? 10.312 3.854 19.609 1 97.81 158 ALA B N 1
ATOM 3245 C CA . ALA B 1 158 ? 11.039 3.979 20.859 1 97.81 158 ALA B CA 1
ATOM 3246 C C . ALA B 1 158 ? 12.539 4.074 20.625 1 97.81 158 ALA B C 1
ATOM 3248 O O . ALA B 1 158 ? 13.117 3.26 19.906 1 97.81 158 ALA B O 1
ATOM 3249 N N . GLY B 1 159 ? 13.125 5.09 21.203 1 97 159 GLY B N 1
ATOM 3250 C CA . GLY B 1 159 ? 14.57 5.266 21.109 1 97 159 GLY B CA 1
ATOM 3251 C C . GLY B 1 159 ? 15.008 5.953 19.828 1 97 159 GLY B C 1
ATOM 3252 O O . GLY B 1 159 ? 16.203 6.117 19.578 1 97 159 GLY B O 1
ATOM 3253 N N . ASN B 1 160 ? 14.109 6.324 18.984 1 97.62 160 ASN B N 1
ATOM 3254 C CA . ASN B 1 160 ? 14.406 6.973 17.703 1 97.62 160 ASN B CA 1
ATOM 3255 C C . ASN B 1 160 ? 13.883 8.406 17.672 1 97.62 160 ASN B C 1
ATOM 3257 O O . ASN B 1 160 ? 12.844 8.703 18.25 1 97.62 160 ASN B O 1
ATOM 3261 N N . ASN B 1 161 ? 14.555 9.273 16.969 1 97.38 161 ASN B N 1
ATOM 3262 C CA . ASN B 1 161 ? 14.078 10.641 16.781 1 97.38 161 ASN B CA 1
ATOM 3263 C C . ASN B 1 161 ? 13.039 10.727 15.664 1 97.38 161 ASN B C 1
ATOM 3265 O O . ASN B 1 161 ? 12.188 11.617 15.672 1 97.38 161 ASN B O 1
ATOM 3269 N N . PHE B 1 162 ? 13.219 9.82 14.734 1 98.56 162 PHE B N 1
ATOM 3270 C CA . PHE B 1 162 ? 12.25 9.742 13.641 1 98.56 162 PHE B CA 1
ATOM 3271 C C . PHE B 1 162 ? 11.633 8.352 13.562 1 98.56 162 PHE B C 1
ATOM 3273 O O . PHE B 1 162 ? 11.93 7.488 14.383 1 98.56 162 PHE B O 1
ATOM 3280 N N . VAL B 1 163 ? 10.719 8.141 12.656 1 98.75 163 VAL B N 1
ATOM 3281 C CA . VAL B 1 163 ? 9.875 6.949 12.617 1 98.75 163 VAL B CA 1
ATOM 3282 C C . VAL B 1 163 ? 10.742 5.699 12.562 1 98.75 163 VAL B C 1
ATOM 3284 O O . VAL B 1 163 ? 10.492 4.73 13.289 1 98.75 163 VAL B O 1
ATOM 3287 N N . ALA B 1 164 ? 11.789 5.773 11.727 1 98.44 164 ALA B N 1
ATOM 3288 C CA . ALA B 1 164 ? 12.523 4.543 11.445 1 98.44 164 ALA B CA 1
ATOM 3289 C C . ALA B 1 164 ? 13.914 4.582 12.062 1 98.44 164 ALA B C 1
ATOM 3291 O O . ALA B 1 164 ? 14.688 3.633 11.922 1 98.44 164 ALA B O 1
ATOM 3292 N N . GLY B 1 165 ? 14.266 5.672 12.68 1 98.12 165 GLY B N 1
ATOM 3293 C CA . GLY B 1 165 ? 15.594 5.82 13.258 1 98.12 165 GLY B CA 1
ATOM 3294 C C . GLY B 1 165 ? 15.992 7.266 13.469 1 98.12 165 GLY B C 1
ATOM 3295 O O . GLY B 1 165 ? 15.164 8.102 13.836 1 98.12 165 GLY B O 1
ATOM 3296 N N . GLU B 1 166 ? 17.266 7.512 13.281 1 97.75 166 GLU B N 1
ATOM 3297 C CA . GLU B 1 166 ? 17.812 8.844 13.539 1 97.75 166 GLU B CA 1
ATOM 3298 C C . GLU B 1 166 ? 17.734 9.719 12.297 1 97.75 166 GLU B C 1
ATOM 3300 O O . GLU B 1 166 ? 17.781 10.945 12.391 1 97.75 166 GLU B O 1
ATOM 3305 N N . THR B 1 167 ? 17.641 9.102 11.227 1 98.06 167 THR B N 1
ATOM 3306 C CA . THR B 1 167 ? 17.672 9.828 9.961 1 98.06 167 THR B CA 1
ATOM 3307 C C . THR B 1 167 ? 16.266 10.148 9.484 1 98.06 167 THR B C 1
ATOM 3309 O O . THR B 1 167 ? 15.422 9.258 9.375 1 98.06 167 THR B O 1
ATOM 3312 N N . LEU B 1 168 ? 16.016 11.469 9.172 1 98.56 168 LEU B N 1
ATOM 3313 C CA . LEU B 1 168 ? 14.758 11.891 8.562 1 98.56 168 LEU B CA 1
ATOM 3314 C C . LEU B 1 168 ? 14.57 11.234 7.203 1 98.56 168 LEU B C 1
ATOM 3316 O O . LEU B 1 168 ? 15.508 11.164 6.406 1 98.56 168 LEU B O 1
ATOM 3320 N N . SER B 1 169 ? 13.398 10.68 6.988 1 98.69 169 SER B N 1
ATOM 3321 C CA . SER B 1 169 ? 13.07 10.047 5.715 1 98.69 169 SER B CA 1
ATOM 3322 C C . SER B 1 169 ? 11.656 10.406 5.27 1 98.69 169 SER B C 1
ATOM 3324 O O . SER B 1 169 ? 10.922 11.078 5.996 1 98.69 169 SER B O 1
ATOM 3326 N N . TYR B 1 170 ? 11.242 9.906 4.062 1 98.75 170 TYR B N 1
ATOM 3327 C CA . TYR B 1 170 ? 9.938 10.242 3.498 1 98.75 170 TYR B CA 1
ATOM 3328 C C . TYR B 1 170 ? 8.812 9.734 4.391 1 98.75 170 TYR B C 1
ATOM 3330 O O . TYR B 1 170 ? 7.719 10.297 4.41 1 98.75 170 TYR B O 1
ATOM 3338 N N . VAL B 1 171 ? 9.047 8.711 5.191 1 98.81 171 VAL B N 1
ATOM 3339 C CA . VAL B 1 171 ? 7.992 8.102 6 1 98.81 171 VAL B CA 1
ATOM 3340 C C . VAL B 1 171 ? 7.598 9.047 7.133 1 98.81 171 VAL B C 1
ATOM 3342 O O . VAL B 1 171 ? 6.461 9.016 7.605 1 98.81 171 VAL B O 1
ATOM 3345 N N . ASP B 1 172 ? 8.484 9.898 7.531 1 98.94 172 ASP B N 1
ATOM 3346 C CA . ASP B 1 172 ? 8.172 10.867 8.578 1 98.94 172 ASP B CA 1
ATOM 3347 C C . ASP B 1 172 ? 7.121 11.867 8.109 1 98.94 172 ASP B C 1
ATOM 3349 O O . ASP B 1 172 ? 6.262 12.289 8.891 1 98.94 172 ASP B O 1
ATOM 3353 N N . PHE B 1 173 ? 7.172 12.227 6.855 1 98.88 173 PHE B N 1
ATOM 3354 C CA . PHE B 1 173 ? 6.238 13.195 6.297 1 98.88 173 PHE B CA 1
ATOM 3355 C C . PHE B 1 173 ? 4.844 12.594 6.172 1 98.88 173 PHE B C 1
ATOM 3357 O O . PHE B 1 173 ? 3.852 13.227 6.535 1 98.88 173 PHE B O 1
ATOM 3364 N N . MET B 1 174 ? 4.781 11.383 5.637 1 98.31 174 MET B N 1
ATOM 3365 C CA . MET B 1 174 ? 3.475 10.758 5.465 1 98.31 174 MET B CA 1
ATOM 3366 C C . MET B 1 174 ? 2.854 10.406 6.812 1 98.31 174 MET B C 1
ATOM 3368 O O . MET B 1 174 ? 1.641 10.539 6.992 1 98.31 174 MET B O 1
ATOM 3372 N N . PHE B 1 175 ? 3.713 10.008 7.785 1 98.88 175 PHE B N 1
ATOM 3373 C CA . PHE B 1 175 ? 3.172 9.625 9.086 1 98.88 175 PHE B CA 1
ATOM 3374 C C . PHE B 1 175 ? 2.691 10.852 9.852 1 98.88 175 PHE B C 1
ATOM 3376 O O . PHE B 1 175 ? 1.607 10.836 10.438 1 98.88 175 PHE B O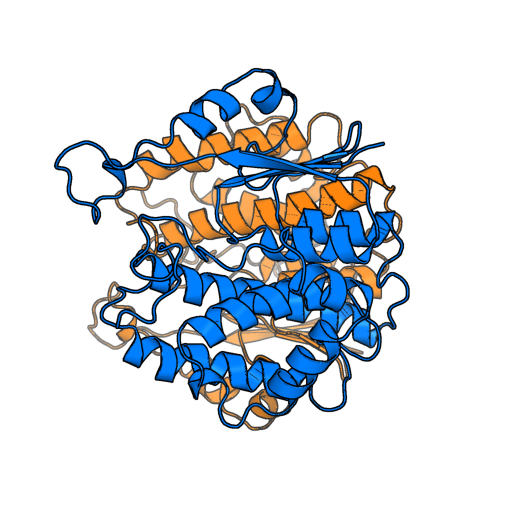 1
ATOM 3383 N N . TRP B 1 176 ? 3.463 11.922 9.859 1 98.81 176 TRP B N 1
ATOM 3384 C CA . TRP B 1 176 ? 3.045 13.133 10.562 1 98.81 176 TRP B CA 1
ATOM 3385 C C . TRP B 1 176 ? 1.7 13.625 10.039 1 98.81 176 TRP B C 1
ATOM 3387 O O . TRP B 1 176 ? 0.833 14.031 10.82 1 98.81 176 TRP B O 1
ATOM 3397 N N . GLU B 1 177 ? 1.553 13.602 8.781 1 98.19 177 GLU B N 1
ATOM 3398 C CA . GLU B 1 177 ? 0.329 14.094 8.148 1 98.19 177 GLU B CA 1
ATOM 3399 C C . GLU B 1 177 ? -0.894 13.336 8.664 1 98.19 177 GLU B C 1
ATOM 3401 O O . GLU B 1 177 ? -1.878 13.945 9.086 1 98.19 177 GLU B O 1
ATOM 3406 N N . ILE B 1 178 ? -0.837 11.992 8.68 1 98.5 178 ILE B N 1
ATOM 3407 C CA . ILE B 1 178 ? -2.012 11.219 9.062 1 98.5 178 ILE B CA 1
ATOM 3408 C C . ILE B 1 178 ? -2.223 11.328 10.578 1 98.5 178 ILE B C 1
ATOM 3410 O O . ILE B 1 178 ? -3.361 11.336 11.047 1 98.5 178 ILE B O 1
ATOM 3414 N N . LEU B 1 179 ? -1.144 11.469 11.305 1 98.5 179 LEU B N 1
ATOM 3415 C CA . LEU B 1 179 ? -1.274 11.68 12.742 1 98.5 179 LEU B CA 1
ATOM 3416 C C . LEU B 1 179 ? -2 12.984 13.039 1 98.5 179 LEU B C 1
ATOM 3418 O O . LEU B 1 179 ? -2.812 13.055 13.969 1 98.5 179 LEU B O 1
ATOM 3422 N N . ASP B 1 180 ? -1.669 13.992 12.305 1 96.88 180 ASP B N 1
ATOM 3423 C CA . ASP B 1 180 ? -2.336 15.273 12.508 1 96.88 180 ASP B CA 1
ATOM 3424 C C . ASP B 1 180 ? -3.832 15.164 12.219 1 96.88 180 ASP B C 1
ATOM 3426 O O . ASP B 1 180 ? -4.648 15.727 12.953 1 96.88 180 ASP B O 1
ATOM 3430 N N . HIS B 1 181 ? -4.215 14.414 11.156 1 96.75 181 HIS B N 1
ATOM 3431 C CA . HIS B 1 181 ? -5.625 14.141 10.906 1 96.75 181 HIS B CA 1
ATOM 3432 C C . HIS B 1 181 ? -6.277 13.469 12.117 1 96.75 181 HIS B C 1
ATOM 3434 O O . HIS B 1 181 ? -7.355 13.883 12.547 1 96.75 181 HIS B O 1
ATOM 3440 N N . MET B 1 182 ? -5.609 12.492 12.641 1 97.44 182 MET B N 1
ATOM 3441 C CA . MET B 1 182 ? -6.176 11.688 13.719 1 97.44 182 MET B CA 1
ATOM 3442 C C . MET B 1 182 ? -6.301 12.5 15 1 97.44 182 MET B C 1
ATOM 3444 O O . MET B 1 182 ? -7.238 12.305 15.773 1 97.44 182 MET B O 1
ATOM 3448 N N . GLU B 1 183 ? -5.359 13.344 15.188 1 95.81 183 GLU B N 1
ATOM 3449 C CA . GLU B 1 183 ? -5.438 14.211 16.359 1 95.81 183 GLU B CA 1
ATOM 3450 C C . GLU B 1 183 ? -6.625 15.164 16.266 1 95.81 183 GLU B C 1
ATOM 3452 O O . GLU B 1 183 ? -7.312 15.414 17.25 1 95.81 183 GLU B O 1
ATOM 3457 N N . LEU B 1 184 ? -6.836 15.711 15.094 1 94.62 184 LEU B N 1
ATOM 3458 C CA . LEU B 1 184 ? -7.996 16.562 14.867 1 94.62 184 LEU B CA 1
ATOM 3459 C C . LEU B 1 184 ? -9.289 15.773 15.031 1 94.62 184 LEU B C 1
ATOM 3461 O O . LEU B 1 184 ? -10.289 16.312 15.516 1 94.62 184 LEU B O 1
ATOM 3465 N N . PHE B 1 185 ? -9.242 14.555 14.695 1 95.69 185 PHE B N 1
ATOM 3466 C CA . PHE B 1 185 ? -10.383 13.664 14.828 1 95.69 185 PHE B CA 1
ATOM 3467 C C . PHE B 1 185 ? -10.695 13.391 16.297 1 95.69 185 PHE B C 1
ATOM 3469 O O . PHE B 1 185 ? -11.836 13.555 16.734 1 95.69 185 PHE B O 1
ATOM 3476 N N . ASP B 1 186 ? -9.695 13.016 17.031 1 96.19 186 ASP B N 1
ATOM 3477 C CA . ASP B 1 186 ? -9.828 12.695 18.453 1 96.19 186 ASP B CA 1
ATOM 3478 C C . ASP B 1 186 ? -8.469 12.695 19.156 1 96.19 186 ASP B C 1
ATOM 3480 O O . ASP B 1 186 ? -7.734 11.711 19.078 1 96.19 186 ASP B O 1
ATOM 3484 N N . ALA B 1 187 ? -8.195 13.672 19.906 1 95.44 187 ALA B N 1
ATOM 3485 C CA . ALA B 1 187 ? -6.887 13.859 20.531 1 95.44 187 ALA B CA 1
ATOM 3486 C C . ALA B 1 187 ? -6.613 12.758 21.562 1 95.44 187 ALA B C 1
ATOM 3488 O O . ALA B 1 187 ? -5.457 12.469 21.875 1 95.44 187 ALA B O 1
ATOM 3489 N N . SER B 1 188 ? -7.617 12.164 22.078 1 96.62 188 SER B N 1
ATOM 3490 C CA . SER B 1 188 ? -7.445 11.164 23.125 1 96.62 188 SER B CA 1
ATOM 3491 C C . SER B 1 188 ? -6.82 9.891 22.562 1 96.62 188 SER B C 1
ATOM 3493 O O . SER B 1 188 ? -6.355 9.031 23.328 1 96.62 188 SER B O 1
ATOM 3495 N N . LEU B 1 189 ? -6.82 9.75 21.234 1 97.75 189 LEU B N 1
ATOM 3496 C CA . LEU B 1 189 ? -6.16 8.625 20.578 1 97.75 189 LEU B CA 1
ATOM 3497 C C . LEU B 1 189 ? -4.684 8.57 20.953 1 97.75 189 LEU B C 1
ATOM 3499 O O . LEU B 1 189 ? -4.047 7.52 20.844 1 97.75 189 LEU B O 1
ATOM 3503 N N . PHE B 1 190 ? -4.125 9.672 21.391 1 97.62 190 PHE B N 1
ATOM 3504 C CA . PHE B 1 190 ? -2.682 9.766 21.578 1 97.62 190 PHE B CA 1
ATOM 3505 C C . PHE B 1 190 ? -2.314 9.648 23.047 1 97.62 190 PHE B C 1
ATOM 3507 O O . PHE B 1 190 ? -1.139 9.719 23.406 1 97.62 190 PHE B O 1
ATOM 3514 N N . ASP B 1 191 ? -3.307 9.438 23.875 1 97.75 191 ASP B N 1
ATOM 3515 C CA . ASP B 1 191 ? -3.016 9.234 25.297 1 97.75 191 ASP B CA 1
ATOM 3516 C C . ASP B 1 191 ? -2.061 8.062 25.484 1 97.75 191 ASP B C 1
ATOM 3518 O O . ASP B 1 191 ? -2.318 6.957 25 1 97.75 191 ASP B O 1
ATOM 3522 N N . GLY B 1 192 ? -0.949 8.344 26.156 1 98.12 192 GLY B N 1
ATOM 3523 C CA . GLY B 1 192 ? 0.008 7.301 26.484 1 98.12 192 GLY B CA 1
ATOM 3524 C C . GLY B 1 192 ? 0.96 6.98 25.344 1 98.12 192 GLY B C 1
ATOM 3525 O O . GLY B 1 192 ? 1.772 6.059 25.453 1 98.12 192 GLY B O 1
ATOM 3526 N N . LEU B 1 193 ? 0.842 7.684 24.266 1 98.69 193 LEU B N 1
ATOM 3527 C CA . LEU B 1 193 ? 1.714 7.449 23.109 1 98.69 193 LEU B CA 1
ATOM 3528 C C . LEU B 1 193 ? 2.846 8.469 23.078 1 98.69 193 LEU B C 1
ATOM 3530 O O . LEU B 1 193 ? 2.928 9.281 22.156 1 98.69 193 LEU B O 1
ATOM 3534 N N . ASP B 1 194 ? 3.773 8.367 23.969 1 98.56 194 ASP B N 1
ATOM 3535 C CA . ASP B 1 194 ? 4.77 9.398 24.234 1 98.56 194 ASP B CA 1
ATOM 3536 C C . ASP B 1 194 ? 5.75 9.531 23.062 1 98.56 194 ASP B C 1
ATOM 3538 O O . ASP B 1 194 ? 6.199 10.633 22.75 1 98.56 194 ASP B O 1
ATOM 3542 N N . ASN B 1 195 ? 6.133 8.391 22.469 1 98.75 195 ASN B N 1
ATOM 3543 C CA . ASN B 1 195 ? 7.07 8.461 21.359 1 98.75 195 ASN B CA 1
ATOM 3544 C C . ASN B 1 195 ? 6.461 9.164 20.156 1 98.75 195 ASN B C 1
ATOM 3546 O O . ASN B 1 195 ? 7.121 9.977 19.5 1 98.75 195 ASN B O 1
ATOM 3550 N N . ILE B 1 196 ? 5.168 8.883 19.922 1 98.81 196 ILE B N 1
ATOM 3551 C CA . ILE B 1 196 ? 4.48 9.539 18.797 1 98.81 196 ILE B CA 1
ATOM 3552 C C . ILE B 1 196 ? 4.332 11.031 19.094 1 98.81 196 ILE B C 1
ATOM 3554 O O . ILE B 1 196 ? 4.566 11.859 18.219 1 98.81 196 ILE B O 1
ATOM 3558 N N . LYS B 1 197 ? 3.924 11.344 20.281 1 98.56 197 LYS B N 1
ATOM 3559 C CA . LYS B 1 197 ? 3.77 12.75 20.641 1 98.56 197 LYS B CA 1
ATOM 3560 C C . LYS B 1 197 ? 5.09 13.508 20.5 1 98.56 197 LYS B C 1
ATOM 3562 O O . LYS B 1 197 ? 5.121 14.617 19.969 1 98.56 197 LYS B O 1
ATOM 3567 N N . ALA B 1 198 ? 6.18 12.906 20.969 1 98.62 198 ALA B N 1
ATOM 3568 C CA . ALA B 1 198 ? 7.496 13.523 20.859 1 98.62 198 ALA B CA 1
ATOM 3569 C C . ALA B 1 198 ? 7.902 13.695 19.391 1 98.62 198 ALA B C 1
ATOM 3571 O O . ALA B 1 198 ? 8.438 14.734 19 1 98.62 198 ALA B O 1
ATOM 3572 N N . PHE B 1 199 ? 7.672 12.711 18.625 1 98.75 199 PHE B N 1
ATOM 3573 C CA . PHE B 1 199 ? 7.965 12.766 17.188 1 98.75 199 PHE B CA 1
ATOM 3574 C C . PHE B 1 199 ? 7.176 13.883 16.516 1 98.75 199 PHE B C 1
ATOM 3576 O O . PHE B 1 199 ? 7.734 14.664 15.742 1 98.75 199 PHE B O 1
ATOM 3583 N N . LYS B 1 200 ? 5.832 13.914 16.781 1 98.5 200 LYS B N 1
ATOM 3584 C CA . LYS B 1 200 ? 4.996 14.945 16.156 1 98.5 200 LYS B CA 1
ATOM 3585 C C . LYS B 1 200 ? 5.527 16.344 16.453 1 98.5 200 LYS B C 1
ATOM 3587 O O . LYS B 1 200 ? 5.586 17.188 15.562 1 98.5 200 LYS B O 1
ATOM 3592 N N . LYS B 1 201 ? 5.871 16.516 17.672 1 98.12 201 LYS B N 1
A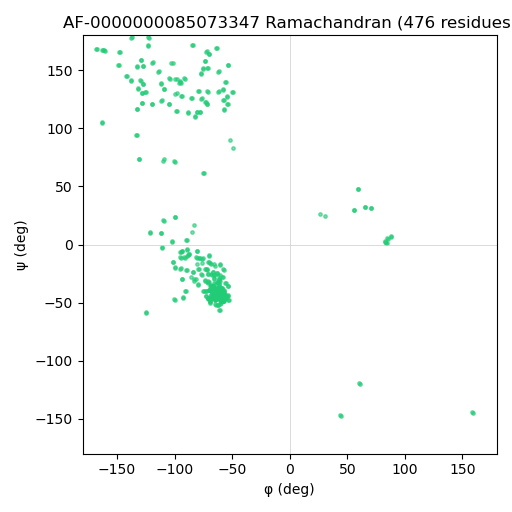TOM 3593 C CA . LYS B 1 201 ? 6.418 17.812 18.078 1 98.12 201 LYS B CA 1
ATOM 3594 C C . LYS B 1 201 ? 7.742 18.094 17.375 1 98.12 201 LYS B C 1
ATOM 3596 O O . LYS B 1 201 ? 7.941 19.172 16.812 1 98.12 201 LYS B O 1
ATOM 3601 N N . ARG B 1 202 ? 8.703 17.188 17.422 1 98.31 202 ARG B N 1
ATOM 3602 C CA . ARG B 1 202 ? 10.023 17.328 16.812 1 98.31 202 ARG B CA 1
ATOM 3603 C C . ARG B 1 202 ? 9.906 17.641 15.32 1 98.31 202 ARG B C 1
ATOM 3605 O O . ARG B 1 202 ? 10.586 18.531 14.812 1 98.31 202 ARG B O 1
ATOM 3612 N N . PHE B 1 203 ? 9.078 16.938 14.672 1 98.62 203 PHE B N 1
ATOM 3613 C CA . PHE B 1 203 ? 8.898 17.109 13.234 1 98.62 203 PHE B CA 1
ATOM 3614 C C . PHE B 1 203 ? 8.328 18.484 12.922 1 98.62 203 PHE B C 1
ATOM 3616 O O . PHE B 1 203 ? 8.812 19.188 12.023 1 98.62 203 PHE B O 1
ATOM 3623 N N . ALA B 1 204 ? 7.297 18.859 13.68 1 97.94 204 ALA B N 1
ATOM 3624 C CA . ALA B 1 204 ? 6.621 20.141 13.445 1 97.94 204 ALA B CA 1
ATOM 3625 C C . ALA B 1 204 ? 7.547 21.312 13.742 1 97.94 204 ALA B C 1
ATOM 3627 O O . ALA B 1 204 ? 7.305 22.422 13.273 1 97.94 204 ALA B O 1
ATOM 3628 N N . GLU B 1 205 ? 8.602 21.031 14.453 1 97.75 205 GLU B N 1
ATOM 3629 C CA . GLU B 1 205 ? 9.516 22.094 14.852 1 97.75 205 GLU B CA 1
ATOM 3630 C C . GLU B 1 205 ? 10.688 22.203 13.883 1 97.75 205 GLU B C 1
ATOM 3632 O O . GLU B 1 205 ? 11.5 23.125 13.984 1 97.75 205 GLU B O 1
ATOM 3637 N N . LEU B 1 206 ? 10.836 21.234 12.984 1 98.31 206 LEU B N 1
ATOM 3638 C CA . LEU B 1 206 ? 11.828 21.453 11.938 1 98.31 206 LEU B CA 1
ATOM 3639 C C . LEU B 1 206 ? 11.633 22.812 11.281 1 98.31 206 LEU B C 1
ATOM 3641 O O . LEU B 1 206 ? 10.516 23.172 10.906 1 98.31 206 LEU B O 1
ATOM 3645 N N . PRO B 1 207 ? 12.648 23.578 11.125 1 98.12 207 PRO B N 1
ATOM 3646 C CA . PRO B 1 207 ? 12.492 24.984 10.766 1 98.12 207 PRO B CA 1
ATOM 3647 C C . PRO B 1 207 ? 11.633 25.188 9.523 1 98.12 207 PRO B C 1
ATOM 3649 O O . PRO B 1 207 ? 10.688 25.984 9.539 1 98.12 207 PRO B O 1
ATOM 3652 N N . LYS B 1 208 ? 11.875 24.469 8.492 1 98 208 LYS B N 1
ATOM 3653 C CA . LYS B 1 208 ? 11.125 24.656 7.254 1 98 208 LYS B CA 1
ATOM 3654 C C . LYS B 1 208 ? 9.688 24.156 7.395 1 98 208 LYS B C 1
ATOM 3656 O O . LYS B 1 208 ? 8.766 24.719 6.789 1 98 208 LYS B O 1
ATOM 3661 N N . ILE B 1 209 ? 9.469 23.141 8.164 1 98.44 209 ILE B N 1
ATOM 3662 C CA . ILE B 1 209 ? 8.133 22.609 8.414 1 98.44 209 ILE B CA 1
ATOM 3663 C C . ILE B 1 209 ? 7.34 23.578 9.289 1 98.44 209 ILE B C 1
ATOM 3665 O O . ILE B 1 209 ? 6.176 23.875 9 1 98.44 209 ILE B O 1
ATOM 3669 N N . ALA B 1 210 ? 7.988 24.031 10.297 1 97.88 210 ALA B N 1
ATOM 3670 C CA . ALA B 1 210 ? 7.352 24.984 11.188 1 97.88 210 ALA B CA 1
ATOM 3671 C C . ALA B 1 210 ? 6.898 26.234 10.422 1 97.88 210 ALA B C 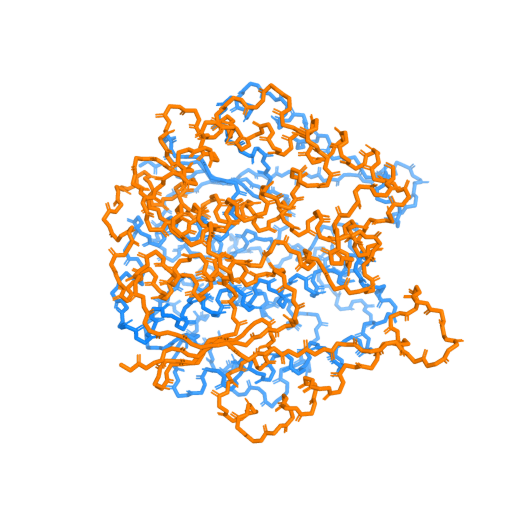1
ATOM 3673 O O . ALA B 1 210 ? 5.773 26.703 10.609 1 97.88 210 ALA B O 1
ATOM 3674 N N . ALA B 1 211 ? 7.797 26.766 9.609 1 97.69 211 ALA B N 1
ATOM 3675 C CA . ALA B 1 211 ? 7.465 27.938 8.805 1 97.69 211 ALA B CA 1
ATOM 3676 C C . ALA B 1 211 ? 6.258 27.656 7.91 1 97.69 211 ALA B C 1
ATOM 3678 O O . ALA B 1 211 ? 5.375 28.516 7.77 1 97.69 211 ALA B O 1
ATOM 3679 N N . TYR B 1 212 ? 6.23 26.5 7.336 1 97.56 212 TYR B N 1
ATOM 3680 C CA . TYR B 1 212 ? 5.137 26.109 6.453 1 97.56 212 TYR B CA 1
ATOM 3681 C C . TYR B 1 212 ? 3.824 26.016 7.223 1 97.56 212 TYR B C 1
ATOM 3683 O O . TYR B 1 212 ? 2.805 26.562 6.797 1 97.56 212 TYR B O 1
ATOM 3691 N N . ILE B 1 213 ? 3.865 25.344 8.352 1 96.31 213 ILE B N 1
ATOM 3692 C CA . ILE B 1 213 ? 2.672 25.109 9.156 1 96.31 213 ILE B CA 1
ATOM 3693 C C . ILE B 1 213 ? 2.092 26.438 9.617 1 96.31 213 ILE B C 1
ATOM 3695 O O . ILE B 1 213 ? 0.872 26.609 9.695 1 96.31 213 ILE B O 1
ATOM 3699 N N . LEU B 1 214 ? 2.881 27.406 9.805 1 95 214 LEU B N 1
ATOM 3700 C CA . LEU B 1 214 ? 2.455 28.703 10.312 1 95 214 LEU B CA 1
ATOM 3701 C C . LEU B 1 214 ? 2.049 29.625 9.172 1 95 214 LEU B C 1
ATOM 3703 O O . LEU B 1 214 ? 1.481 30.703 9.406 1 95 214 LEU B O 1
ATOM 3707 N N . SER B 1 215 ? 2.312 29.219 8.016 1 95.19 215 SER B N 1
ATOM 3708 C CA . SER B 1 215 ? 2.035 30.062 6.855 1 95.19 215 SER B CA 1
ATOM 3709 C C . SER B 1 215 ? 0.584 29.922 6.402 1 95.19 215 SER B C 1
ATOM 3711 O O . SER B 1 215 ? -0.116 29 6.828 1 95.19 215 SER B O 1
ATOM 3713 N N . ASP B 1 216 ? 0.161 30.781 5.453 1 93.31 216 ASP B N 1
ATOM 3714 C CA . ASP B 1 216 ? -1.183 30.75 4.883 1 93.31 216 ASP B CA 1
ATOM 3715 C C . ASP B 1 216 ? -1.299 29.672 3.807 1 93.31 216 ASP B C 1
ATOM 3717 O O . ASP B 1 216 ? -2.4 29.359 3.348 1 93.31 216 ASP B O 1
ATOM 3721 N N . LYS B 1 217 ? -0.189 29.094 3.533 1 93.44 217 LYS B N 1
ATOM 3722 C CA . LYS B 1 217 ? -0.184 28.062 2.496 1 93.44 217 LYS B CA 1
ATOM 3723 C C . LYS B 1 217 ? -0.593 26.703 3.066 1 93.44 217 LYS B C 1
ATOM 3725 O O . LYS B 1 217 ? -1.022 25.812 2.326 1 93.44 217 LYS B O 1
ATOM 3730 N N . PHE B 1 218 ? -0.402 26.594 4.324 1 95.19 218 PHE B N 1
ATOM 3731 C CA . PHE B 1 218 ? -0.69 25.312 4.957 1 95.19 218 PHE B CA 1
ATOM 3732 C C . PHE B 1 218 ? -2.193 25.094 5.066 1 95.19 218 PHE B C 1
ATOM 3734 O O . PHE B 1 218 ? -2.908 25.922 5.641 1 95.19 218 PHE B O 1
ATOM 3741 N N . MET B 1 219 ? -2.635 24.016 4.488 1 92.12 219 MET B N 1
ATOM 3742 C CA . MET B 1 219 ? -4.043 23.641 4.547 1 92.12 219 MET B CA 1
ATOM 3743 C C . MET B 1 219 ? -4.363 22.922 5.855 1 92.12 219 MET B C 1
ATOM 3745 O O . MET B 1 219 ? -3.947 21.781 6.055 1 92.12 219 MET B O 1
ATOM 3749 N N . ARG B 1 220 ? -5.098 23.562 6.703 1 88.12 220 ARG B N 1
ATOM 3750 C CA . ARG B 1 220 ? -5.469 22.938 7.965 1 88.12 220 ARG B CA 1
ATOM 3751 C C . ARG B 1 220 ? -6.633 21.969 7.777 1 88.12 220 ARG B C 1
ATOM 3753 O O . ARG B 1 220 ? -6.73 20.969 8.484 1 88.12 220 ARG B O 1
ATOM 3760 N N . GLY B 1 221 ? -7.461 22.281 6.941 1 90.25 221 GLY B N 1
ATOM 3761 C CA . GLY B 1 221 ? -8.633 21.516 6.551 1 90.25 221 GLY B CA 1
ATOM 3762 C C . GLY B 1 221 ? -9.195 21.922 5.203 1 90.25 221 GLY B C 1
ATOM 3763 O O . GLY B 1 221 ? -8.797 22.953 4.648 1 90.25 221 GLY B O 1
ATOM 3764 N N . PRO B 1 222 ? -10.117 21.125 4.582 1 95.75 222 PRO B N 1
ATOM 3765 C CA . PRO B 1 222 ? -10.648 19.859 5.121 1 95.75 222 PRO B CA 1
ATOM 3766 C C . PRO B 1 222 ? -9.648 18.719 5.012 1 95.75 222 PRO B C 1
ATOM 3768 O O . PRO B 1 222 ? -8.812 18.703 4.105 1 95.75 222 PRO B O 1
ATOM 3771 N N . CYS B 1 223 ? -9.719 17.734 5.914 1 96.69 223 CYS B N 1
ATOM 3772 C CA . CYS B 1 223 ? -8.859 16.562 5.895 1 96.69 223 CYS B CA 1
ATOM 3773 C C . CYS B 1 223 ? -9.289 15.586 4.801 1 96.69 223 CYS B C 1
ATOM 3775 O O . CYS B 1 223 ? -8.445 14.93 4.18 1 96.69 223 CYS B O 1
ATOM 3777 N N . ASN B 1 224 ? -10.602 15.453 4.668 1 96.94 224 ASN B N 1
ATOM 3778 C CA . ASN B 1 224 ? -11.234 14.578 3.691 1 96.94 224 ASN B CA 1
ATOM 3779 C C . ASN B 1 224 ? -12.18 15.352 2.779 1 96.94 224 ASN B C 1
ATOM 3781 O O . ASN B 1 224 ? -12.367 16.562 2.949 1 96.94 224 ASN B O 1
ATOM 3785 N N . ASN B 1 225 ? -12.641 14.648 1.772 1 96.12 225 ASN B N 1
ATOM 3786 C CA . ASN B 1 225 ? -13.594 15.297 0.871 1 96.12 225 ASN B CA 1
ATOM 3787 C C . ASN B 1 225 ? -14.953 15.477 1.527 1 96.12 225 ASN B C 1
ATOM 3789 O O . ASN B 1 225 ? -15.211 14.938 2.604 1 96.12 225 ASN B O 1
ATOM 3793 N N . LYS B 1 226 ? -15.773 16.25 0.944 1 94.25 226 LYS B N 1
ATOM 3794 C CA . LYS B 1 226 ? -17.062 16.672 1.496 1 94.25 226 LYS B CA 1
ATOM 3795 C C . LYS B 1 226 ? -17.984 15.477 1.713 1 94.25 226 LYS B C 1
ATOM 3797 O O . LYS B 1 226 ? -18.875 15.516 2.566 1 94.25 226 LYS B O 1
ATOM 3802 N N . MET B 1 227 ? -17.812 14.43 0.982 1 94.19 227 MET B N 1
ATOM 3803 C CA . MET B 1 227 ? -18.703 13.281 1.069 1 94.19 227 MET B CA 1
ATOM 3804 C C . MET B 1 227 ? -18.375 12.43 2.291 1 94.19 227 MET B C 1
ATOM 3806 O O . MET B 1 227 ? -19.156 11.555 2.668 1 94.19 227 MET B O 1
ATOM 3810 N N . ALA B 1 228 ? -17.234 12.695 2.922 1 95.06 228 ALA B N 1
ATOM 3811 C CA . ALA B 1 228 ? -16.828 11.906 4.082 1 95.06 228 ALA B CA 1
ATOM 3812 C C . ALA B 1 228 ? -17.719 12.211 5.289 1 95.06 228 ALA B C 1
ATOM 3814 O O . ALA B 1 228 ? -18.203 13.328 5.434 1 95.06 228 ALA B O 1
ATOM 3815 N N . SER B 1 229 ? -17.844 11.203 6.152 1 93.62 229 SER B N 1
ATOM 3816 C CA . SER B 1 229 ? -18.594 11.375 7.395 1 93.62 229 SER B CA 1
ATOM 3817 C C . SER B 1 229 ? -17.828 12.25 8.3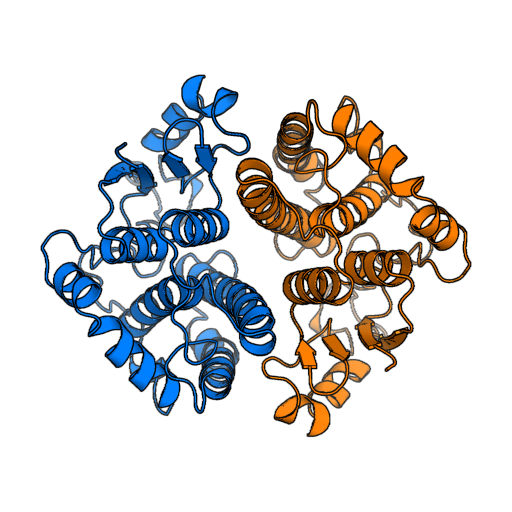83 1 93.62 229 SER B C 1
ATOM 3819 O O . SER B 1 229 ? -18.422 12.844 9.289 1 93.62 229 SER B O 1
ATOM 3821 N N . TRP B 1 230 ? -16.547 12.344 8.211 1 94.62 230 TRP B N 1
ATOM 3822 C CA . TRP B 1 230 ? -15.727 13.227 9.039 1 94.62 230 TRP B CA 1
ATOM 3823 C C . TRP B 1 230 ? -14.625 13.883 8.219 1 94.62 230 TRP B C 1
ATOM 3825 O O . TRP B 1 230 ? -14.031 13.25 7.34 1 94.62 230 TRP B O 1
ATOM 3835 N N . GLY B 1 231 ? -14.336 15.094 8.586 1 94.88 231 GLY B N 1
ATOM 3836 C CA . GLY B 1 231 ? -13.156 15.766 8.055 1 94.88 231 GLY B CA 1
ATOM 3837 C C . GLY B 1 231 ? -13.406 16.453 6.727 1 94.88 231 GLY B C 1
ATOM 3838 O O . GLY B 1 231 ? -12.469 16.906 6.07 1 94.88 231 GLY B O 1
ATOM 3839 N N . GLY B 1 232 ? -14.633 16.422 6.32 1 92.38 232 GLY B N 1
ATOM 3840 C CA . GLY B 1 232 ? -14.977 17.031 5.043 1 92.38 232 GLY B CA 1
ATOM 3841 C C . GLY B 1 232 ? -15.312 18.5 5.16 1 92.38 232 GLY B C 1
ATOM 3842 O O . GLY B 1 232 ? -15.461 19.188 4.148 1 92.38 232 GLY B O 1
ATOM 3843 N N . ASP B 1 233 ? -15.406 18.922 6.383 1 83.25 233 ASP B N 1
ATOM 3844 C CA . ASP B 1 233 ? -15.711 20.312 6.641 1 83.25 233 ASP B CA 1
ATOM 3845 C C . ASP B 1 233 ? -14.438 21.141 6.793 1 83.25 233 ASP B C 1
ATOM 3847 O O . ASP B 1 233 ? -13.477 20.703 7.43 1 83.25 233 ASP B O 1
ATOM 3851 N N . LYS B 1 234 ? -14.531 22.25 6.316 1 74.31 234 LYS B N 1
ATOM 3852 C CA . LYS B 1 234 ? -13.352 23.109 6.355 1 74.31 234 LYS B CA 1
ATOM 3853 C C . LYS B 1 234 ? -12.992 23.484 7.793 1 74.31 234 LYS B C 1
ATOM 3855 O O . LYS B 1 234 ? -11.812 23.609 8.133 1 74.31 234 LYS B O 1
ATOM 3860 N N . ASP B 1 235 ? -13.945 23.656 8.578 1 73.62 235 ASP B N 1
ATOM 3861 C CA . ASP B 1 235 ? -13.703 24.141 9.938 1 73.62 235 ASP B CA 1
ATOM 3862 C C . ASP B 1 235 ? -13.359 22.969 10.867 1 73.62 235 ASP B C 1
ATOM 3864 O O . ASP B 1 235 ? -12.914 23.188 12 1 73.62 235 ASP B O 1
ATOM 3868 N N . LEU B 1 236 ? -13.109 21.766 10.297 1 67.5 236 LEU B N 1
ATOM 3869 C CA . LEU B 1 236 ? -12.727 20.531 10.977 1 67.5 236 LEU B CA 1
ATOM 3870 C C . LEU B 1 236 ? -13.328 20.469 12.375 1 67.5 236 LEU B C 1
ATOM 3872 O O . LEU B 1 236 ? -12.711 19.938 13.297 1 67.5 236 LEU B O 1
ATOM 3876 N N . LYS B 1 237 ? -14.445 21.172 12.672 1 55.84 237 LYS B N 1
ATOM 3877 C CA . LYS B 1 237 ? -15.086 21.109 13.984 1 55.84 237 LYS B CA 1
ATOM 3878 C C . LYS B 1 237 ? -15.375 19.656 14.375 1 55.84 237 LYS B C 1
ATOM 3880 O O . LYS B 1 237 ? -15.688 18.828 13.523 1 55.84 237 LYS B O 1
ATOM 3885 N N . ARG B 1 238 ? -14.734 19.281 15.578 1 50.56 238 ARG B N 1
ATOM 3886 C CA . ARG B 1 238 ? -15.141 18 16.141 1 50.56 238 ARG B CA 1
ATOM 3887 C C . ARG B 1 238 ? -16.656 17.922 16.281 1 50.56 238 ARG B C 1
ATOM 3889 O O . ARG B 1 238 ? -17.266 18.797 16.891 1 50.56 238 ARG B O 1
ATOM 3896 N N . THR B 1 239 ? -17.328 17.453 15.266 1 39.91 239 THR B N 1
ATOM 3897 C CA . THR B 1 239 ? -18.781 17.438 15.406 1 39.91 239 THR B CA 1
ATOM 3898 C C . THR B 1 239 ? -19.219 16.234 16.234 1 39.91 239 THR B C 1
ATOM 3900 O O . THR B 1 239 ? -20.406 16 16.422 1 39.91 239 THR B O 1
ATOM 3903 N N . TRP B 1 240 ? -18.5 15.18 16.5 1 36.94 240 TRP B N 1
ATOM 3904 C CA . TRP B 1 240 ? -19.219 14.156 17.25 1 36.94 240 TRP B CA 1
ATOM 3905 C C . TRP B 1 240 ? -18.984 14.32 18.75 1 36.94 240 TRP B C 1
ATOM 3907 O O . TRP B 1 240 ? -17.969 14.867 19.172 1 36.94 240 TRP B O 1
#

Solvent-accessible surface area (backbone atoms only — not comparable to full-atom values): 25681 Å² total; per-residue (Å²): 132,66,31,37,35,35,34,60,72,36,37,54,80,50,38,22,47,54,51,47,40,50,56,64,66,57,57,68,49,76,48,71,32,58,73,40,74,44,84,96,49,60,66,84,43,71,88,37,44,45,48,54,65,45,54,54,52,49,69,32,64,70,27,60,74,57,27,65,59,67,49,78,39,30,40,38,50,85,90,45,58,44,40,38,61,68,29,46,33,52,43,51,22,63,75,66,61,42,50,74,85,59,52,76,67,32,47,45,39,40,40,34,47,43,54,51,48,52,52,53,48,48,54,52,51,23,27,30,55,35,81,78,34,55,52,91,44,45,67,60,44,40,66,73,44,49,42,56,52,50,49,34,52,22,59,55,17,58,96,35,71,28,66,44,26,80,62,63,41,57,53,46,38,48,47,46,45,53,48,52,51,44,40,60,69,40,58,73,71,50,67,90,32,61,48,47,53,51,35,51,51,56,56,49,57,36,67,53,41,32,54,41,65,72,35,91,78,45,69,87,42,11,47,28,54,68,67,26,81,46,37,27,41,60,79,48,64,72,75,125,132,66,32,37,33,37,33,60,73,37,35,55,80,48,37,23,47,54,51,48,41,51,55,66,66,55,57,68,48,76,48,72,33,59,72,40,75,43,84,97,49,59,67,84,43,70,88,35,44,45,46,54,65,43,55,54,54,51,68,32,65,68,28,60,72,57,26,64,60,68,50,77,41,30,40,37,50,86,91,44,56,43,40,37,60,69,28,46,33,51,43,51,22,62,74,67,61,43,50,72,84,61,53,78,66,32,46,46,38,40,40,34,46,42,55,49,48,51,51,52,47,48,54,54,52,24,26,30,55,35,79,77,35,55,52,91,44,46,68,59,42,40,65,72,45,50,41,56,53,50,50,34,53,22,59,57,17,58,98,36,71,29,64,43,25,79,62,62,42,57,53,46,38,46,47,47,46,54,48,53,52,46,42,59,68,41,58,72,70,51,68,90,32,60,47,47,54,50,33,50,51,56,54,49,58,37,67,52,41,32,53,42,65,73,35,91,79,44,70,86,41,13,47,29,56,71,67,26,81,44,36,28,43,61,77,49,66,70,77,125